Protein AF-0000000087423318 (afdb_homodimer)

InterPro domains:
  IPR012349 FMN-binding split barrel [G3DSA:2.30.110.10] (1-157)
  IPR019595 Domain of unknown function DUF2470 [PF10615] (168-244)
  IPR037119 Haem oxygenase HugZ-like superfamily [G3DSA:3.20.180.10] (158-250)
  IPR055343 CREG-like, beta-barrel [PF13883] (10-156)

pLDDT: mean 91.41, std 12.59, range [37.59, 98.88]

Solvent-accessible surface area (backbone atoms only — not comparable to full-atom values): 26543 Å² total; per-residue (Å²): 119,55,70,70,56,53,58,59,67,55,50,77,51,67,33,23,47,45,35,28,51,48,62,65,41,51,57,35,37,38,12,18,30,36,75,86,86,55,32,18,37,38,39,82,42,55,42,41,52,47,94,74,61,29,41,38,30,78,45,44,64,82,36,69,62,45,54,9,31,74,73,40,33,41,18,16,40,23,39,48,82,37,53,52,73,73,54,49,80,65,26,46,33,33,27,38,30,31,36,51,43,78,46,82,61,73,65,77,51,45,66,66,43,35,72,76,36,59,75,44,70,80,46,67,81,40,86,55,37,45,44,33,30,39,49,57,48,33,32,42,34,34,57,28,96,83,42,64,48,77,33,50,42,67,58,39,55,72,37,56,54,47,67,29,38,68,61,26,64,61,58,40,50,48,40,53,74,73,33,45,67,54,51,47,38,44,44,44,50,68,48,90,48,76,60,59,75,45,57,39,58,75,46,45,44,42,32,29,35,33,29,44,28,28,39,80,88,68,45,76,45,78,44,71,45,70,48,98,58,68,51,91,44,63,88,48,50,64,62,52,52,53,52,50,46,52,50,21,51,61,70,70,104,118,55,69,70,53,53,58,58,68,55,49,77,51,67,33,23,48,48,36,30,51,47,63,65,41,51,56,34,36,39,14,19,30,36,74,85,83,56,32,18,37,38,40,81,43,57,40,40,53,48,95,74,60,28,41,38,29,79,45,43,64,83,38,68,62,46,53,9,31,74,72,39,33,41,18,16,41,22,40,48,83,38,52,52,71,73,56,51,79,66,26,45,33,32,28,37,31,31,36,50,43,78,47,84,63,72,66,76,51,45,66,64,42,36,72,76,37,58,76,43,68,81,48,66,80,40,85,57,37,46,45,33,30,39,49,58,47,33,31,42,35,33,56,27,95,84,42,63,47,78,32,51,39,68,58,39,58,71,37,56,54,45,67,29,39,69,63,26,63,63,57,40,50,48,39,54,73,73,34,46,66,53,49,47,39,43,43,44,50,67,49,90,47,77,60,60,76,45,58,40,59,75,47,46,44,44,33,29,36,33,29,45,30,27,37,82,85,69,47,75,45,77,46,72,47,69,50,96,58,70,51,92,46,63,86,49,49,63,61,51,52,52,51,51,46,54,50,21,51,61,69,68,104

Secondary structure (DSSP, 8-state):
--HHHHHHTTS--HHHHHHHHHHH-SEEEEEEE-TTT--EEEEEEEEEE-TTS-EEEEEETTSHHHHHHHH--EEEEEE-GGGGGT--TTS-EEEEEEEEEE-S-TTTTHHHHHHH-GGGGGTTT-TTEEEEEEEEEEEEEEEETTEEEEE-HHHHHH----HHHHT-HHHHHHHHHH-HHHHHHHHHHHSS-SS-SEEEEEEEETTEEEEEEE-TTS-EEEEEEE-SS---SGGGHHHHHHHHHHHHHHHH-/--HHHHHHTTS--HHHHHHHHHHH-SEEEEEEE-TTT--EEEEEEEEEE-TTS-EEEEEETTSHHHHHHHH--EEEEEE-GGGGGT--TTS-EEEEEEEEEE-S-TTTTHHHHHHH-GGGGGTTT-TTEEEEEEEEEEEEEEEETTEEEEEEHHHHHH----HHHHT-HHHHHHHHHH-HHHHHHHHHHHSS-SS-SEEEEEEEETTEEEEEEE-TTS-EEEEEEE-SS---SGGGHHHHHHHHHHHHHHHH-

Foldseek 3Di:
DPPVVVVVVQDDDLLQVLQQQQQQDFKFWKWFFQQPPRDIDTDIFGFHADQQGKTKGKDFCPDRRNVGCVNPFWMKTKTWPCVVVPPGQQTKIKIFTAGKDFDPPQVPCVVVNCVSPVVCVVPSPPPRIGMMMGDGAKMWIDNGPPDTDIGGRVNNSVHGHFQQQSPCVVVQVCCQVPPQVLQVLLPCQQHPQPDFPGKGWDTAGQFFTWMWTAGPVRDTDIDTDGFPGGHPHNVCVVVRSVVSSVVSVVRVD/DPPVVVVCVLDDDLLQVLQQQQQQDFKFWKWFFQQPPRDIDTDIFGFHADQQGKTKGKDFCPDRRNVGCVNPFWMKTKTWPCVVVPPGQQTKIKIFTAGKDFDPPQCPCVVVNCVSPVVCVVPSPPPRIGMMMGDGAKMWIDNGPPDTDIGGRVNNSVYGHFQQQSPCVVVQVCCQVPPQVLQVLLPCQQHPQPDFPGKGWDTAGQFFTWMWTAGPVRDTDIDTDGFPGGHPHNVCVVVRSVVSSVVSVVRVD

Sequence (506 aa):
MSEQAQAEEKRLTHAESARTMLAAARRGVLSTLESEEGHPYGSLAEFVATDEGDAIFLLSDLAEHTHNFKADARASLFIAPGMADGRPLALERVTLVGEIEPVEDRDAYRDAYLEAHPHAAGYIDFSDFAFWRLRVEKARYIGGFGRMSWVGEEAYRAASPDAIALGSAGAVEHMNDDHTDAILDYVRAFSDIEAPTSARMVALDRYGFDIQAATEDGRERVVRVHFDAPLRGPGQVRKAMVEMVQKARAQLSMSEQAQAEEKRLTHAESARTMLAAARRGVLSTLESEEGHPYGSLAEFVATDEGDAIFLLSDLAEHTHNFKADARASLFIAPGMADGRPLALERVTLVGEIEPVEDRDAYRDAYLEAHPHAAGYIDFSDFAFWRLRVEKARYIGGFGRMSWVGEEAYRAASPDAIALGSAGAVEHMNDDHTDAILDYVRAFSDIEAPTSARMVALDRYGFDIQAATEDGRERVVRVHFDAPLRGPGQVRKAMVEMVQKARAQLS

Organism: Persicimonas caeni (NCBI:txid2292766)

Radius of gyration: 24.48 Å; Cα contacts (8 Å, |Δi|>4): 1057; chains: 2; bounding box: 57×73×66 Å

Structure (mmCIF, N/CA/C/O backbone):
data_AF-0000000087423318-model_v1
#
loop_
_entity.id
_entity.type
_entity.pdbx_description
1 polymer 'DUF2470 domain-containing protein'
#
loop_
_atom_site.group_PDB
_atom_site.id
_atom_site.type_symbol
_atom_site.label_atom_id
_atom_site.label_alt_id
_atom_site.label_comp_id
_atom_site.label_asym_id
_atom_site.label_entity_id
_atom_site.label_seq_id
_atom_site.pdbx_PDB_ins_code
_atom_site.Cartn_x
_atom_site.Cartn_y
_atom_site.Cartn_z
_atom_site.occupancy
_atom_site.B_iso_or_equiv
_atom_site.auth_seq_id
_atom_site.auth_comp_id
_atom_site.auth_asym_id
_atom_site.auth_atom_id
_atom_site.pdbx_PDB_model_num
ATOM 1 N N . MET A 1 1 ? -8.695 36.156 15.938 1 37.88 1 MET A N 1
ATOM 2 C CA . MET A 1 1 ? -8.734 34.938 15.164 1 37.88 1 MET A CA 1
ATOM 3 C C . MET A 1 1 ? -9.531 33.844 15.898 1 37.88 1 MET A C 1
ATOM 5 O O . MET A 1 1 ? -9.305 33.625 17.094 1 37.88 1 MET A O 1
ATOM 9 N N . SER A 1 2 ? -10.586 33.438 15.438 1 37.59 2 SER A N 1
ATOM 10 C CA . SER A 1 2 ? -11.477 32.531 16.141 1 37.59 2 SER A CA 1
ATOM 11 C C . SER A 1 2 ? -10.711 31.344 16.719 1 37.59 2 SER A C 1
ATOM 13 O O . SER A 1 2 ? -9.625 31 16.234 1 37.59 2 SER A O 1
ATOM 15 N N . GLU A 1 3 ? -11.047 30.969 17.891 1 41.03 3 GLU A N 1
ATOM 16 C CA . GLU A 1 3 ? -10.445 29.828 18.562 1 41.03 3 GLU A CA 1
ATOM 17 C C . GLU A 1 3 ? -10.18 28.688 17.562 1 41.03 3 GLU A C 1
ATOM 19 O O . GLU A 1 3 ? -9.172 28 17.672 1 41.03 3 GLU A O 1
ATOM 24 N N . GLN A 1 4 ? -11.125 28.375 16.688 1 40.94 4 GLN A N 1
ATOM 25 C CA . GLN A 1 4 ? -10.93 27.438 15.594 1 40.94 4 GLN A CA 1
ATOM 26 C C . GLN A 1 4 ? -9.781 27.875 14.688 1 40.94 4 GLN A C 1
ATOM 28 O O . GLN A 1 4 ? -9.031 27.031 14.18 1 40.94 4 GLN A O 1
ATOM 33 N N . ALA A 1 5 ? -9.781 29.172 14.414 1 45 5 ALA A N 1
ATOM 34 C CA . ALA A 1 5 ? -8.719 29.781 13.625 1 45 5 ALA A CA 1
ATOM 35 C C . ALA A 1 5 ? -7.367 29.641 14.328 1 45 5 ALA A C 1
ATOM 37 O O . ALA A 1 5 ? -6.344 29.406 13.68 1 45 5 ALA A O 1
ATOM 38 N N . GLN A 1 6 ? -7.348 29.797 15.633 1 44.19 6 GLN A N 1
ATOM 39 C CA . GLN A 1 6 ? -6.141 29.672 16.438 1 44.19 6 GLN A CA 1
ATOM 40 C C . GLN A 1 6 ? -5.656 28.234 16.5 1 44.19 6 GLN A C 1
ATOM 42 O O . GLN A 1 6 ? -4.461 27.969 16.641 1 44.19 6 GLN A O 1
ATOM 47 N N . ALA A 1 7 ? -6.605 27.25 16.625 1 47.25 7 ALA A N 1
ATOM 48 C CA . ALA A 1 7 ? -6.348 25.812 16.672 1 47.25 7 ALA A CA 1
ATOM 49 C C . ALA A 1 7 ? -5.691 25.328 15.383 1 47.25 7 ALA A C 1
ATOM 51 O O . ALA A 1 7 ? -4.816 24.469 15.414 1 47.25 7 ALA A O 1
ATOM 52 N N . GLU A 1 8 ? -6.18 25.734 14.219 1 51.56 8 GLU A N 1
ATOM 53 C CA . GLU A 1 8 ? -5.609 25.453 12.906 1 51.56 8 GLU A CA 1
ATOM 54 C C . GLU A 1 8 ? -4.203 26.031 12.773 1 51.56 8 GLU A C 1
ATOM 56 O O . GLU A 1 8 ? -3.365 25.484 12.055 1 51.56 8 GLU A O 1
ATOM 61 N N . GLU A 1 9 ? -3.869 27 13.602 1 59.56 9 GLU A N 1
ATOM 62 C CA . GLU A 1 9 ? -2.59 27.703 13.57 1 59.56 9 GLU A CA 1
ATOM 63 C C . GLU A 1 9 ? -1.495 26.875 14.25 1 59.56 9 GLU A C 1
ATOM 65 O O . GLU A 1 9 ? -0.306 27.094 14.008 1 59.56 9 GLU A O 1
ATOM 70 N N . LYS A 1 10 ? -1.823 25.672 14.781 1 85.12 10 LYS A N 1
ATOM 71 C CA . LYS A 1 10 ? -0.774 24.922 15.461 1 85.12 10 LYS A CA 1
ATOM 72 C C . LYS A 1 10 ? -0.649 23.516 14.906 1 85.12 10 LYS A C 1
ATOM 74 O O . LYS A 1 10 ? -0.44 22.562 15.656 1 85.12 10 LYS A O 1
ATOM 79 N N . ARG A 1 11 ? -0.967 23.406 13.594 1 90.94 11 ARG A N 1
ATOM 80 C CA . ARG A 1 11 ? -0.741 22.156 12.883 1 90.94 11 ARG A CA 1
ATOM 81 C C . ARG A 1 11 ? -0.091 22.406 11.531 1 90.94 11 ARG A C 1
ATOM 83 O O . ARG A 1 11 ? -0.198 23.5 10.977 1 90.94 11 ARG A O 1
ATOM 90 N N . LEU A 1 12 ? 0.562 21.375 11.023 1 95.31 12 LEU A N 1
ATOM 91 C CA . LEU A 1 12 ? 1.018 21.453 9.641 1 95.31 12 LEU A CA 1
ATOM 92 C C . LEU A 1 12 ? -0.157 21.672 8.695 1 95.31 12 LEU A C 1
ATOM 94 O O . LEU A 1 12 ? -1.223 21.078 8.875 1 95.31 12 LEU A O 1
ATOM 98 N N . THR A 1 13 ? 0.048 22.625 7.734 1 95.94 13 THR A N 1
ATOM 99 C CA . THR A 1 13 ? -0.953 22.703 6.68 1 95.94 13 THR A CA 1
ATOM 100 C C . THR A 1 13 ? -1.061 21.375 5.941 1 95.94 13 THR A C 1
ATOM 102 O O . THR A 1 13 ? -0.15 20.547 6.012 1 95.94 13 THR A O 1
ATOM 105 N N . HIS A 1 14 ? -2.162 21.125 5.25 1 96.69 14 HIS A N 1
ATOM 106 C CA . HIS A 1 14 ? -2.307 19.922 4.461 1 96.69 14 HIS A CA 1
ATOM 107 C C . HIS A 1 14 ? -1.221 19.812 3.393 1 96.69 14 HIS A C 1
ATOM 109 O O . HIS A 1 14 ? -0.741 18.719 3.086 1 96.69 14 HIS A O 1
ATOM 115 N N . ALA A 1 15 ? -0.811 20.969 2.846 1 98.06 15 ALA A N 1
ATOM 116 C CA . ALA A 1 15 ? 0.279 21 1.875 1 98.06 15 ALA A CA 1
ATOM 117 C C . ALA A 1 15 ? 1.589 20.531 2.498 1 98.06 15 ALA A C 1
ATOM 119 O O . ALA A 1 15 ? 2.303 19.719 1.91 1 98.06 15 ALA A O 1
ATOM 120 N N . GLU A 1 16 ? 1.856 21.047 3.676 1 97.38 16 GLU A N 1
ATOM 121 C CA . GLU A 1 16 ? 3.072 20.641 4.375 1 97.38 16 GLU A CA 1
ATOM 122 C C . GLU A 1 16 ? 3.045 19.141 4.707 1 97.38 16 GLU A C 1
ATOM 124 O O . GLU A 1 16 ? 4.066 18.469 4.605 1 97.38 16 GLU A O 1
ATOM 129 N N . SER A 1 17 ? 1.903 18.641 5.109 1 95.81 17 SER A N 1
ATOM 130 C CA . SER A 1 17 ? 1.754 17.219 5.406 1 95.81 17 SER A CA 1
ATOM 131 C C . SER A 1 17 ? 1.979 16.375 4.16 1 95.81 17 SER A C 1
ATOM 133 O O . SER A 1 17 ? 2.686 15.367 4.207 1 95.81 17 SER A O 1
ATOM 135 N N . ALA A 1 18 ? 1.421 16.797 3.047 1 97.44 18 ALA A N 1
ATOM 136 C CA . ALA A 1 18 ? 1.593 16.078 1.783 1 97.44 18 ALA A CA 1
ATOM 137 C C . ALA A 1 18 ? 3.062 16.031 1.376 1 97.44 18 ALA A C 1
ATOM 139 O O . ALA A 1 18 ? 3.582 14.969 1.025 1 97.44 18 ALA A O 1
ATOM 140 N N . ARG A 1 19 ? 3.707 17.219 1.491 1 98.06 19 ARG A N 1
ATOM 141 C CA . ARG A 1 19 ? 5.121 17.297 1.141 1 98.06 19 ARG A CA 1
ATOM 142 C C . ARG A 1 19 ? 5.969 16.438 2.068 1 98.06 19 ARG A C 1
ATOM 144 O O . ARG A 1 19 ? 6.949 15.836 1.632 1 98.06 19 ARG A O 1
ATOM 151 N N . THR A 1 20 ? 5.609 16.406 3.318 1 96.75 20 THR A N 1
ATOM 152 C CA . THR A 1 20 ? 6.336 15.617 4.301 1 96.75 20 THR A CA 1
ATOM 153 C C . THR A 1 20 ? 6.195 14.125 3.996 1 96.75 20 THR A C 1
ATOM 155 O O . THR A 1 20 ? 7.18 13.383 4.031 1 96.75 20 THR A O 1
ATOM 158 N N . MET A 1 21 ? 4.988 13.688 3.648 1 95.38 21 MET A N 1
ATOM 159 C CA . MET A 1 21 ? 4.758 12.281 3.326 1 95.38 21 MET A CA 1
ATOM 160 C C . MET A 1 21 ? 5.543 11.875 2.084 1 95.38 21 MET A C 1
ATOM 162 O O . MET A 1 21 ? 6.152 10.805 2.053 1 95.38 21 MET A O 1
ATOM 166 N N . LEU A 1 22 ? 5.574 12.688 1.101 1 97.44 22 LEU A N 1
ATOM 167 C CA . LEU A 1 22 ? 6.34 12.391 -0.105 1 97.44 22 LEU A CA 1
ATOM 168 C C . LEU A 1 22 ? 7.828 12.273 0.209 1 97.44 22 LEU A C 1
ATOM 170 O O . LEU A 1 22 ? 8.492 11.344 -0.248 1 97.44 22 LEU A O 1
ATOM 174 N N . ALA A 1 23 ? 8.289 13.234 0.967 1 96.81 23 ALA A N 1
ATOM 175 C CA . ALA A 1 23 ? 9.719 13.273 1.276 1 96.81 23 ALA A CA 1
ATOM 176 C C . ALA A 1 23 ? 10.141 12.047 2.078 1 96.81 23 ALA A C 1
ATOM 178 O O . ALA A 1 23 ? 11.281 11.586 1.962 1 96.81 23 ALA A O 1
ATOM 179 N N . ALA A 1 24 ? 9.227 11.555 2.854 1 94 24 ALA A N 1
ATOM 180 C CA . ALA A 1 24 ? 9.547 10.445 3.748 1 94 24 ALA A CA 1
ATOM 181 C C . ALA A 1 24 ? 9.422 9.109 3.029 1 94 24 ALA A C 1
ATOM 183 O O . ALA A 1 24 ? 10.07 8.133 3.408 1 94 24 ALA A O 1
ATOM 184 N N . ALA A 1 25 ? 8.625 9.031 2.064 1 93.31 25 ALA A N 1
ATOM 185 C CA . ALA A 1 25 ? 8.297 7.77 1.412 1 93.31 25 ALA A CA 1
ATOM 186 C C . ALA A 1 25 ? 9.336 7.41 0.354 1 93.31 25 ALA A C 1
ATOM 188 O O . ALA A 1 25 ? 10.031 8.289 -0.164 1 93.31 25 ALA A O 1
ATOM 189 N N . ARG A 1 26 ? 9.453 6.113 0.034 1 94 26 ARG A N 1
ATOM 190 C CA . ARG A 1 26 ? 10.375 5.617 -0.981 1 94 26 ARG A CA 1
ATOM 191 C C . ARG A 1 26 ? 9.641 4.781 -2.027 1 94 26 ARG A C 1
ATOM 193 O O . ARG A 1 26 ? 10.219 4.41 -3.049 1 94 26 ARG A O 1
ATOM 200 N N . ARG A 1 27 ? 8.398 4.477 -1.735 1 93.25 27 ARG A N 1
ATOM 201 C CA . ARG A 1 27 ? 7.555 3.713 -2.646 1 93.25 27 ARG A CA 1
ATOM 202 C C . ARG A 1 27 ? 6.094 4.133 -2.523 1 93.25 27 ARG A C 1
ATOM 204 O O . ARG A 1 27 ? 5.691 4.707 -1.508 1 93.25 27 ARG A O 1
ATOM 211 N N . GLY A 1 28 ? 5.32 3.855 -3.451 1 94.31 28 GLY A N 1
ATOM 212 C CA . GLY A 1 28 ? 3.889 4.105 -3.516 1 94.31 28 GLY A CA 1
ATOM 213 C C . GLY A 1 28 ? 3.211 3.393 -4.672 1 94.31 28 GLY A C 1
ATOM 214 O O . GLY A 1 28 ? 3.826 2.562 -5.344 1 94.31 28 GLY A O 1
ATOM 215 N N . VAL A 1 29 ? 1.967 3.576 -4.793 1 96.38 29 VAL A N 1
ATOM 216 C CA . VAL A 1 29 ? 1.233 3.004 -5.918 1 96.38 29 VAL A CA 1
ATOM 217 C C . VAL A 1 29 ? 1.046 4.059 -7.004 1 96.38 29 VAL A C 1
ATOM 219 O O . VAL A 1 29 ? 0.384 5.078 -6.781 1 96.38 29 VAL A O 1
ATOM 222 N N . LEU A 1 30 ? 1.707 3.846 -8.125 1 98.31 30 LEU A N 1
ATOM 223 C CA . LEU A 1 30 ? 1.591 4.688 -9.305 1 98.31 30 LEU A CA 1
ATOM 224 C C . LEU A 1 30 ? 0.385 4.277 -10.148 1 98.31 30 LEU A C 1
ATOM 226 O O . LEU A 1 30 ? 0.305 3.141 -10.617 1 98.31 30 LEU A O 1
ATOM 230 N N . SER A 1 31 ? -0.562 5.16 -10.266 1 98.81 31 SER A N 1
ATOM 231 C CA . SER A 1 31 ? -1.716 4.918 -11.125 1 98.81 31 SER A CA 1
ATOM 232 C C . S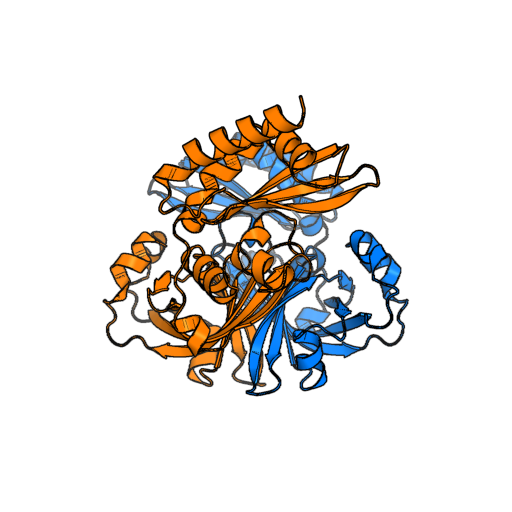ER A 1 31 ? -1.546 5.594 -12.484 1 98.81 31 SER A C 1
ATOM 234 O O . SER A 1 31 ? -1.295 6.801 -12.555 1 98.81 31 SER A O 1
ATOM 236 N N . THR A 1 32 ? -1.662 4.836 -13.484 1 98.75 32 THR A N 1
ATOM 237 C CA . THR A 1 32 ? -1.569 5.289 -14.867 1 98.75 32 THR A CA 1
ATOM 238 C C . THR A 1 32 ? -2.805 4.871 -15.656 1 98.75 32 THR A C 1
ATOM 240 O O . THR A 1 32 ? -3.766 4.348 -15.086 1 98.75 32 THR A O 1
ATOM 243 N N . LEU A 1 33 ? -2.852 5.238 -16.953 1 98 33 LEU A N 1
ATOM 244 C CA . LEU A 1 33 ? -3.963 4.859 -17.828 1 98 33 LEU A CA 1
ATOM 245 C C . LEU A 1 33 ? -3.541 3.777 -18.812 1 98 33 LEU A C 1
ATOM 247 O O . LEU A 1 33 ? -2.672 4.008 -19.656 1 98 33 LEU A O 1
ATOM 251 N N . GLU A 1 34 ? -4.156 2.6 -18.609 1 94.31 34 GLU A N 1
ATOM 252 C CA . GLU A 1 34 ? -3.873 1.513 -19.531 1 94.31 34 GLU A CA 1
ATOM 253 C C . GLU A 1 34 ? -4.168 1.929 -20.969 1 94.31 34 GLU A C 1
ATOM 255 O O . GLU A 1 34 ? -5.168 2.596 -21.234 1 94.31 34 GLU A O 1
ATOM 260 N N . SER A 1 35 ? -3.361 1.5 -21.906 1 86.88 35 SER A N 1
ATOM 261 C CA . SER A 1 35 ? -3.324 2.078 -23.234 1 86.88 35 SER A CA 1
ATOM 262 C C . SER A 1 35 ? -4.445 1.524 -24.109 1 86.88 35 SER A C 1
ATOM 264 O O . SER A 1 35 ? -4.844 2.154 -25.094 1 86.88 35 SER A O 1
ATOM 266 N N . GLU A 1 36 ? -4.949 0.388 -23.859 1 86.88 36 GLU A N 1
ATOM 267 C CA . GLU A 1 36 ? -5.91 -0.239 -24.75 1 86.88 36 GLU A CA 1
ATOM 268 C C . GLU A 1 36 ? -7.328 0.261 -24.484 1 86.88 36 GLU A C 1
ATOM 270 O O . GLU A 1 36 ? -7.938 0.905 -25.344 1 86.88 36 GLU A O 1
ATOM 275 N N . GLU A 1 37 ? -7.781 0.16 -23.266 1 91.19 37 GLU A N 1
ATOM 276 C CA . GLU A 1 37 ? -9.172 0.479 -22.953 1 91.19 37 GLU A CA 1
ATOM 277 C C . GLU A 1 37 ? -9.266 1.672 -22.016 1 91.19 37 GLU A C 1
ATOM 279 O O . GLU A 1 37 ? -10.359 2.135 -21.688 1 91.19 37 GLU A O 1
ATOM 284 N N . GLY A 1 38 ? -8.102 2.166 -21.578 1 94.5 38 GLY A N 1
ATOM 285 C CA . GLY A 1 38 ? -8.07 3.4 -20.812 1 94.5 38 GLY A CA 1
ATOM 286 C C . GLY A 1 38 ? -8.383 3.199 -19.344 1 94.5 38 GLY A C 1
ATOM 287 O O . GLY A 1 38 ? -8.719 4.152 -18.641 1 94.5 38 GLY A O 1
ATOM 288 N N . HIS A 1 39 ? -8.375 1.925 -18.875 1 97.62 39 HIS A N 1
ATOM 289 C CA . HIS A 1 39 ? -8.586 1.67 -17.469 1 97.62 39 HIS A CA 1
ATOM 290 C C . HIS A 1 39 ? -7.469 2.277 -16.625 1 97.62 39 HIS A C 1
ATOM 292 O O . HIS A 1 39 ? -6.301 2.246 -17.016 1 97.62 39 HIS A O 1
ATOM 298 N N . PRO A 1 40 ? -7.887 2.926 -15.469 1 98.62 40 PRO A N 1
ATOM 299 C CA . PRO A 1 40 ? -6.793 3.227 -14.547 1 98.62 40 PRO A CA 1
ATOM 300 C C . PRO A 1 40 ? -6.047 1.976 -14.086 1 98.62 40 PRO A C 1
ATOM 302 O O . PRO A 1 40 ? -6.656 0.918 -13.914 1 98.62 40 PRO A O 1
ATOM 305 N N . TYR A 1 41 ? -4.785 2.059 -13.977 1 98.5 41 TYR A N 1
ATOM 306 C CA . TYR A 1 41 ? -3.904 0.935 -13.68 1 98.5 41 TYR A CA 1
ATOM 307 C C . TYR A 1 41 ? -2.943 1.28 -12.555 1 98.5 41 TYR A C 1
ATOM 309 O O . TYR A 1 41 ? -2.078 2.146 -12.703 1 98.5 41 TYR A O 1
ATOM 317 N N . GLY A 1 42 ? -3.113 0.612 -11.422 1 97.94 42 GLY A N 1
ATOM 318 C CA . GLY A 1 42 ? -2.209 0.807 -10.305 1 97.94 42 GLY A CA 1
ATOM 319 C C . GLY A 1 42 ? -1.038 -0.156 -10.305 1 97.94 42 GLY A C 1
ATOM 320 O O . GLY A 1 42 ? -1.202 -1.341 -10.602 1 97.94 42 GLY A O 1
ATOM 321 N N . SER A 1 43 ? 0.111 0.312 -9.977 1 96.06 43 SER A N 1
ATOM 322 C CA . SER A 1 43 ? 1.319 -0.499 -9.867 1 96.06 43 SER A CA 1
ATOM 323 C C . SER A 1 43 ? 2.252 0.04 -8.789 1 96.06 43 SER A C 1
ATOM 325 O O . SER A 1 43 ? 2.213 1.228 -8.461 1 96.06 43 SER A O 1
ATOM 327 N N . LEU A 1 44 ? 3.023 -0.816 -8.305 1 94.06 44 LEU A N 1
ATOM 328 C CA . LEU A 1 44 ? 4.031 -0.413 -7.328 1 94.06 44 LEU A CA 1
ATOM 329 C C . LEU A 1 44 ? 5.195 0.3 -8.008 1 94.06 44 LEU A C 1
ATOM 331 O O . LEU A 1 44 ? 5.668 -0.138 -9.055 1 94.06 44 LEU A O 1
ATOM 335 N N . ALA A 1 45 ? 5.656 1.377 -7.434 1 94.88 45 ALA A N 1
ATOM 336 C CA . ALA A 1 45 ? 6.812 2.096 -7.961 1 94.88 45 ALA A CA 1
ATOM 337 C C . ALA A 1 45 ? 7.664 2.666 -6.828 1 94.88 45 ALA A C 1
ATOM 339 O O . ALA A 1 45 ? 7.129 3.182 -5.844 1 94.88 45 ALA A O 1
ATOM 340 N N . GLU A 1 46 ? 8.945 2.533 -6.977 1 94.75 46 GLU A N 1
ATOM 341 C CA . GLU A 1 46 ? 9.898 3.199 -6.098 1 94.75 46 GLU A CA 1
ATOM 342 C C . GLU A 1 46 ? 10.281 4.574 -6.641 1 94.75 46 GLU A C 1
ATOM 344 O O . GLU A 1 46 ? 10.281 4.789 -7.852 1 94.75 46 GLU A O 1
ATOM 349 N N . PHE A 1 47 ? 10.555 5.469 -5.688 1 97.31 47 PHE A N 1
ATOM 350 C CA . PHE A 1 47 ? 10.859 6.828 -6.129 1 97.31 47 PHE A CA 1
ATOM 351 C C . PHE A 1 47 ? 11.711 7.551 -5.098 1 97.31 47 PHE A C 1
ATOM 353 O O . PHE A 1 47 ? 11.953 7.031 -4.004 1 97.31 47 PHE A O 1
ATOM 360 N N . VAL A 1 48 ? 12.227 8.688 -5.488 1 97.62 48 VAL A N 1
ATOM 361 C CA . VAL A 1 48 ? 12.789 9.688 -4.59 1 97.62 48 VAL A CA 1
ATOM 362 C C . VAL A 1 48 ? 12.086 11.023 -4.805 1 97.62 48 VAL A C 1
ATOM 364 O O . VAL A 1 48 ? 11.672 11.344 -5.922 1 97.62 48 VAL A O 1
ATOM 367 N N . ALA A 1 49 ? 11.945 11.703 -3.754 1 98.12 49 ALA A N 1
ATOM 368 C CA . ALA A 1 49 ? 11.297 13.016 -3.824 1 98.12 49 ALA A CA 1
ATOM 369 C C . ALA A 1 49 ? 12.297 14.102 -4.203 1 98.12 49 ALA A C 1
ATOM 371 O O . ALA A 1 49 ? 13.453 14.062 -3.775 1 98.12 49 ALA A O 1
ATOM 372 N N . THR A 1 50 ? 11.891 15.109 -4.992 1 97.81 50 THR A N 1
ATOM 373 C CA . THR A 1 50 ? 12.688 16.312 -5.227 1 97.81 50 THR A CA 1
ATOM 374 C C . THR A 1 50 ? 12.359 17.391 -4.199 1 97.81 50 THR A C 1
ATOM 376 O O . THR A 1 50 ? 11.328 17.312 -3.529 1 97.81 50 THR A O 1
ATOM 379 N N . ASP A 1 51 ? 13.188 18.391 -4.141 1 95.88 51 ASP A N 1
ATOM 380 C CA . ASP A 1 51 ? 12.945 19.531 -3.252 1 95.88 51 ASP A CA 1
ATOM 381 C C . ASP A 1 51 ? 11.672 20.281 -3.65 1 95.88 51 ASP A C 1
ATOM 383 O O . ASP A 1 51 ? 11.016 20.891 -2.805 1 95.88 51 ASP A O 1
ATOM 387 N N . GLU A 1 52 ? 11.336 20.234 -4.906 1 96.25 52 GLU A N 1
ATOM 388 C CA . GLU A 1 52 ? 10.172 20.953 -5.43 1 96.25 52 GLU A CA 1
ATOM 389 C C . GLU A 1 52 ? 8.891 20.172 -5.172 1 96.25 52 GLU A C 1
ATOM 391 O O . GLU A 1 52 ? 7.789 20.672 -5.422 1 96.25 52 GLU A O 1
ATOM 396 N N . GLY A 1 53 ? 8.953 18.984 -4.68 1 98.44 53 GLY A N 1
ATOM 397 C CA . GLY A 1 53 ? 7.766 18.219 -4.332 1 98.44 53 GLY A CA 1
ATOM 398 C C . GLY A 1 53 ? 7.305 17.297 -5.445 1 98.44 53 GLY A C 1
ATOM 399 O O . GLY A 1 53 ? 6.117 16.969 -5.539 1 98.44 53 GLY A O 1
ATOM 400 N N . ASP A 1 54 ? 8.242 16.938 -6.336 1 98.75 54 ASP A N 1
ATOM 401 C CA . ASP A 1 54 ? 7.945 15.953 -7.371 1 98.75 54 ASP A CA 1
ATOM 402 C C . ASP A 1 54 ? 8.539 14.586 -7.02 1 98.75 54 ASP A C 1
ATOM 404 O O . ASP A 1 54 ? 9.305 14.469 -6.062 1 98.75 54 ASP A O 1
ATOM 408 N N . ALA A 1 55 ? 8.133 13.562 -7.703 1 98.81 55 ALA A N 1
ATOM 409 C CA . ALA A 1 55 ? 8.656 12.203 -7.516 1 98.81 55 ALA A CA 1
ATOM 410 C C . ALA A 1 55 ? 9.461 11.758 -8.734 1 98.81 55 ALA A C 1
ATOM 412 O O . ALA A 1 55 ? 9.008 11.898 -9.875 1 98.81 55 ALA A O 1
ATOM 413 N N . ILE A 1 56 ? 10.641 11.242 -8.492 1 98.81 56 ILE A N 1
ATOM 414 C CA . ILE A 1 56 ? 11.516 10.734 -9.539 1 98.81 56 ILE A CA 1
ATOM 415 C C . ILE A 1 56 ? 11.555 9.211 -9.484 1 98.81 56 ILE A C 1
ATOM 417 O O . ILE A 1 56 ? 11.867 8.625 -8.445 1 98.81 56 ILE A O 1
ATOM 421 N N . PHE A 1 57 ? 11.258 8.625 -10.633 1 98.44 57 PHE A N 1
ATOM 422 C CA . PHE A 1 57 ? 11.242 7.176 -10.766 1 98.44 57 PHE A CA 1
ATOM 423 C C . PHE A 1 57 ? 12.375 6.695 -11.664 1 98.44 57 PHE A C 1
ATOM 425 O O . PHE A 1 57 ? 12.859 7.441 -12.516 1 98.44 57 PHE A O 1
ATOM 432 N N . LEU A 1 58 ? 12.836 5.477 -11.406 1 97.69 58 LEU A N 1
ATOM 433 C CA . LEU A 1 58 ? 13.641 4.699 -12.344 1 97.69 58 LEU A CA 1
ATOM 434 C C . LEU A 1 58 ? 12.867 3.494 -12.859 1 97.69 58 LEU A C 1
ATOM 436 O O . LEU A 1 58 ? 12.672 2.52 -12.125 1 97.69 58 LEU A O 1
ATOM 440 N N . LEU A 1 59 ? 12.414 3.615 -14.148 1 97 59 LEU A N 1
ATOM 441 C CA . LEU A 1 59 ? 11.453 2.631 -14.633 1 97 59 LEU A CA 1
ATOM 442 C C . LEU A 1 59 ? 11.93 2.002 -15.938 1 97 59 LEU A C 1
ATOM 444 O O . LEU A 1 59 ? 12.531 2.678 -16.781 1 97 59 LEU A O 1
ATOM 448 N N . SER A 1 60 ? 11.609 0.758 -16.047 1 95.19 60 SER A N 1
ATOM 449 C CA . SER A 1 60 ? 11.938 0.002 -17.25 1 95.19 60 SER A CA 1
ATOM 450 C C . SER A 1 60 ? 10.969 0.313 -18.391 1 95.19 60 SER A C 1
ATOM 452 O O . SER A 1 60 ? 9.766 0.468 -18.156 1 95.19 60 SER A O 1
ATOM 454 N N . ASP A 1 61 ? 11.453 0.31 -19.641 1 95.12 61 ASP A N 1
ATOM 455 C CA . ASP A 1 61 ? 10.633 0.451 -20.844 1 95.12 61 ASP A CA 1
ATOM 456 C C . ASP A 1 61 ? 9.641 -0.704 -20.969 1 95.12 61 ASP A C 1
ATOM 458 O O . ASP A 1 61 ? 8.609 -0.576 -21.625 1 95.12 61 ASP A O 1
ATOM 462 N N . LEU A 1 62 ? 9.953 -1.791 -20.328 1 91.56 62 LEU A N 1
ATOM 463 C CA . LEU A 1 62 ? 9.156 -3.004 -20.469 1 91.56 62 LEU A CA 1
ATOM 464 C C . LEU A 1 62 ? 7.98 -3.002 -19.5 1 91.56 62 LEU A C 1
ATOM 466 O O . LEU A 1 62 ? 7.055 -3.807 -19.625 1 91.56 62 LEU A O 1
ATOM 470 N N . ALA A 1 63 ? 8.039 -2.16 -18.531 1 93.25 63 ALA A N 1
ATOM 471 C CA . ALA A 1 63 ? 6.992 -2.139 -17.516 1 93.25 63 ALA A CA 1
ATOM 472 C C . ALA A 1 63 ? 5.672 -1.637 -18.094 1 93.25 63 ALA A C 1
ATOM 474 O O . ALA A 1 63 ? 5.656 -0.713 -18.906 1 93.25 63 ALA A O 1
ATOM 475 N N . GLU A 1 64 ? 4.551 -2.197 -17.641 1 94.88 64 GLU A N 1
ATOM 476 C CA . GLU A 1 64 ? 3.223 -1.813 -18.109 1 94.88 64 GLU A CA 1
ATOM 477 C C . GLU A 1 64 ? 2.965 -0.326 -17.875 1 94.88 64 GLU A C 1
ATOM 479 O O . GLU A 1 64 ? 2.434 0.358 -18.75 1 94.88 64 GLU A O 1
ATOM 484 N N . HIS A 1 65 ? 3.357 0.196 -16.688 1 97.19 65 HIS A N 1
ATOM 485 C CA . HIS A 1 65 ? 3.1 1.602 -16.406 1 97.19 65 HIS A CA 1
ATOM 486 C C . HIS A 1 65 ? 3.873 2.51 -17.344 1 97.19 65 HIS A C 1
ATOM 488 O O . HIS A 1 65 ? 3.434 3.625 -17.641 1 97.19 65 HIS A O 1
ATOM 494 N N . THR A 1 66 ? 5.043 2.08 -17.781 1 97.25 66 THR A N 1
ATOM 495 C CA . THR A 1 66 ? 5.801 2.885 -18.734 1 97.25 66 THR A CA 1
ATOM 496 C C . THR A 1 66 ? 5.082 2.963 -20.078 1 97.25 66 THR A C 1
ATOM 498 O O . THR A 1 66 ? 4.953 4.043 -20.656 1 97.25 66 THR A O 1
ATOM 501 N N . HIS A 1 67 ? 4.621 1.806 -20.562 1 96.62 67 HIS A N 1
ATOM 502 C CA . HIS A 1 67 ? 3.811 1.8 -21.766 1 96.62 67 HIS A CA 1
ATOM 503 C C . HIS A 1 67 ? 2.613 2.734 -21.641 1 96.62 67 HIS A C 1
ATOM 505 O O . HIS A 1 67 ? 2.33 3.52 -22.547 1 96.62 67 HIS A O 1
ATOM 511 N N . ASN A 1 68 ? 1.976 2.711 -20.516 1 98 68 ASN A N 1
ATOM 512 C CA . ASN A 1 68 ? 0.779 3.506 -20.266 1 98 68 ASN A CA 1
ATOM 513 C C . ASN A 1 68 ? 1.066 5 -20.375 1 98 68 ASN A C 1
ATOM 515 O O . ASN A 1 68 ? 0.454 5.699 -21.188 1 98 68 ASN A O 1
ATOM 519 N N . PHE A 1 69 ? 2.066 5.445 -19.578 1 96.81 69 PHE A N 1
ATOM 520 C CA . PHE A 1 69 ? 2.209 6.895 -19.484 1 96.81 69 PHE A CA 1
ATOM 521 C C . PHE A 1 69 ? 2.9 7.453 -20.719 1 96.81 69 PHE A C 1
ATOM 523 O O . PHE A 1 69 ? 2.879 8.664 -20.953 1 96.81 69 PHE A O 1
ATOM 530 N N . LYS A 1 70 ? 3.59 6.641 -21.516 1 96.81 70 LYS A N 1
ATOM 531 C CA . LYS A 1 70 ? 4.082 7.086 -22.828 1 96.81 70 LYS A CA 1
ATOM 532 C C . LYS A 1 70 ? 2.928 7.371 -23.781 1 96.81 70 LYS A C 1
ATOM 534 O O . LYS A 1 70 ? 3.047 8.211 -24.672 1 96.81 70 LYS A O 1
ATOM 539 N N . ALA A 1 71 ? 1.821 6.652 -23.609 1 97.19 71 ALA A N 1
ATOM 540 C CA . ALA A 1 71 ? 0.622 6.891 -24.406 1 97.19 71 ALA A CA 1
ATOM 541 C C . ALA A 1 71 ? -0.2 8.039 -23.844 1 97.19 71 ALA A C 1
ATOM 543 O O . ALA A 1 71 ? -0.768 8.844 -24.594 1 97.19 71 ALA A O 1
ATOM 544 N N . ASP A 1 72 ? -0.352 8.156 -22.562 1 97.88 72 ASP A N 1
ATOM 545 C CA . ASP A 1 72 ? -1.066 9.195 -21.828 1 97.88 72 ASP A CA 1
ATOM 546 C C . ASP A 1 72 ? -0.349 9.531 -20.531 1 97.88 72 ASP A C 1
ATOM 548 O O . ASP A 1 72 ? -0.316 8.727 -19.609 1 97.88 72 ASP A O 1
ATOM 552 N N . ALA A 1 73 ? 0.181 10.719 -20.391 1 98.19 73 ALA A N 1
ATOM 553 C CA . ALA A 1 73 ? 1.132 11.094 -19.359 1 98.19 73 ALA A CA 1
ATOM 554 C C . ALA A 1 73 ? 0.425 11.312 -18.016 1 98.19 73 ALA A C 1
ATOM 556 O O . ALA A 1 73 ? 1.075 11.445 -16.984 1 98.19 73 ALA A O 1
ATOM 557 N N . ARG A 1 74 ? -0.957 11.406 -18 1 98.38 74 ARG A N 1
ATOM 558 C CA . ARG A 1 74 ? -1.686 11.617 -16.75 1 98.38 74 ARG A CA 1
ATOM 559 C C . ARG A 1 74 ? -1.439 10.469 -15.773 1 98.38 74 ARG A C 1
ATOM 561 O O . ARG A 1 74 ? -1.484 9.297 -16.156 1 98.38 74 ARG A O 1
ATOM 568 N N . ALA A 1 75 ? -1.159 10.766 -14.547 1 98.75 75 ALA A N 1
ATOM 569 C CA . ALA A 1 75 ? -0.837 9.773 -13.523 1 98.75 75 ALA A CA 1
ATOM 570 C C . ALA A 1 75 ? -1.128 10.312 -12.125 1 98.75 75 ALA A C 1
ATOM 572 O O . ALA A 1 75 ? -1.438 11.5 -11.961 1 98.75 75 ALA A O 1
ATOM 573 N N . SER A 1 76 ? -1.099 9.484 -11.148 1 98.81 76 SER A N 1
ATOM 574 C CA . SER A 1 76 ? -1.104 9.852 -9.734 1 98.81 76 SER A CA 1
ATOM 575 C C . SER A 1 76 ? -0.261 8.891 -8.906 1 98.81 76 SER A C 1
ATOM 577 O O . SER A 1 76 ? 0.014 7.766 -9.344 1 98.81 76 SER A O 1
ATOM 579 N N . LEU A 1 77 ? 0.227 9.344 -7.844 1 98.69 77 LEU A N 1
ATOM 580 C CA . LEU A 1 77 ? 1.013 8.57 -6.887 1 98.69 77 LEU A CA 1
ATOM 581 C C . LEU A 1 77 ? 0.339 8.555 -5.52 1 98.69 77 LEU A C 1
ATOM 583 O O . LEU A 1 77 ? 0.152 9.602 -4.902 1 98.69 77 LEU A O 1
ATOM 587 N N . PHE A 1 78 ? -0.081 7.379 -5.098 1 97.5 78 PHE A N 1
ATOM 588 C CA . PHE A 1 78 ? -0.699 7.18 -3.793 1 97.5 78 PHE A CA 1
ATOM 589 C C . PHE A 1 78 ? 0.339 6.754 -2.762 1 97.5 78 PHE A C 1
ATOM 591 O O . PHE A 1 78 ? 1.103 5.816 -2.992 1 97.5 78 PHE A O 1
ATOM 598 N N . ILE A 1 79 ? 0.374 7.418 -1.644 1 95.38 79 ILE A N 1
ATOM 599 C CA . ILE A 1 79 ? 1.293 7.156 -0.541 1 95.38 79 ILE A CA 1
ATOM 600 C C . ILE A 1 79 ? 0.51 7.035 0.765 1 95.38 79 ILE A C 1
ATOM 602 O O . ILE A 1 79 ? -0.292 7.91 1.099 1 95.38 79 ILE A O 1
ATOM 606 N N . ALA A 1 80 ? 0.718 5.965 1.436 1 90.12 80 ALA A N 1
ATOM 607 C CA . ALA A 1 80 ? 0.143 5.742 2.76 1 90.12 80 ALA A CA 1
ATOM 608 C C . ALA A 1 80 ? 1.176 5.152 3.715 1 90.12 80 ALA A C 1
ATOM 610 O O . ALA A 1 80 ? 1.261 3.93 3.869 1 90.12 80 ALA A O 1
ATOM 611 N N . PRO A 1 81 ? 1.953 5.922 4.367 1 77 81 PRO A N 1
ATOM 612 C CA . PRO A 1 81 ? 3.053 5.426 5.195 1 77 81 PRO A CA 1
ATOM 613 C C . PRO A 1 81 ? 2.586 4.434 6.262 1 77 81 PRO A C 1
ATOM 615 O O . PRO A 1 81 ? 3.33 3.523 6.633 1 77 81 PRO A O 1
ATOM 618 N N . GLY A 1 82 ? 1.383 4.574 6.785 1 69.5 82 GLY A N 1
ATOM 619 C CA . GLY A 1 82 ? 0.913 3.732 7.871 1 69.5 82 GLY A CA 1
ATOM 620 C C . GLY A 1 82 ? 0.387 2.389 7.402 1 69.5 82 GLY A C 1
ATOM 621 O O . GLY A 1 82 ? 0.017 1.541 8.219 1 69.5 82 GLY A O 1
ATOM 622 N N . MET A 1 83 ? 0.314 2.18 6.09 1 63.56 83 MET A N 1
ATOM 623 C CA . MET A 1 83 ? -0.241 0.935 5.57 1 63.56 83 MET A CA 1
ATOM 624 C C . MET A 1 83 ? 0.571 -0.265 6.043 1 63.56 83 MET A C 1
ATOM 626 O O . MET A 1 83 ? 0.018 -1.341 6.281 1 63.56 83 MET A O 1
ATOM 630 N N . ALA A 1 84 ? 1.779 0.021 6.273 1 54.31 84 ALA A N 1
ATOM 631 C CA . ALA A 1 84 ? 2.639 -1.074 6.715 1 54.31 84 ALA A CA 1
ATOM 632 C C . ALA A 1 84 ? 2.348 -1.448 8.164 1 54.31 84 ALA A C 1
ATOM 634 O O . ALA A 1 84 ? 2.65 -2.562 8.602 1 54.31 84 ALA A O 1
ATOM 635 N N . ASP A 1 85 ? 1.698 -0.541 8.938 1 53.34 85 ASP A N 1
ATOM 636 C CA . ASP A 1 85 ? 1.582 -0.739 10.383 1 53.34 85 ASP A CA 1
ATOM 637 C C . ASP A 1 85 ? 0.209 -1.296 10.75 1 53.34 85 ASP A C 1
ATOM 639 O O . ASP A 1 85 ? -0.079 -1.521 11.93 1 53.34 85 ASP A O 1
ATOM 643 N N . GLY A 1 86 ? -0.62 -1.801 9.812 1 51.06 86 GLY A N 1
ATOM 644 C CA . GLY A 1 86 ? -1.87 -2.508 10.039 1 51.06 86 GLY A CA 1
ATOM 645 C C . GLY A 1 86 ? -3.041 -1.58 10.305 1 51.06 86 GLY A C 1
ATOM 646 O O . GLY A 1 86 ? -4.148 -2.035 10.594 1 51.06 86 GLY A O 1
ATOM 647 N N . ARG A 1 87 ? -2.947 -0.312 10.664 1 47.69 87 ARG A N 1
ATOM 648 C CA . ARG A 1 87 ? -4.145 0.475 10.938 1 47.69 87 ARG A CA 1
ATOM 649 C C . ARG A 1 87 ? -4.418 1.47 9.812 1 47.69 87 ARG A C 1
ATOM 651 O O . ARG A 1 87 ? -4.203 2.672 9.977 1 47.69 87 ARG A O 1
ATOM 658 N N . PRO A 1 88 ? -4.809 0.98 8.656 1 49.28 88 PRO A N 1
ATOM 659 C CA . PRO A 1 88 ? -4.727 1.777 7.434 1 49.28 88 PRO A CA 1
ATOM 660 C C . PRO A 1 88 ? -5.648 2.992 7.453 1 49.28 88 PRO A C 1
ATOM 662 O O . PRO A 1 88 ? -5.27 4.07 6.996 1 49.28 88 PRO A O 1
ATOM 665 N N . LEU A 1 89 ? -7 2.865 7.93 1 50.72 89 LEU A N 1
ATOM 666 C CA . LEU A 1 89 ? -7.945 3.928 7.605 1 50.72 89 LEU A CA 1
ATOM 667 C C . LEU A 1 89 ? -7.688 5.168 8.453 1 50.72 89 LEU A C 1
ATOM 669 O O . LEU A 1 89 ? -8.016 6.281 8.055 1 50.72 89 LEU A O 1
ATOM 673 N N . ALA A 1 90 ? -7.102 4.93 9.484 1 54.34 90 ALA A N 1
ATOM 674 C CA . ALA A 1 90 ? -6.898 6.09 10.344 1 54.34 90 ALA A CA 1
ATOM 675 C C . ALA A 1 90 ? -5.531 6.723 10.094 1 54.34 90 ALA A C 1
ATOM 677 O O . ALA A 1 90 ? -5.18 7.723 10.727 1 54.34 90 ALA A O 1
ATOM 678 N N . LEU A 1 91 ? -5.074 6.254 8.938 1 69.69 91 LEU A N 1
ATOM 679 C CA . LEU A 1 91 ? -3.703 6.719 8.75 1 69.69 91 LEU A CA 1
ATOM 680 C C . LEU A 1 91 ? -3.633 7.785 7.664 1 69.69 91 LEU A C 1
ATOM 682 O O . LEU A 1 91 ? -4.488 7.828 6.777 1 69.69 91 LEU A O 1
ATOM 686 N N . GLU A 1 92 ? -2.846 8.656 7.852 1 85.94 92 GLU A N 1
ATOM 687 C CA . GLU A 1 92 ? -2.547 9.719 6.898 1 85.94 92 GLU A CA 1
ATOM 688 C C . GLU A 1 92 ? -2.148 9.148 5.539 1 85.94 92 GLU A C 1
ATOM 690 O O . GLU A 1 92 ? -1.417 8.156 5.473 1 85.94 92 GLU A O 1
ATOM 695 N N . ARG A 1 93 ? -2.779 9.695 4.504 1 93.56 93 ARG A N 1
ATOM 696 C CA . ARG A 1 93 ? -2.439 9.297 3.143 1 93.56 93 ARG A CA 1
ATOM 697 C C . ARG A 1 93 ? -2.59 10.469 2.178 1 93.56 93 ARG A C 1
ATOM 699 O O . ARG A 1 93 ? -3.25 11.461 2.494 1 93.56 93 ARG A O 1
ATOM 706 N N . VAL A 1 94 ? -1.934 10.312 1.096 1 96.75 94 VAL A N 1
ATOM 707 C CA . VAL A 1 94 ? -1.98 11.367 0.096 1 96.75 94 VAL A CA 1
ATOM 708 C C . VAL A 1 94 ? -1.957 10.766 -1.305 1 96.75 94 VAL A C 1
ATOM 710 O O . VAL A 1 94 ? -1.3 9.742 -1.537 1 96.75 94 VAL A O 1
ATOM 713 N N . THR A 1 95 ? -2.734 11.281 -2.158 1 98.06 95 THR A N 1
ATOM 714 C CA . THR A 1 95 ? -2.646 11.031 -3.592 1 98.06 95 THR A CA 1
ATOM 715 C C . THR A 1 95 ? -2.143 12.273 -4.328 1 98.06 95 THR A C 1
ATOM 717 O O . THR A 1 95 ? -2.799 13.312 -4.32 1 98.06 95 THR A O 1
ATOM 720 N N . LEU A 1 96 ? -0.983 12.148 -4.91 1 98.81 96 LEU A N 1
ATOM 721 C CA . LEU A 1 96 ? -0.397 13.211 -5.723 1 98.81 96 LEU A CA 1
ATOM 722 C C . LEU A 1 96 ? -0.778 13.047 -7.188 1 98.81 96 LEU A C 1
ATOM 724 O O . LEU A 1 96 ? -0.491 12.008 -7.797 1 98.81 96 LEU A O 1
ATOM 728 N N . VAL A 1 97 ? -1.387 14.055 -7.75 1 98.75 97 VAL A N 1
ATOM 729 C CA . VAL A 1 97 ? -1.932 13.977 -9.102 1 98.75 97 VAL A CA 1
ATOM 730 C C . VAL A 1 97 ? -1.129 14.883 -10.031 1 98.75 97 VAL A C 1
ATOM 732 O O . VAL A 1 97 ? -0.837 16.031 -9.695 1 98.75 97 VAL A O 1
ATOM 735 N N . GLY A 1 98 ? -0.763 14.352 -11.156 1 98.62 98 GLY A N 1
ATOM 736 C CA . GLY A 1 98 ? -0.032 15.141 -12.125 1 98.62 98 GLY A CA 1
ATOM 737 C C . GLY A 1 98 ? 0.281 14.383 -13.406 1 98.62 98 GLY A C 1
ATOM 738 O O . GLY A 1 98 ? -0.521 13.562 -13.852 1 98.62 98 GLY A O 1
ATOM 739 N N . GLU A 1 99 ? 1.38 14.75 -14.062 1 98.69 99 GLU A N 1
ATOM 740 C CA . GLU A 1 99 ? 1.808 14.125 -15.305 1 98.69 99 GLU A CA 1
ATOM 741 C C . GLU A 1 99 ? 3.248 13.633 -15.211 1 98.69 99 GLU A C 1
ATOM 743 O O . GLU A 1 99 ? 4.078 14.242 -14.539 1 98.69 99 GLU A O 1
ATOM 748 N N . ILE A 1 100 ? 3.471 12.508 -15.898 1 98.75 100 ILE A N 1
ATOM 749 C CA . ILE A 1 100 ? 4.816 11.945 -15.938 1 98.75 100 ILE A CA 1
ATOM 750 C C . ILE A 1 100 ? 5.559 12.461 -17.172 1 98.75 100 ILE A C 1
ATOM 752 O O . ILE A 1 100 ? 5.004 12.492 -18.266 1 98.75 100 ILE A O 1
ATOM 756 N N . GLU A 1 101 ? 6.75 12.922 -16.984 1 98.5 101 GLU A N 1
ATOM 757 C CA . GLU A 1 101 ? 7.613 13.398 -18.062 1 98.5 101 GLU A CA 1
ATOM 758 C C . GLU A 1 101 ? 9.016 12.812 -17.953 1 98.5 101 GLU A C 1
ATOM 760 O O . GLU A 1 101 ? 9.461 12.461 -16.844 1 98.5 101 GLU A O 1
ATOM 765 N N . PRO A 1 102 ? 9.695 12.648 -19.062 1 97.69 102 PRO A N 1
ATOM 766 C CA . PRO A 1 102 ? 11.07 12.133 -19 1 97.69 102 PRO A CA 1
ATOM 767 C C . PRO A 1 102 ? 12.031 13.117 -18.344 1 97.69 102 PRO A C 1
ATOM 769 O O . PRO A 1 102 ? 11.859 14.328 -18.438 1 97.69 102 PRO A O 1
ATOM 772 N N . VAL A 1 103 ? 12.938 12.578 -17.609 1 97.5 103 VAL A N 1
ATOM 773 C CA . VAL A 1 103 ? 14.062 13.367 -17.109 1 97.5 103 VAL A CA 1
ATOM 774 C C . VAL A 1 103 ? 15.164 13.406 -18.172 1 97.5 103 VAL A C 1
ATOM 776 O O . VAL A 1 103 ? 15.719 12.367 -18.531 1 97.5 103 VAL A O 1
ATOM 779 N N . GLU A 1 104 ? 15.508 14.492 -18.594 1 93.44 104 GLU A N 1
ATOM 780 C CA . GLU A 1 104 ? 16.438 14.633 -19.703 1 93.44 104 GLU A CA 1
ATOM 781 C C . GLU A 1 104 ? 17.859 14.297 -19.281 1 93.44 104 GLU A C 1
ATOM 783 O O . GLU A 1 104 ? 18.562 13.555 -19.969 1 93.44 104 GLU A O 1
ATOM 788 N N . ASP A 1 105 ? 18.312 14.875 -18.156 1 92.5 105 ASP A N 1
ATOM 789 C CA . ASP A 1 105 ? 19.641 14.562 -17.625 1 92.5 105 ASP A CA 1
ATOM 790 C C . ASP A 1 105 ? 19.625 13.258 -16.844 1 92.5 105 ASP A C 1
ATOM 792 O O . ASP A 1 105 ? 19.297 13.25 -15.656 1 92.5 105 ASP A O 1
ATOM 796 N N . ARG A 1 106 ? 20.078 12.164 -17.391 1 85.94 106 ARG A N 1
ATOM 797 C CA . ARG A 1 106 ? 20 10.82 -16.828 1 85.94 106 ARG A CA 1
ATOM 798 C C . ARG A 1 106 ? 20.781 10.734 -15.516 1 85.94 106 ARG A C 1
ATOM 800 O O . ARG A 1 106 ? 20.531 9.867 -14.688 1 85.94 106 ARG A O 1
ATOM 807 N N . ASP A 1 107 ? 21.703 11.602 -15.375 1 91.06 107 ASP A N 1
ATOM 808 C CA . ASP A 1 107 ? 22.578 11.484 -14.219 1 91.06 107 ASP A CA 1
ATOM 809 C C . ASP A 1 107 ? 22.109 12.398 -13.086 1 91.06 107 ASP A C 1
ATOM 811 O O . ASP A 1 107 ? 22.609 12.297 -11.961 1 91.06 107 ASP A O 1
ATOM 815 N N . ALA A 1 108 ? 21.156 13.195 -13.414 1 93.5 108 ALA A N 1
ATOM 816 C CA . ALA A 1 108 ? 20.75 14.234 -12.484 1 93.5 108 ALA A CA 1
ATOM 817 C C . ALA A 1 108 ? 20.312 13.641 -11.148 1 93.5 108 ALA A C 1
ATOM 819 O O . ALA A 1 108 ? 20.5 14.266 -10.094 1 93.5 108 ALA A O 1
ATOM 820 N N . TYR A 1 109 ? 19.734 12.43 -11.125 1 96.25 109 TYR A N 1
ATOM 821 C CA . TYR A 1 109 ? 19.156 11.875 -9.906 1 96.25 109 TYR A CA 1
ATOM 822 C C . TYR A 1 109 ? 19.781 10.523 -9.57 1 96.25 109 TYR A C 1
ATOM 824 O O . TYR A 1 109 ? 19.297 9.82 -8.68 1 96.25 109 TYR A O 1
ATOM 832 N N . ARG A 1 110 ? 20.797 10.164 -10.266 1 96.88 110 ARG A N 1
ATOM 833 C CA . ARG A 1 110 ? 21.422 8.852 -10.125 1 96.88 110 ARG A CA 1
ATOM 834 C C . ARG A 1 110 ? 21.875 8.617 -8.688 1 96.88 110 ARG A C 1
ATOM 836 O O . ARG A 1 110 ? 21.5 7.617 -8.07 1 96.88 110 ARG A O 1
ATOM 843 N N . ASP A 1 111 ? 22.656 9.523 -8.164 1 97.25 111 ASP A N 1
ATOM 844 C CA . ASP A 1 111 ? 23.219 9.344 -6.828 1 97.25 111 ASP A CA 1
ATOM 845 C C . ASP A 1 111 ? 22.125 9.312 -5.766 1 97.25 111 ASP A C 1
ATOM 847 O O . ASP A 1 111 ? 22.125 8.445 -4.891 1 97.25 111 ASP A O 1
ATOM 851 N N . ALA A 1 112 ? 21.234 10.281 -5.84 1 97.06 112 ALA A N 1
ATOM 852 C CA . ALA A 1 112 ? 20.141 10.336 -4.871 1 97.06 112 ALA A CA 1
ATOM 853 C C . ALA A 1 112 ? 19.312 9.062 -4.914 1 97.06 112 ALA A C 1
ATOM 855 O O . ALA A 1 112 ? 18.891 8.547 -3.875 1 97.06 112 ALA A O 1
ATOM 856 N N . TYR A 1 113 ? 19.047 8.586 -6.152 1 97.69 113 TYR A N 1
ATOM 857 C CA . TYR A 1 113 ? 18.234 7.387 -6.305 1 97.69 113 TYR A CA 1
ATOM 858 C C . TYR A 1 113 ? 18.953 6.172 -5.73 1 97.69 113 TYR A C 1
ATOM 860 O O . TYR A 1 113 ? 18.344 5.355 -5.035 1 97.69 113 TYR A O 1
ATOM 868 N N . LEU A 1 114 ? 20.25 6.016 -5.898 1 97 114 LEU A N 1
ATOM 869 C CA . LEU A 1 114 ? 21.016 4.879 -5.406 1 97 114 LEU A CA 1
ATOM 870 C C . LEU A 1 114 ? 21.156 4.926 -3.887 1 97 114 LEU A C 1
ATOM 872 O O . LEU A 1 114 ? 21.188 3.885 -3.229 1 97 114 LEU A O 1
ATOM 876 N N . GLU A 1 115 ? 21.234 6.09 -3.367 1 97.06 115 GLU A N 1
ATOM 877 C CA . GLU A 1 115 ? 21.25 6.219 -1.913 1 97.06 115 GLU A CA 1
ATOM 878 C C . GLU A 1 115 ? 19.953 5.695 -1.294 1 97.06 115 GLU A C 1
ATOM 880 O O . GLU A 1 115 ? 19.984 4.996 -0.279 1 97.06 115 GLU A O 1
ATOM 885 N N . ALA A 1 116 ? 18.875 6.02 -1.944 1 95.62 116 ALA A N 1
ATOM 886 C CA . ALA A 1 116 ? 17.562 5.617 -1.443 1 95.62 116 ALA A CA 1
ATOM 887 C C . ALA A 1 116 ? 17.281 4.156 -1.774 1 95.62 116 ALA A C 1
ATOM 889 O O . ALA A 1 116 ? 16.594 3.467 -1.02 1 95.62 116 ALA A O 1
ATOM 890 N N . HIS A 1 117 ? 17.75 3.719 -2.941 1 94.88 117 HIS A N 1
ATOM 891 C CA . HIS A 1 117 ? 17.5 2.375 -3.449 1 94.88 117 HIS A CA 1
ATOM 892 C C . HIS A 1 117 ? 18.797 1.713 -3.918 1 94.88 117 HIS A C 1
ATOM 894 O O . HIS A 1 117 ? 19 1.547 -5.121 1 94.88 117 HIS A O 1
ATOM 900 N N . PRO A 1 118 ? 19.531 1.224 -3 1 94.25 118 PRO A N 1
ATOM 901 C CA . PRO A 1 118 ? 20.844 0.693 -3.354 1 94.25 118 PRO A CA 1
ATOM 902 C C . PRO A 1 118 ? 20.766 -0.483 -4.324 1 94.25 118 PRO A C 1
ATOM 904 O O . PRO A 1 118 ? 21.672 -0.679 -5.137 1 94.25 118 PRO A O 1
ATOM 907 N N . HIS A 1 119 ? 19.719 -1.232 -4.301 1 88.69 119 HIS A N 1
ATOM 908 C CA . HIS A 1 119 ? 19.594 -2.402 -5.16 1 88.69 119 HIS A CA 1
ATOM 909 C C . HIS A 1 119 ? 19.484 -1.998 -6.629 1 88.69 119 HIS A C 1
ATOM 911 O O . HIS A 1 119 ? 19.703 -2.822 -7.52 1 88.69 119 HIS A O 1
ATOM 917 N N . ALA A 1 120 ? 19.141 -0.792 -6.871 1 93.75 120 ALA A N 1
ATOM 918 C CA . ALA A 1 120 ? 19 -0.301 -8.234 1 93.75 120 ALA A CA 1
ATOM 919 C C . ALA A 1 120 ? 20.359 -0.251 -8.945 1 93.75 120 ALA A C 1
ATOM 921 O O . ALA A 1 120 ? 20.422 -0.112 -10.172 1 93.75 120 ALA A O 1
ATOM 922 N N . ALA A 1 121 ? 21.453 -0.284 -8.219 1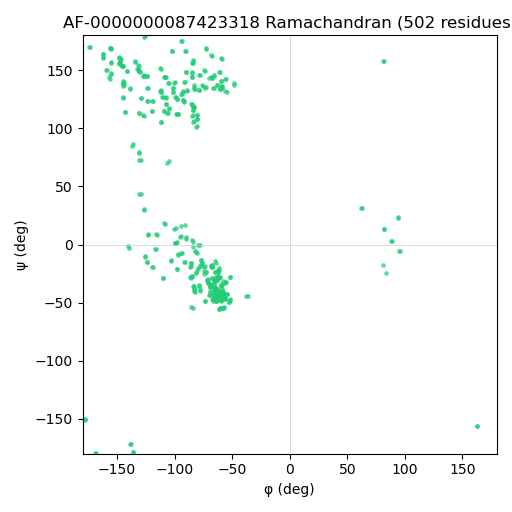 93.75 121 ALA A N 1
ATOM 923 C CA . ALA A 1 121 ? 22.797 -0.292 -8.805 1 93.75 121 ALA A CA 1
ATOM 924 C C . ALA A 1 121 ? 22.922 -1.4 -9.844 1 93.75 121 ALA A C 1
ATOM 926 O O . ALA A 1 121 ? 23.672 -1.259 -10.82 1 93.75 121 ALA A O 1
ATOM 927 N N . GLY A 1 122 ? 22.172 -2.414 -9.672 1 91.19 122 GLY A N 1
ATOM 928 C CA . GLY A 1 122 ? 22.266 -3.566 -10.555 1 91.19 122 GLY A CA 1
ATOM 929 C C . GLY A 1 122 ? 21.609 -3.334 -11.906 1 91.19 122 GLY A C 1
ATOM 930 O O . GLY A 1 122 ? 21.828 -4.086 -12.852 1 91.19 122 GLY A O 1
ATOM 931 N N . TYR A 1 123 ? 20.781 -2.277 -11.977 1 93.12 123 TYR A N 1
ATOM 932 C CA . TYR A 1 123 ? 20.062 -2.145 -13.234 1 93.12 123 TYR A CA 1
ATOM 933 C C . TYR A 1 123 ? 19.984 -0.685 -13.672 1 93.12 123 TYR A C 1
ATOM 935 O O . TYR A 1 123 ? 19.531 -0.383 -14.773 1 93.12 123 TYR A O 1
ATOM 943 N N . ILE A 1 124 ? 20.469 0.226 -12.914 1 94.69 124 ILE A N 1
ATOM 944 C CA . ILE A 1 124 ? 20.281 1.653 -13.156 1 94.69 124 ILE A CA 1
ATOM 945 C C . ILE A 1 124 ? 20.969 2.045 -14.469 1 94.69 124 ILE A C 1
ATOM 947 O O . ILE A 1 124 ? 20.578 3.031 -15.102 1 94.69 124 ILE A O 1
ATOM 951 N N . ASP A 1 125 ? 21.969 1.268 -14.914 1 93.75 125 ASP A N 1
ATOM 952 C CA . ASP A 1 125 ? 22.703 1.609 -16.125 1 93.75 125 ASP A CA 1
ATOM 953 C C . ASP A 1 125 ? 22.203 0.805 -17.312 1 93.75 125 ASP A C 1
ATOM 955 O O . ASP A 1 125 ? 22.75 0.924 -18.422 1 93.75 125 ASP A O 1
ATOM 959 N N . PHE A 1 126 ? 21.203 -0.015 -17.078 1 94.19 126 PHE A N 1
ATOM 960 C CA . PHE A 1 126 ? 20.625 -0.739 -18.203 1 94.19 126 PHE A CA 1
ATOM 961 C C . PHE A 1 126 ? 19.938 0.221 -19.172 1 94.19 126 PHE A C 1
ATOM 963 O O . PHE A 1 126 ? 19.297 1.188 -18.75 1 94.19 126 PHE A O 1
ATOM 970 N N . SER A 1 127 ? 19.969 -0.044 -20.422 1 94 127 SER A N 1
ATOM 971 C CA . SER A 1 127 ? 19.5 0.866 -21.469 1 94 127 SER A CA 1
ATOM 972 C C . SER A 1 127 ? 17.969 0.951 -21.484 1 94 127 SER A C 1
ATOM 974 O O . SER A 1 127 ? 17.406 1.91 -22 1 94 127 SER A O 1
ATOM 976 N N . ASP A 1 128 ? 17.312 -0.015 -21 1 95.12 128 ASP A N 1
ATOM 977 C CA . ASP A 1 128 ? 15.852 -0.016 -21.016 1 95.12 128 ASP A CA 1
ATOM 978 C C . ASP A 1 128 ? 15.281 0.628 -19.75 1 95.12 128 ASP A C 1
ATOM 980 O O . ASP A 1 128 ? 14.078 0.548 -19.5 1 95.12 128 ASP A O 1
ATOM 984 N N . PHE A 1 129 ? 16.172 1.159 -18.969 1 96.44 129 PHE A N 1
ATOM 985 C CA . PHE A 1 129 ? 15.719 1.927 -17.812 1 96.44 129 PHE A CA 1
ATOM 986 C C . PHE A 1 129 ? 15.977 3.416 -18.016 1 96.44 129 PHE A C 1
ATOM 988 O O . PHE A 1 129 ? 17 3.801 -18.578 1 96.44 129 PHE A O 1
ATOM 995 N N . ALA A 1 130 ? 15.062 4.23 -17.516 1 97 130 ALA A N 1
ATOM 996 C CA . ALA A 1 130 ? 15.195 5.684 -17.594 1 97 130 ALA A CA 1
ATOM 997 C C . ALA A 1 130 ? 14.555 6.348 -16.375 1 97 130 ALA A C 1
ATOM 999 O O . ALA A 1 130 ? 13.695 5.758 -15.719 1 97 130 ALA A O 1
ATOM 1000 N N . PHE A 1 131 ? 15.023 7.547 -16.109 1 98.06 131 PHE A N 1
ATOM 1001 C CA . PHE A 1 131 ? 14.406 8.359 -15.07 1 98.06 131 PHE A CA 1
ATOM 1002 C C . PHE A 1 131 ? 13.188 9.094 -15.602 1 98.06 131 PHE A C 1
ATOM 1004 O O . PHE A 1 131 ? 13.203 9.617 -16.719 1 98.06 131 PHE A O 1
ATOM 1011 N N . TRP A 1 132 ? 12.18 9.094 -14.836 1 98.56 132 TRP A N 1
ATOM 1012 C CA . TRP A 1 132 ? 10.914 9.781 -15.109 1 98.56 132 TRP A CA 1
ATOM 1013 C C . TRP A 1 132 ? 10.484 10.617 -13.906 1 98.56 132 TRP A C 1
ATOM 1015 O O . TRP A 1 132 ? 10.773 10.273 -12.758 1 98.56 132 TRP A O 1
ATOM 1025 N N . ARG A 1 133 ? 9.812 11.688 -14.188 1 98.69 133 ARG A N 1
ATOM 1026 C CA . ARG A 1 133 ? 9.352 12.609 -13.148 1 98.69 133 ARG A CA 1
ATOM 1027 C C . ARG A 1 133 ? 7.832 12.734 -13.156 1 98.69 133 ARG A C 1
ATOM 1029 O O . ARG A 1 133 ? 7.23 12.992 -14.203 1 98.69 133 ARG A O 1
ATOM 1036 N N . LEU A 1 134 ? 7.199 12.445 -12.023 1 98.88 134 LEU A N 1
ATOM 1037 C CA . LEU A 1 134 ? 5.832 12.922 -11.836 1 98.88 134 LEU A CA 1
ATOM 1038 C C . LEU A 1 134 ? 5.816 14.383 -11.406 1 98.88 134 LEU A C 1
ATOM 1040 O O . LEU A 1 134 ? 6.191 14.711 -10.281 1 98.88 134 LEU A O 1
ATOM 1044 N N . ARG A 1 135 ? 5.43 15.242 -12.266 1 98.75 135 ARG A N 1
ATOM 1045 C CA . ARG A 1 135 ? 5.203 16.641 -11.922 1 98.75 135 ARG A CA 1
ATOM 1046 C C . ARG A 1 135 ? 3.84 16.828 -11.266 1 98.75 135 ARG A C 1
ATOM 1048 O O . ARG A 1 135 ? 2.807 16.781 -11.938 1 98.75 135 ARG A O 1
ATOM 1055 N N . VAL A 1 136 ? 3.832 17.156 -9.969 1 98.75 136 VAL A N 1
ATOM 1056 C CA . VAL A 1 136 ? 2.6 17.188 -9.195 1 98.75 136 VAL A CA 1
ATOM 1057 C C . VAL A 1 136 ? 1.837 18.484 -9.484 1 98.75 136 VAL A C 1
ATOM 1059 O O . VAL A 1 136 ? 2.414 19.562 -9.438 1 98.75 136 VAL A O 1
ATOM 1062 N N . GLU A 1 137 ? 0.591 18.344 -9.727 1 98.06 137 GLU A N 1
ATOM 1063 C CA . GLU A 1 137 ? -0.267 19.484 -10.031 1 98.06 137 GLU A CA 1
ATOM 1064 C C . GLU A 1 137 ? -1.242 19.766 -8.891 1 98.06 137 GLU A C 1
ATOM 1066 O O . GLU A 1 137 ? -1.742 20.891 -8.75 1 98.06 137 GLU A O 1
ATOM 1071 N N . LYS A 1 138 ? -1.592 18.828 -8.188 1 98.12 138 LYS A N 1
ATOM 1072 C CA . LYS A 1 138 ? -2.463 18.906 -7.016 1 98.12 138 LYS A CA 1
ATOM 1073 C C . LYS A 1 138 ? -2.338 17.656 -6.148 1 98.12 138 LYS A C 1
ATOM 1075 O O . LYS A 1 138 ? -1.775 16.641 -6.582 1 98.12 138 LYS A O 1
ATOM 1080 N N . ALA A 1 139 ? -2.809 17.766 -4.957 1 98.19 139 ALA A N 1
ATOM 1081 C CA . ALA A 1 139 ? -2.719 16.641 -4.02 1 98.19 139 ALA A CA 1
ATOM 1082 C C . ALA A 1 139 ? -4.008 16.5 -3.215 1 98.19 139 ALA A C 1
ATOM 1084 O O . ALA A 1 139 ? -4.609 17.5 -2.807 1 98.19 139 ALA A O 1
ATOM 1085 N N . ARG A 1 140 ? -4.473 15.305 -3.096 1 97.12 140 ARG A N 1
ATOM 1086 C CA . ARG A 1 140 ? -5.555 14.992 -2.17 1 97.12 140 ARG A CA 1
ATOM 1087 C C . ARG A 1 140 ? -5.012 14.43 -0.859 1 97.12 140 ARG A C 1
ATOM 1089 O O . ARG A 1 140 ? -4.449 13.336 -0.831 1 97.12 140 ARG A O 1
ATOM 1096 N N . TYR A 1 141 ? -5.184 15.195 0.177 1 96 141 TYR A N 1
ATOM 1097 C CA . TYR A 1 141 ? -4.691 14.828 1.5 1 96 141 TYR A CA 1
ATOM 1098 C C . TYR A 1 141 ? -5.82 14.289 2.371 1 96 141 TYR A C 1
ATOM 1100 O O . TYR A 1 141 ? -6.898 14.883 2.436 1 96 141 TYR A O 1
ATOM 1108 N N . ILE A 1 142 ? -5.539 13.156 2.99 1 92.69 142 ILE A N 1
ATOM 1109 C CA . ILE A 1 142 ? -6.438 12.594 3.992 1 92.69 142 ILE A CA 1
ATOM 1110 C C . ILE A 1 142 ? -5.66 12.305 5.277 1 92.69 142 ILE A C 1
ATOM 1112 O O . ILE A 1 142 ? -4.797 11.422 5.301 1 92.69 142 ILE A O 1
ATOM 1116 N N . GLY A 1 143 ? -5.879 12.992 6.328 1 86.69 143 GLY A N 1
ATOM 1117 C CA . GLY A 1 143 ? -5.141 12.898 7.578 1 86.69 143 GLY A CA 1
ATOM 1118 C C . GLY A 1 143 ? -5.844 12.055 8.625 1 86.69 143 GLY A C 1
ATOM 1119 O O . GLY A 1 143 ? -5.352 11.914 9.742 1 86.69 143 GLY A O 1
ATOM 1120 N N . GLY A 1 144 ? -6.934 11.5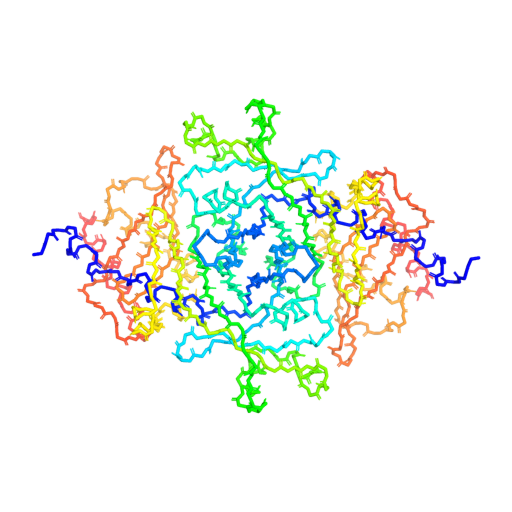31 8.289 1 74.19 144 GLY A N 1
ATOM 1121 C CA . GLY A 1 144 ? -7.703 10.844 9.312 1 74.19 144 GLY A CA 1
ATOM 1122 C C . GLY A 1 144 ? -8.531 11.773 10.172 1 74.19 144 GLY A C 1
ATOM 1123 O O . GLY A 1 144 ? -8.328 12.992 10.156 1 74.19 144 GLY A O 1
ATOM 1124 N N . PHE A 1 145 ? -9.539 11.328 10.789 1 66.56 145 PHE A N 1
ATOM 1125 C CA . PHE A 1 145 ? -10.352 12.016 11.781 1 66.56 145 PHE A CA 1
ATOM 1126 C C . PHE A 1 145 ? -11.031 13.234 11.18 1 66.56 145 PHE A C 1
ATOM 1128 O O . PHE A 1 145 ? -11.102 14.297 11.812 1 66.56 145 PHE A O 1
ATOM 1135 N N . GLY A 1 146 ? -11.297 13.047 9.906 1 69.5 146 GLY A N 1
ATOM 1136 C CA . GLY A 1 146 ? -12.094 14.086 9.273 1 69.5 146 GLY A CA 1
ATOM 1137 C C . GLY A 1 146 ? -11.25 15.133 8.57 1 69.5 146 GLY A C 1
ATOM 1138 O O . GLY A 1 146 ? -11.789 16.078 7.98 1 69.5 146 GLY A O 1
ATOM 1139 N N . ARG A 1 147 ? -10.031 15.031 8.719 1 82.38 147 ARG A N 1
ATOM 1140 C CA . ARG A 1 147 ? -9.156 15.977 8.047 1 82.38 147 ARG A CA 1
ATOM 1141 C C . ARG A 1 147 ? -8.867 15.531 6.613 1 82.38 147 ARG A C 1
ATOM 1143 O O . ARG A 1 147 ? -8.234 14.5 6.398 1 82.38 147 ARG A O 1
ATOM 1150 N N . MET A 1 148 ? -9.422 16.281 5.688 1 91.44 148 MET A N 1
ATOM 1151 C CA . MET A 1 148 ? -9.148 15.992 4.281 1 91.44 148 MET A CA 1
ATOM 1152 C C . MET A 1 148 ? -9.367 17.234 3.418 1 91.44 148 MET A C 1
ATOM 1154 O O . MET A 1 148 ? -10.227 18.062 3.723 1 91.44 148 MET A O 1
ATOM 1158 N N . SER A 1 149 ? -8.516 17.375 2.438 1 95.12 149 SER A N 1
ATOM 1159 C CA . SER A 1 149 ? -8.703 18.453 1.471 1 95.12 149 SER A CA 1
ATOM 1160 C C . SER A 1 149 ? -7.914 18.203 0.193 1 95.12 149 SER A C 1
ATOM 1162 O O . SER A 1 149 ? -6.988 17.391 0.186 1 95.12 149 SER A O 1
ATOM 1164 N N . TRP A 1 150 ? -8.344 18.891 -0.855 1 96.31 150 TRP A N 1
ATOM 1165 C CA . TRP A 1 150 ? -7.48 19.062 -2.014 1 96.31 150 TRP A CA 1
ATOM 1166 C C . TRP A 1 150 ? -6.504 20.219 -1.788 1 96.31 150 TRP A C 1
ATOM 1168 O O . TRP A 1 150 ? -6.887 21.281 -1.287 1 96.31 150 TRP A O 1
ATOM 1178 N N . VAL A 1 151 ? -5.285 19.938 -2.105 1 98 151 VAL A N 1
ATOM 1179 C CA . VAL A 1 151 ? -4.234 20.938 -2.088 1 98 151 VAL A CA 1
ATOM 1180 C C . VAL A 1 151 ? -3.891 21.359 -3.518 1 98 151 VAL A C 1
ATOM 1182 O O . VAL A 1 151 ? -3.398 20.547 -4.305 1 98 151 VAL A O 1
ATOM 1185 N N . GLY A 1 152 ? -4.105 22.609 -3.859 1 97.94 152 GLY A N 1
ATOM 1186 C CA . GLY A 1 152 ? -3.779 23.094 -5.191 1 97.94 152 GLY A CA 1
ATOM 1187 C C . GLY A 1 152 ? -2.287 23.234 -5.426 1 97.94 152 GLY A C 1
ATOM 1188 O O . GLY A 1 152 ? -1.495 23.156 -4.484 1 97.94 152 GLY A O 1
ATOM 1189 N N . GLU A 1 153 ? -2 23.438 -6.676 1 97.56 153 GLU A N 1
ATOM 1190 C CA . GLU A 1 153 ? -0.599 23.453 -7.086 1 97.56 153 GLU A CA 1
ATOM 1191 C C . GLU A 1 153 ? 0.175 24.547 -6.355 1 97.56 153 GLU A C 1
ATOM 1193 O O . GLU A 1 153 ? 1.291 24.312 -5.883 1 97.56 153 GLU A O 1
ATOM 1198 N N . GLU A 1 154 ? -0.332 25.703 -6.281 1 98.19 154 GLU A N 1
ATOM 1199 C CA . GLU A 1 154 ? 0.361 26.828 -5.676 1 98.19 154 GLU A CA 1
ATOM 1200 C C . GLU A 1 154 ? 0.702 26.547 -4.215 1 98.19 154 GLU A C 1
ATOM 1202 O O . GLU A 1 154 ? 1.852 26.703 -3.799 1 98.19 154 GLU A O 1
ATOM 1207 N N . ALA A 1 155 ? -0.329 26.188 -3.451 1 98.38 155 ALA A N 1
ATOM 1208 C CA . ALA A 1 155 ? -0.111 25.875 -2.041 1 98.38 155 ALA A CA 1
ATOM 1209 C C . ALA A 1 155 ? 0.877 24.719 -1.883 1 98.38 155 ALA A C 1
ATOM 1211 O O . ALA A 1 155 ? 1.737 24.75 -0.999 1 98.38 155 ALA A O 1
ATOM 1212 N N . TYR A 1 156 ? 0.771 23.766 -2.75 1 98.5 156 TYR A N 1
ATOM 1213 C CA . TYR A 1 156 ? 1.649 22.594 -2.715 1 98.5 156 TYR A CA 1
ATOM 1214 C C . TYR A 1 156 ? 3.098 23 -2.961 1 98.5 156 TYR A C 1
ATOM 1216 O O . TYR A 1 156 ? 3.998 22.594 -2.221 1 98.5 156 TYR A O 1
ATOM 1224 N N . ARG A 1 157 ? 3.312 23.781 -3.975 1 98.19 157 ARG A N 1
ATOM 1225 C CA . ARG A 1 157 ? 4.656 24.203 -4.355 1 98.19 157 ARG A CA 1
ATOM 1226 C C . ARG A 1 157 ? 5.266 25.125 -3.299 1 98.19 157 ARG A C 1
ATOM 1228 O O . ARG A 1 157 ? 6.48 25.109 -3.09 1 98.19 157 ARG A O 1
ATOM 1235 N N . ALA A 1 158 ? 4.445 25.812 -2.631 1 98.12 158 ALA A N 1
ATOM 1236 C CA . ALA A 1 158 ? 4.918 26.781 -1.646 1 98.12 158 ALA A CA 1
ATOM 1237 C C . ALA A 1 158 ? 5.301 26.094 -0.339 1 98.12 158 ALA A C 1
ATOM 1239 O O . ALA A 1 158 ? 6.035 26.656 0.474 1 98.12 158 ALA A O 1
ATOM 1240 N N . ALA A 1 159 ? 4.812 24.938 -0.114 1 98.12 159 ALA A N 1
ATOM 1241 C CA . ALA A 1 159 ? 5.051 24.219 1.136 1 98.12 159 ALA A CA 1
ATOM 1242 C C . ALA A 1 159 ? 6.379 23.469 1.095 1 98.12 159 ALA A C 1
ATOM 1244 O O . ALA A 1 159 ? 6.938 23.234 0.018 1 98.12 159 ALA A O 1
ATOM 1245 N N . SER A 1 160 ? 6.895 23.172 2.242 1 97.44 160 SER A N 1
ATOM 1246 C CA . SER A 1 160 ? 8.078 22.344 2.412 1 97.44 160 SER A CA 1
ATOM 1247 C C . SER A 1 160 ? 7.844 21.266 3.459 1 97.44 160 SER A C 1
ATOM 1249 O O . SER A 1 160 ? 7.008 21.422 4.352 1 97.44 160 SER A O 1
ATOM 1251 N N . PRO A 1 161 ? 8.578 20.203 3.334 1 97.56 161 PRO A N 1
ATOM 1252 C CA . PRO A 1 161 ? 8.461 19.156 4.363 1 97.56 161 PRO A CA 1
ATOM 1253 C C . PRO A 1 161 ? 8.852 19.656 5.754 1 97.56 161 PRO A C 1
ATOM 1255 O O . PRO A 1 161 ? 9.711 20.531 5.879 1 97.56 161 PRO A O 1
ATOM 1258 N N . ASP A 1 162 ? 8.211 19.094 6.738 1 97.12 162 ASP A N 1
ATOM 1259 C CA . ASP A 1 162 ? 8.578 19.375 8.117 1 97.12 162 ASP A CA 1
ATOM 1260 C C . ASP A 1 162 ? 9.758 18.5 8.562 1 97.12 162 ASP A C 1
ATOM 1262 O O . ASP A 1 162 ? 9.625 17.281 8.656 1 97.12 162 ASP A O 1
ATOM 1266 N N . ALA A 1 163 ? 10.836 19.125 8.898 1 96.25 163 ALA A N 1
ATOM 1267 C CA . ALA A 1 163 ? 12.07 18.422 9.227 1 96.25 163 ALA A CA 1
ATOM 1268 C C . ALA A 1 163 ? 11.906 17.594 10.5 1 96.25 163 ALA A C 1
ATOM 1270 O O . ALA A 1 163 ? 12.508 16.531 10.633 1 96.25 163 ALA A O 1
ATOM 1271 N N . ILE A 1 164 ? 11.125 18.078 11.391 1 97.25 164 ILE A N 1
ATOM 1272 C CA . ILE A 1 164 ? 10.914 17.375 12.648 1 97.25 164 ILE A CA 1
ATOM 1273 C C . ILE A 1 164 ? 10.102 16.109 12.398 1 97.25 164 ILE A C 1
ATOM 1275 O O . ILE A 1 164 ? 10.453 15.031 12.883 1 97.25 164 ILE A O 1
ATOM 1279 N N . ALA A 1 165 ? 9.125 16.234 11.617 1 95.31 165 ALA A N 1
ATOM 1280 C CA . ALA A 1 165 ? 8.305 15.078 11.281 1 95.31 165 ALA A CA 1
ATOM 1281 C C . ALA A 1 165 ? 9.125 14.023 10.531 1 95.31 165 ALA A C 1
ATOM 1283 O O . ALA A 1 165 ? 8.992 12.828 10.789 1 95.31 165 ALA A O 1
ATOM 1284 N N . LEU A 1 166 ? 9.992 14.422 9.648 1 94 166 LEU A N 1
ATOM 1285 C CA . LEU A 1 166 ? 10.82 13.516 8.852 1 94 166 LEU A CA 1
ATOM 1286 C C . LEU A 1 166 ? 11.742 12.703 9.742 1 94 166 LEU A C 1
ATOM 1288 O O . LEU A 1 166 ? 12.047 11.547 9.438 1 94 166 LEU A O 1
ATOM 1292 N N . GLY A 1 167 ? 12.086 13.227 10.836 1 91.94 167 GLY A N 1
ATOM 1293 C CA . GLY A 1 167 ? 13.023 12.547 11.711 1 91.94 167 GLY A CA 1
ATOM 1294 C C . GLY A 1 167 ? 12.375 11.992 12.969 1 91.94 167 GLY A C 1
ATOM 1295 O O . GLY A 1 167 ? 13.07 11.625 13.922 1 91.94 167 GLY A O 1
ATOM 1296 N N . SER A 1 168 ? 11.117 11.859 12.961 1 92.62 168 SER A N 1
ATOM 1297 C CA . SER A 1 168 ? 10.414 11.648 14.219 1 92.62 168 SER A CA 1
ATOM 1298 C C . SER A 1 168 ? 10.266 10.164 14.531 1 92.62 168 SER A C 1
ATOM 1300 O O . SER A 1 168 ? 9.906 9.797 15.648 1 92.62 168 SER A O 1
ATOM 1302 N N . ALA A 1 169 ? 10.477 9.281 13.547 1 88.69 169 ALA A N 1
ATOM 1303 C CA . ALA A 1 169 ? 10.18 7.855 13.703 1 88.69 169 ALA A CA 1
ATOM 1304 C C . ALA A 1 169 ? 10.836 7.297 14.961 1 88.69 169 ALA A C 1
ATOM 1306 O O . ALA A 1 169 ? 10.203 6.59 15.742 1 88.69 169 ALA A O 1
ATOM 1307 N N . GLY A 1 170 ? 12.078 7.574 15.18 1 91.19 170 GLY A N 1
ATOM 1308 C CA . GLY A 1 170 ? 12.797 7.082 16.344 1 91.19 170 GLY A CA 1
ATOM 1309 C C . GLY A 1 170 ? 12.219 7.59 17.656 1 91.19 170 GLY A C 1
ATOM 1310 O O . GLY A 1 170 ? 12.078 6.828 18.609 1 91.19 170 GLY A O 1
ATOM 1311 N N . ALA A 1 171 ? 11.93 8.836 17.656 1 94.38 171 ALA A N 1
ATOM 1312 C CA . ALA A 1 171 ? 11.367 9.445 18.859 1 94.38 171 ALA A CA 1
ATOM 1313 C C . ALA A 1 171 ? 10 8.844 19.188 1 94.38 171 ALA A C 1
ATOM 1315 O O . ALA A 1 171 ? 9.719 8.531 20.344 1 94.38 171 ALA A O 1
ATOM 1316 N N . VAL A 1 172 ? 9.172 8.648 18.234 1 94.38 172 VAL A N 1
ATOM 1317 C CA . VAL A 1 172 ? 7.836 8.086 18.422 1 94.38 172 VAL A CA 1
ATOM 1318 C C . VAL A 1 172 ? 7.949 6.656 18.938 1 94.38 172 VAL A C 1
ATOM 1320 O O . VAL A 1 172 ? 7.27 6.281 19.906 1 94.38 172 VAL A O 1
ATOM 1323 N N . GLU A 1 173 ? 8.797 5.922 18.281 1 93.56 173 GLU A N 1
ATOM 1324 C CA . GLU A 1 173 ? 9.023 4.547 18.719 1 93.56 173 GLU A CA 1
ATOM 1325 C C . GLU A 1 173 ? 9.539 4.504 20.156 1 93.56 173 GLU A C 1
ATOM 1327 O O . GLU A 1 173 ? 9.047 3.717 20.969 1 93.56 173 GLU A O 1
ATOM 1332 N N . HIS A 1 174 ? 10.5 5.254 20.484 1 95.5 174 HIS A N 1
ATOM 1333 C CA . HIS A 1 174 ? 11.094 5.312 21.828 1 95.5 174 HIS A CA 1
ATOM 1334 C C . HIS A 1 174 ? 10.047 5.66 22.875 1 95.5 174 HIS A C 1
ATOM 1336 O O . HIS A 1 174 ? 9.969 5.012 23.922 1 95.5 174 HIS A O 1
ATOM 1342 N N . MET A 1 175 ? 9.25 6.645 22.562 1 96.38 175 MET A N 1
ATOM 1343 C CA . MET A 1 175 ? 8.18 7.043 23.484 1 96.38 175 MET A CA 1
ATOM 1344 C C . MET A 1 175 ? 7.219 5.883 23.719 1 96.38 175 MET A C 1
ATOM 1346 O O . MET A 1 175 ? 6.836 5.621 24.859 1 96.38 175 MET A O 1
ATOM 1350 N N . ASN A 1 176 ? 6.844 5.188 22.719 1 95.94 176 ASN A N 1
ATOM 1351 C CA . ASN A 1 176 ? 5.891 4.086 22.828 1 95.94 176 ASN A CA 1
ATOM 1352 C C . ASN A 1 176 ? 6.504 2.879 23.531 1 95.94 176 ASN A C 1
ATOM 1354 O O . ASN A 1 176 ? 5.805 2.133 24.219 1 95.94 176 ASN A O 1
ATOM 1358 N N . ASP A 1 177 ? 7.75 2.697 23.406 1 96.31 177 ASP A N 1
ATOM 1359 C CA . ASP A 1 177 ? 8.422 1.544 23.984 1 96.31 177 ASP A CA 1
ATOM 1360 C C . ASP A 1 177 ? 8.758 1.792 25.453 1 96.31 177 ASP A C 1
ATOM 1362 O O . ASP A 1 177 ? 8.609 0.896 26.297 1 96.31 177 ASP A O 1
ATOM 1366 N N . ASP A 1 178 ? 9.141 3.002 25.75 1 96.69 178 ASP A N 1
ATOM 1367 C CA . ASP A 1 178 ? 9.828 3.195 27.031 1 96.69 178 ASP A CA 1
ATOM 1368 C C . ASP A 1 178 ? 9.047 4.156 27.922 1 96.69 178 ASP A C 1
ATOM 1370 O O . ASP A 1 178 ? 9.305 4.23 29.125 1 96.69 178 ASP A O 1
ATOM 1374 N N . HIS A 1 179 ? 8.156 4.941 27.328 1 96.75 179 HIS A N 1
ATOM 1375 C CA . HIS A 1 179 ? 7.551 6.004 28.125 1 96.75 179 HIS A CA 1
ATOM 1376 C C . HIS A 1 179 ? 6.031 5.992 27.984 1 96.75 179 HIS A C 1
ATOM 1378 O O . HIS A 1 179 ? 5.414 7.039 27.797 1 96.75 179 HIS A O 1
ATOM 1384 N N . THR A 1 180 ? 5.516 4.809 28.047 1 96.12 180 THR A N 1
ATOM 1385 C CA . THR A 1 180 ? 4.066 4.656 27.953 1 96.12 180 THR A CA 1
ATOM 1386 C C . THR A 1 180 ? 3.369 5.422 29.078 1 96.12 180 THR A C 1
ATOM 1388 O O . THR A 1 180 ? 2.291 5.984 28.875 1 96.12 180 THR A O 1
ATOM 1391 N N . ASP A 1 181 ? 3.924 5.48 30.234 1 95.31 181 ASP A N 1
ATOM 1392 C CA . ASP A 1 181 ? 3.352 6.215 31.359 1 95.31 181 ASP A CA 1
ATOM 1393 C C . ASP A 1 181 ? 3.246 7.707 31.047 1 95.31 181 ASP A C 1
ATOM 1395 O O . ASP A 1 181 ? 2.236 8.344 31.359 1 95.31 181 ASP A O 1
ATOM 1399 N N . ALA A 1 182 ? 4.293 8.25 30.5 1 96.19 182 ALA A N 1
ATOM 1400 C CA . ALA A 1 182 ? 4.273 9.656 30.109 1 96.19 182 ALA A CA 1
ATOM 1401 C C . ALA A 1 182 ? 3.186 9.93 29.078 1 96.19 182 ALA A C 1
ATOM 1403 O O . ALA A 1 182 ? 2.508 10.961 29.141 1 96.19 182 ALA A O 1
ATOM 1404 N N . ILE A 1 183 ? 3.01 9.047 28.141 1 97.62 183 ILE A N 1
ATOM 1405 C CA . ILE A 1 183 ? 1.996 9.188 27.094 1 97.62 183 ILE A CA 1
ATOM 1406 C C . ILE A 1 183 ? 0.608 9.234 27.734 1 97.62 183 ILE A C 1
ATOM 1408 O O . ILE A 1 183 ? -0.21 10.094 27.391 1 97.62 183 ILE A O 1
ATOM 1412 N N . LEU A 1 184 ? 0.415 8.375 28.688 1 96.25 184 LEU A N 1
ATOM 1413 C CA . LEU A 1 184 ? -0.857 8.383 29.391 1 96.25 184 LEU A CA 1
ATOM 1414 C C . LEU A 1 184 ? -1.039 9.688 30.172 1 96.25 184 LEU A C 1
ATOM 1416 O O . LEU A 1 184 ? -2.143 10.234 30.219 1 96.25 184 LEU A O 1
ATOM 1420 N N . ASP A 1 185 ? 0.023 10.18 30.75 1 96 185 ASP A N 1
ATOM 1421 C CA . ASP A 1 185 ? -0.036 11.438 31.484 1 96 185 ASP A CA 1
ATOM 1422 C C . ASP A 1 185 ? -0.413 12.594 30.547 1 96 185 ASP A C 1
ATOM 1424 O O . ASP A 1 185 ? -1.184 13.477 30.938 1 96 185 ASP A O 1
ATOM 1428 N N . TYR A 1 186 ? 0.208 12.609 29.312 1 97 186 TYR A N 1
ATOM 1429 C CA . TYR A 1 186 ? -0.17 13.625 28.344 1 97 186 TYR A CA 1
ATOM 1430 C C . TYR A 1 186 ? -1.677 13.633 28.125 1 97 186 TYR A C 1
ATOM 1432 O O . TYR A 1 186 ? -2.309 14.695 28.141 1 97 186 TYR A O 1
ATOM 1440 N N . VAL A 1 187 ? -2.215 12.438 27.891 1 97 187 VAL A N 1
ATOM 1441 C CA . VAL A 1 187 ? -3.631 12.305 27.562 1 97 187 VAL A CA 1
ATOM 1442 C C . VAL A 1 187 ? -4.477 12.82 28.734 1 97 187 VAL A C 1
ATOM 1444 O O . VAL A 1 187 ? -5.383 13.633 28.531 1 97 187 VAL A O 1
ATOM 1447 N N . ARG A 1 188 ? -4.195 12.453 29.938 1 95.88 188 ARG A N 1
ATOM 1448 C CA . ARG A 1 188 ? -4.957 12.844 31.109 1 95.88 188 ARG A CA 1
ATOM 1449 C C . ARG A 1 188 ? -4.879 14.352 31.344 1 95.88 188 ARG A C 1
ATOM 1451 O O . ARG A 1 188 ? -5.863 14.977 31.75 1 95.88 188 ARG A O 1
ATOM 1458 N N . ALA A 1 189 ? -3.775 14.859 31.078 1 96.44 189 ALA A N 1
ATOM 1459 C CA . ALA A 1 189 ? -3.527 16.25 31.422 1 96.44 189 ALA A CA 1
ATOM 1460 C C . ALA A 1 189 ? -4.066 17.188 30.328 1 96.44 189 ALA A C 1
ATOM 1462 O O . ALA A 1 189 ? -4.52 18.297 30.609 1 96.44 189 ALA A O 1
ATOM 1463 N N . PHE A 1 190 ? -3.971 16.766 29.078 1 95.5 190 PHE A N 1
ATOM 1464 C CA . PHE A 1 190 ? -4.148 17.734 28 1 95.5 190 PHE A CA 1
ATOM 1465 C C . PHE A 1 190 ? -5.387 17.406 27.188 1 95.5 190 PHE A C 1
ATOM 1467 O O . PHE A 1 190 ? -5.578 17.938 26.094 1 95.5 190 PHE A O 1
ATOM 1474 N N . SER A 1 191 ? -6.184 16.5 27.578 1 94.56 191 SER A N 1
ATOM 1475 C CA . SER A 1 191 ? -7.441 16.188 26.891 1 94.56 191 SER A CA 1
ATOM 1476 C C . SER A 1 191 ? -8.578 16 27.891 1 94.56 191 SER A C 1
ATOM 1478 O O . SER A 1 191 ? -8.391 16.203 29.094 1 94.56 191 SER A O 1
ATOM 1480 N N . ASP A 1 192 ? -9.734 15.695 27.391 1 93.19 192 ASP A N 1
ATOM 1481 C CA . ASP A 1 192 ? -10.898 15.477 28.25 1 93.19 192 ASP A CA 1
ATOM 1482 C C . ASP A 1 192 ? -11.07 13.992 28.562 1 93.19 192 ASP A C 1
ATOM 1484 O O . ASP A 1 192 ? -12.078 13.594 29.156 1 93.19 192 ASP A O 1
ATOM 1488 N N . ILE A 1 193 ? -10.117 13.219 28.156 1 93.62 193 ILE A N 1
ATOM 1489 C CA . ILE A 1 193 ? -10.156 11.797 28.469 1 93.62 193 ILE A CA 1
ATOM 1490 C C . ILE A 1 193 ? -9.578 11.562 29.859 1 93.62 193 ILE A C 1
ATOM 1492 O O . ILE A 1 193 ? -8.359 11.594 30.047 1 93.62 193 ILE A O 1
ATOM 1496 N N . GLU A 1 194 ? -10.398 11.297 30.766 1 87.88 194 GLU A N 1
ATOM 1497 C CA . GLU A 1 194 ? -9.992 11.211 32.156 1 87.88 194 GLU A CA 1
ATOM 1498 C C . GLU A 1 194 ? -9.297 9.883 32.469 1 87.88 194 GLU A C 1
ATOM 1500 O O . GLU A 1 194 ? -8.336 9.844 33.219 1 87.88 194 GLU A O 1
ATOM 1505 N N . ALA A 1 195 ? -9.82 8.797 31.859 1 91.31 195 ALA A N 1
ATOM 1506 C CA . ALA A 1 195 ? -9.289 7.469 32.156 1 91.31 195 ALA A CA 1
ATOM 1507 C C . ALA A 1 195 ? -8.984 6.699 30.875 1 91.31 195 ALA A C 1
ATOM 1509 O O . ALA A 1 195 ? -9.648 5.711 30.562 1 91.31 195 ALA A O 1
ATOM 1510 N N . PRO A 1 196 ? -7.883 7.121 30.188 1 94.12 196 PRO A N 1
ATOM 1511 C CA . PRO A 1 196 ? -7.508 6.336 29 1 94.12 196 PRO A CA 1
ATOM 1512 C C . PRO A 1 196 ? -7.039 4.926 29.359 1 94.12 196 PRO A C 1
ATOM 1514 O O . PRO A 1 196 ? -6.309 4.742 30.328 1 94.12 196 PRO A O 1
ATOM 1517 N N . THR A 1 197 ? -7.473 3.902 28.672 1 93.44 197 THR A N 1
ATOM 1518 C CA . THR A 1 197 ? -7.109 2.516 28.938 1 93.44 197 THR A CA 1
ATOM 1519 C C . THR A 1 197 ? -5.812 2.145 28.234 1 93.44 197 THR A C 1
ATOM 1521 O O . THR A 1 197 ? -5.098 1.241 28.672 1 93.44 197 THR A O 1
ATOM 1524 N N . SER A 1 198 ? -5.516 2.738 27.156 1 94.62 198 SER A N 1
ATOM 1525 C CA . SER A 1 198 ? -4.258 2.627 26.438 1 94.62 198 SER A CA 1
ATOM 1526 C C . SER A 1 198 ? -3.998 3.869 25.578 1 94.62 198 SER A C 1
ATOM 1528 O O . SER A 1 198 ? -4.918 4.641 25.312 1 94.62 198 SER A O 1
ATOM 1530 N N . ALA A 1 199 ? -2.732 4.062 25.297 1 95.12 199 ALA A N 1
ATOM 1531 C CA . ALA A 1 199 ? -2.375 5.207 24.469 1 95.12 199 ALA A CA 1
ATOM 1532 C C . ALA A 1 199 ? -1.043 4.977 23.75 1 95.12 199 ALA A C 1
ATOM 1534 O O . ALA A 1 199 ? -0.151 4.32 24.297 1 95.12 199 ALA A O 1
ATOM 1535 N N . ARG A 1 200 ? -0.979 5.52 22.594 1 95.25 200 ARG A N 1
ATOM 1536 C CA . ARG A 1 200 ? 0.259 5.453 21.828 1 95.25 200 ARG A CA 1
ATOM 1537 C C . ARG A 1 200 ? 0.473 6.734 21.031 1 95.25 200 ARG A C 1
ATOM 1539 O O . ARG A 1 200 ? -0.478 7.297 20.484 1 95.25 200 ARG A O 1
ATOM 1546 N N . MET A 1 201 ? 1.687 7.191 20.969 1 94.12 201 MET A N 1
ATOM 1547 C CA . MET A 1 201 ? 2.031 8.312 20.094 1 94.12 201 MET A CA 1
ATOM 1548 C C . MET A 1 201 ? 2.049 7.871 18.641 1 94.12 201 MET A C 1
ATOM 1550 O O . MET A 1 201 ? 2.621 6.832 18.297 1 94.12 201 MET A O 1
ATOM 1554 N N . VAL A 1 202 ? 1.438 8.695 17.766 1 89.75 202 VAL A N 1
ATOM 1555 C CA . VAL A 1 202 ? 1.312 8.227 16.391 1 89.75 202 VAL A CA 1
ATOM 1556 C C . VAL A 1 202 ? 1.95 9.234 15.438 1 89.75 202 VAL A C 1
ATOM 1558 O O . VAL A 1 202 ? 2.225 8.914 14.281 1 89.75 202 VAL A O 1
ATOM 1561 N N . ALA A 1 203 ? 2.213 10.422 15.875 1 90.81 203 ALA A N 1
ATOM 1562 C CA . ALA A 1 203 ? 2.832 11.43 15.016 1 90.81 203 ALA A CA 1
ATOM 1563 C C . ALA A 1 203 ? 3.496 12.523 15.844 1 90.81 203 ALA A C 1
ATOM 1565 O O . ALA A 1 203 ? 3.1 12.773 16.984 1 90.81 203 ALA A O 1
ATOM 1566 N N . LEU A 1 204 ? 4.496 13.109 15.352 1 95.06 204 LEU A N 1
ATOM 1567 C CA . LEU A 1 204 ? 5.254 14.203 15.953 1 95.06 204 LEU A CA 1
ATOM 1568 C C . LEU A 1 204 ? 5.738 15.172 14.883 1 95.06 204 LEU A C 1
ATOM 1570 O O . LEU A 1 204 ? 6.242 14.758 13.836 1 95.06 204 LEU A O 1
ATOM 1574 N N . ASP A 1 205 ? 5.449 16.453 15.023 1 96.31 205 ASP A N 1
ATOM 1575 C CA . ASP A 1 205 ? 5.906 17.5 14.109 1 96.31 205 ASP A CA 1
ATOM 1576 C C . ASP A 1 205 ? 6.363 18.734 14.875 1 96.31 205 ASP A C 1
ATOM 1578 O O . ASP A 1 205 ? 6.477 18.703 16.094 1 96.31 205 ASP A O 1
ATOM 1582 N N . ARG A 1 206 ? 6.648 19.812 14.172 1 97.44 206 ARG A N 1
ATOM 1583 C CA . ARG A 1 206 ? 7.258 20.969 14.82 1 97.44 206 ARG A CA 1
ATOM 1584 C C . ARG A 1 206 ? 6.281 21.641 15.773 1 97.44 206 ARG A C 1
ATOM 1586 O O . ARG A 1 206 ? 6.691 22.422 16.641 1 97.44 206 ARG A O 1
ATOM 1593 N N . TYR A 1 207 ? 5.008 21.375 15.633 1 97 207 TYR A N 1
ATOM 1594 C CA . TYR A 1 207 ? 4.023 22.062 16.453 1 97 207 TYR A CA 1
ATOM 1595 C C . TYR A 1 207 ? 3.621 21.203 17.656 1 97 207 TYR A C 1
ATOM 1597 O O . TYR A 1 207 ? 3.047 21.719 18.625 1 97 207 TYR A O 1
ATOM 1605 N N . GLY A 1 208 ? 3.834 19.922 17.562 1 96.5 208 GLY A N 1
ATOM 1606 C CA . GLY A 1 208 ? 3.4 19.031 18.625 1 96.5 208 GLY A CA 1
ATOM 1607 C C . GLY A 1 208 ? 3.336 17.578 18.203 1 96.5 208 GLY A C 1
ATOM 1608 O O . GLY A 1 208 ? 4.145 17.125 17.375 1 96.5 208 GLY A O 1
ATOM 1609 N N . PHE A 1 209 ? 2.494 16.781 18.922 1 94.38 209 PHE A N 1
ATOM 1610 C CA . PHE A 1 209 ? 2.396 15.352 18.625 1 94.38 209 PHE A CA 1
ATOM 1611 C C . PHE A 1 209 ? 0.976 14.844 18.844 1 94.38 209 PHE A C 1
ATOM 1613 O O . PHE A 1 209 ? 0.201 15.469 19.578 1 94.38 209 PHE A O 1
ATOM 1620 N N . ASP A 1 210 ? 0.682 13.805 18.125 1 92.38 210 ASP A N 1
ATOM 1621 C CA . ASP A 1 210 ? -0.626 13.164 18.203 1 92.38 210 ASP A CA 1
ATOM 1622 C C . ASP A 1 210 ? -0.546 11.844 18.969 1 92.38 210 ASP A C 1
ATOM 1624 O O . ASP A 1 210 ? 0.399 11.07 18.797 1 92.38 210 ASP A O 1
ATOM 1628 N N . ILE A 1 211 ? -1.564 11.633 19.797 1 93 211 ILE A N 1
ATOM 1629 C CA . ILE A 1 211 ? -1.672 10.414 20.594 1 93 211 ILE A CA 1
ATOM 1630 C C . ILE A 1 211 ? -3 9.719 20.297 1 93 211 ILE A C 1
ATOM 1632 O O . ILE A 1 211 ? -4.059 10.352 20.328 1 93 211 ILE A O 1
ATOM 1636 N N . GLN A 1 212 ? -2.945 8.5 19.891 1 90.94 212 GLN A N 1
ATOM 1637 C CA . GLN A 1 212 ? -4.145 7.672 19.828 1 90.94 212 GLN A CA 1
ATOM 1638 C C . GLN A 1 212 ? -4.449 7.035 21.188 1 90.94 212 GLN A C 1
ATOM 1640 O O . GLN A 1 212 ? -3.662 6.23 21.688 1 90.94 212 GLN A O 1
ATOM 1645 N N . ALA A 1 213 ? -5.59 7.371 21.719 1 93.38 213 ALA A N 1
ATOM 1646 C CA . ALA A 1 213 ? -5.941 6.906 23.062 1 93.38 213 ALA A CA 1
ATOM 1647 C C . ALA A 1 213 ? -7.258 6.133 23.047 1 93.38 213 ALA A C 1
ATOM 1649 O O . ALA A 1 213 ? -8.203 6.516 22.344 1 93.38 213 ALA A O 1
ATOM 1650 N N . ALA A 1 214 ? -7.25 5.059 23.703 1 92.56 214 ALA A N 1
ATOM 1651 C CA . ALA A 1 214 ? -8.484 4.312 23.922 1 92.56 214 ALA A CA 1
ATOM 1652 C C . ALA A 1 214 ? -9.203 4.773 25.188 1 92.56 214 ALA A C 1
ATOM 1654 O O . ALA A 1 214 ? -8.57 4.965 26.219 1 92.56 214 ALA A O 1
ATOM 1655 N N . THR A 1 215 ? -10.5 4.988 24.984 1 91.19 215 THR A N 1
ATOM 1656 C CA . THR A 1 215 ? -11.312 5.406 26.109 1 91.19 215 THR A CA 1
ATOM 1657 C C . THR A 1 215 ? -11.977 4.199 26.781 1 91.19 215 THR A C 1
ATOM 1659 O O . THR A 1 215 ? -11.859 3.074 26.297 1 91.19 215 THR A O 1
ATOM 1662 N N . GLU A 1 216 ? -12.648 4.469 27.875 1 86.5 216 GLU A N 1
ATOM 1663 C CA . GLU A 1 216 ? -13.273 3.406 28.656 1 86.5 216 GLU A CA 1
ATOM 1664 C C . GLU A 1 216 ? -14.367 2.703 27.859 1 86.5 216 GLU A C 1
ATOM 1666 O O . GLU A 1 216 ? -14.594 1.501 28.016 1 86.5 216 GLU A O 1
ATOM 1671 N N . ASP A 1 217 ? -14.945 3.371 27.016 1 84.88 217 ASP A N 1
ATOM 1672 C CA . ASP A 1 217 ? -16.031 2.811 26.234 1 84.88 217 ASP A CA 1
ATOM 1673 C C . ASP A 1 217 ? -15.5 2.059 25.016 1 84.88 217 ASP A C 1
ATOM 1675 O O . ASP A 1 217 ? -16.281 1.581 24.188 1 84.88 217 ASP A O 1
ATOM 1679 N N . GLY A 1 218 ? -14.234 1.981 24.922 1 81.06 218 GLY A N 1
ATOM 1680 C CA . GLY A 1 218 ? -13.617 1.196 23.859 1 81.06 218 GLY A CA 1
ATOM 1681 C C . GLY A 1 218 ? -13.398 1.986 22.578 1 81.06 218 GLY A C 1
ATOM 1682 O O . GLY A 1 218 ? -12.938 1.439 21.578 1 81.06 218 GLY A O 1
ATOM 1683 N N . ARG A 1 219 ? -13.742 3.258 22.656 1 83.81 219 ARG A N 1
ATOM 1684 C CA . ARG A 1 219 ? -13.531 4.102 21.484 1 83.81 219 ARG A CA 1
ATOM 1685 C C . ARG A 1 219 ? -12.102 4.645 21.453 1 83.81 219 ARG A C 1
ATOM 1687 O O . ARG A 1 219 ? -11.453 4.754 22.5 1 83.81 219 ARG A O 1
ATOM 1694 N N . GLU A 1 220 ? -11.617 4.824 20.219 1 85.56 220 GLU A N 1
ATOM 1695 C CA . GLU A 1 220 ? -10.312 5.441 20.031 1 85.56 220 GLU A CA 1
ATOM 1696 C C . GLU A 1 220 ? -10.445 6.906 19.625 1 85.56 220 GLU A C 1
ATOM 1698 O O . GLU A 1 220 ? -11.312 7.254 18.812 1 85.56 220 GLU A O 1
ATOM 1703 N N . ARG A 1 221 ? -9.656 7.711 20.25 1 86.94 221 ARG A N 1
ATOM 1704 C CA . ARG A 1 221 ? -9.609 9.133 19.922 1 86.94 221 ARG A CA 1
ATOM 1705 C C . ARG A 1 221 ? -8.172 9.602 19.734 1 86.94 221 ARG A C 1
ATOM 1707 O O . ARG A 1 221 ? -7.254 9.055 20.359 1 86.94 221 ARG A O 1
ATOM 1714 N N . VAL A 1 222 ? -8.062 10.57 18.875 1 87.94 222 VAL A N 1
ATOM 1715 C CA . VAL A 1 222 ? -6.746 11.172 18.703 1 87.94 222 VAL A CA 1
ATOM 1716 C C . VAL A 1 222 ? -6.66 12.469 19.5 1 87.94 222 VAL A C 1
ATOM 1718 O O . VAL A 1 222 ? -7.543 13.328 19.391 1 87.94 222 VAL A O 1
ATOM 1721 N N . VAL A 1 223 ? -5.645 12.531 20.312 1 91.88 223 VAL A N 1
ATOM 1722 C CA . VAL A 1 223 ? -5.375 13.711 21.125 1 91.88 223 VAL A CA 1
ATOM 1723 C C . VAL A 1 223 ? -4.156 14.453 20.578 1 91.88 223 VAL A C 1
ATOM 1725 O O . VAL A 1 223 ? -3.072 13.875 20.469 1 91.88 223 VAL A O 1
ATOM 1728 N N . ARG A 1 224 ? -4.363 15.664 20.219 1 93.19 224 ARG A N 1
ATOM 1729 C CA . ARG A 1 224 ? -3.254 16.516 19.812 1 93.19 224 ARG A CA 1
ATOM 1730 C C . ARG A 1 224 ? -2.707 17.312 20.984 1 93.19 224 ARG A C 1
ATOM 1732 O O . ARG A 1 224 ? -3.461 17.984 21.703 1 93.19 224 ARG A O 1
ATOM 1739 N N . VAL A 1 225 ? -1.452 17.156 21.203 1 95.38 225 VAL A N 1
ATOM 1740 C CA . VAL A 1 225 ? -0.758 17.922 22.219 1 95.38 225 VAL A CA 1
ATOM 1741 C C . VAL A 1 225 ? 0.194 18.922 21.562 1 95.38 225 VAL A C 1
ATOM 1743 O O . VAL A 1 225 ? 1.048 18.547 20.766 1 95.38 225 VAL A O 1
ATOM 1746 N N . HIS A 1 226 ? 0.066 20.141 21.938 1 95.81 226 HIS A N 1
ATOM 1747 C CA . HIS A 1 226 ? 0.869 21.188 21.312 1 95.81 226 HIS A CA 1
ATOM 1748 C C . HIS A 1 226 ? 2.066 21.562 22.188 1 95.81 226 HIS A C 1
ATOM 1750 O O . HIS A 1 226 ? 1.949 21.625 23.422 1 95.81 226 HIS A O 1
ATOM 1756 N N . PHE A 1 227 ? 3.168 21.75 21.484 1 96.44 227 PHE A N 1
ATOM 1757 C CA . PHE A 1 227 ? 4.293 22.391 22.156 1 96.44 227 PHE A CA 1
ATOM 1758 C C . PHE A 1 227 ? 3.982 23.844 22.484 1 96.44 227 PHE A C 1
ATOM 1760 O O . PHE A 1 227 ? 3.078 24.438 21.891 1 96.44 227 PHE A O 1
ATOM 1767 N N . ASP A 1 228 ? 4.75 24.391 23.375 1 92.94 228 ASP A N 1
ATOM 1768 C CA . ASP A 1 228 ? 4.559 25.797 23.75 1 92.94 228 ASP A CA 1
ATOM 1769 C C . ASP A 1 228 ? 4.953 26.719 22.609 1 92.94 228 ASP A C 1
ATOM 1771 O O . ASP A 1 228 ? 4.34 27.781 22.422 1 92.94 228 ASP A O 1
ATOM 1775 N N . ALA A 1 229 ? 5.977 26.312 21.922 1 94.38 229 ALA A N 1
ATOM 1776 C CA . ALA A 1 229 ? 6.457 27.016 20.734 1 94.38 229 ALA A CA 1
ATOM 1777 C C . ALA A 1 229 ? 6.906 26.016 19.656 1 94.38 229 ALA A C 1
ATOM 1779 O O . ALA A 1 229 ? 7.363 24.922 19.984 1 94.38 229 ALA A O 1
ATOM 1780 N N . PRO A 1 230 ? 6.746 26.438 18.391 1 96.25 230 PRO A N 1
ATOM 1781 C CA . PRO A 1 230 ? 7.203 25.531 17.344 1 96.25 230 PRO A CA 1
ATOM 1782 C C . PRO A 1 230 ? 8.688 25.203 17.453 1 96.25 230 PRO A C 1
ATOM 1784 O O . PRO A 1 230 ? 9.5 26.078 17.734 1 96.25 230 PRO A O 1
ATOM 1787 N N . LEU A 1 231 ? 8.922 23.953 17.266 1 97.31 231 LEU A N 1
ATOM 1788 C CA . LEU A 1 231 ? 10.32 23.531 17.266 1 97.31 231 LEU A CA 1
ATOM 1789 C C . LEU A 1 231 ? 11.016 23.953 15.977 1 97.31 231 LEU A C 1
ATOM 1791 O O . LEU A 1 231 ? 10.398 23.953 14.906 1 97.31 231 LEU A O 1
ATOM 1795 N N . ARG A 1 232 ? 12.273 24.203 16.047 1 94.69 232 ARG A N 1
ATOM 1796 C CA . ARG A 1 232 ? 13.039 24.703 14.914 1 94.69 232 ARG A CA 1
ATOM 1797 C C . ARG A 1 232 ? 13.875 23.609 14.273 1 94.69 232 ARG A C 1
ATOM 1799 O O . ARG A 1 232 ? 14.391 23.766 13.172 1 94.69 232 ARG A O 1
ATOM 1806 N N . GLY A 1 233 ? 14.008 22.469 14.992 1 94.69 233 GLY A N 1
ATOM 1807 C CA . GLY A 1 233 ? 14.781 21.344 14.477 1 94.69 233 GLY A CA 1
ATOM 1808 C C . GLY A 1 233 ? 14.711 20.109 15.344 1 94.69 233 GLY A C 1
ATOM 1809 O O . GLY A 1 233 ? 14.203 20.172 16.469 1 94.69 233 GLY A O 1
ATOM 1810 N N . PRO A 1 234 ? 15.227 19.016 14.812 1 93.19 234 PRO A N 1
ATOM 1811 C CA . PRO A 1 234 ? 15.117 17.734 15.508 1 93.19 234 PRO A CA 1
ATOM 1812 C C . PRO A 1 234 ? 15.852 17.734 16.844 1 93.19 234 PRO A C 1
ATOM 1814 O O . PRO A 1 234 ? 15.461 17 17.766 1 93.19 234 PRO A O 1
ATOM 1817 N N . GLY A 1 235 ? 16.844 18.484 16.969 1 94.31 235 GLY A N 1
ATOM 1818 C CA . GLY A 1 235 ? 17.625 18.531 18.188 1 94.31 235 GLY A CA 1
ATOM 1819 C C . GLY A 1 235 ? 16.844 19.062 19.375 1 94.31 235 GLY A C 1
ATOM 1820 O O . GLY A 1 235 ? 17.25 18.875 20.531 1 94.31 235 GLY A O 1
ATOM 1821 N N . GLN A 1 236 ? 15.734 19.656 19.172 1 96.75 236 GLN A N 1
ATOM 1822 C CA . GLN A 1 236 ? 14.93 20.266 20.234 1 96.75 236 GLN A CA 1
ATOM 1823 C C . GLN A 1 236 ? 13.859 19.297 20.734 1 96.75 236 GLN A C 1
ATOM 1825 O O . GLN A 1 236 ? 13.211 19.562 21.75 1 96.75 236 GLN A O 1
ATOM 1830 N N . VAL A 1 237 ? 13.664 18.141 20.109 1 96.56 237 VAL A N 1
ATOM 1831 C CA . VAL A 1 237 ? 12.523 17.266 20.359 1 96.56 237 VAL A CA 1
ATOM 1832 C C . VAL A 1 237 ? 12.594 16.688 21.781 1 96.56 237 VAL A C 1
ATOM 1834 O O . VAL A 1 237 ? 11.617 16.766 22.531 1 96.56 237 VAL A O 1
ATOM 1837 N N . ARG A 1 238 ? 13.711 16.203 22.172 1 94.94 238 ARG A N 1
ATOM 1838 C CA . ARG A 1 238 ? 13.844 15.57 23.469 1 94.94 238 ARG A CA 1
ATOM 1839 C C . ARG A 1 238 ? 13.508 16.547 24.594 1 94.94 238 ARG A C 1
ATOM 1841 O O . ARG A 1 238 ? 12.695 16.234 25.469 1 94.94 238 ARG A O 1
ATOM 1848 N N . LYS A 1 239 ? 14.164 17.625 24.562 1 96.06 239 LYS A N 1
ATOM 1849 C CA . LYS A 1 239 ? 13.93 18.625 25.594 1 96.06 239 LYS A CA 1
ATOM 1850 C C . LYS A 1 239 ? 12.461 19.031 25.641 1 96.06 239 LYS A C 1
ATOM 1852 O O . LYS A 1 239 ? 11.883 19.172 26.719 1 96.06 239 LYS A O 1
ATOM 1857 N N . ALA A 1 240 ? 11.883 19.281 24.484 1 96.69 240 ALA A N 1
ATOM 1858 C CA . ALA A 1 240 ? 10.484 19.703 24.406 1 96.69 240 ALA A CA 1
ATOM 1859 C C . ALA A 1 240 ? 9.57 18.641 25.031 1 96.69 240 ALA A C 1
ATOM 1861 O O . ALA A 1 240 ? 8.633 18.984 25.766 1 96.69 240 ALA A O 1
ATOM 1862 N N . MET A 1 241 ? 9.828 17.406 24.766 1 94.5 241 MET A N 1
ATOM 1863 C CA . MET A 1 241 ? 9.008 16.328 25.297 1 94.5 241 MET A CA 1
ATOM 1864 C C . MET A 1 241 ? 9.117 16.25 26.812 1 94.5 241 MET A C 1
ATOM 1866 O O . MET A 1 241 ? 8.109 16.047 27.5 1 94.5 241 MET A O 1
ATOM 1870 N N . VAL A 1 242 ? 10.289 16.375 27.312 1 94.62 242 VAL A N 1
ATOM 1871 C CA . VAL A 1 242 ? 10.516 16.344 28.75 1 94.62 242 VAL A CA 1
ATOM 1872 C C . VAL A 1 242 ? 9.766 17.5 29.406 1 94.62 242 VAL A C 1
ATOM 1874 O O . VAL A 1 242 ? 9.117 17.312 30.453 1 94.62 242 VAL A O 1
ATOM 1877 N N . GLU A 1 243 ? 9.875 18.656 28.812 1 96.62 243 GLU A N 1
ATOM 1878 C CA . GLU A 1 243 ? 9.148 19.812 29.328 1 96.62 243 GLU A CA 1
ATOM 1879 C C . GLU A 1 243 ? 7.648 19.562 29.359 1 96.62 243 GLU A C 1
ATOM 1881 O O . GLU A 1 243 ? 6.969 19.922 30.312 1 96.62 243 GLU A O 1
ATOM 1886 N N . MET A 1 244 ? 7.16 18.922 28.312 1 96.06 244 MET A N 1
ATOM 1887 C CA . MET A 1 244 ? 5.727 18.656 28.234 1 96.06 244 MET A CA 1
ATOM 1888 C C . MET A 1 244 ? 5.309 17.656 29.297 1 96.06 244 MET A C 1
ATOM 1890 O O . MET A 1 244 ? 4.203 17.734 29.844 1 96.06 244 MET A O 1
ATOM 1894 N N . VAL A 1 245 ? 6.16 16.688 29.578 1 95.62 245 VAL A N 1
ATOM 1895 C CA . VAL A 1 245 ? 5.844 15.711 30.609 1 95.62 245 VAL A CA 1
ATOM 1896 C C . VAL A 1 245 ? 5.781 16.406 31.969 1 95.62 245 VAL A C 1
ATOM 1898 O O . VAL A 1 245 ? 4.906 16.109 32.781 1 95.62 245 VAL A O 1
ATOM 1901 N N . GLN A 1 246 ? 6.688 17.219 32.219 1 96.31 246 GLN A N 1
ATOM 1902 C CA . GLN A 1 246 ? 6.699 17.969 33.469 1 96.31 246 GLN A CA 1
ATOM 1903 C C . GLN A 1 246 ? 5.438 18.812 33.625 1 96.31 246 GLN A C 1
ATOM 1905 O O . GLN A 1 246 ? 4.832 18.844 34.688 1 96.31 246 GLN A O 1
ATOM 1910 N N . LYS A 1 247 ? 5.082 19.422 32.625 1 96.75 247 LYS A N 1
ATOM 1911 C CA . LYS A 1 247 ? 3.854 20.219 32.625 1 96.75 247 LYS A CA 1
ATOM 1912 C C . LYS A 1 247 ? 2.637 19.344 32.906 1 96.75 247 LYS A C 1
ATOM 1914 O O . LYS A 1 247 ? 1.755 19.703 33.656 1 96.75 247 LYS A O 1
ATOM 1919 N N . ALA A 1 248 ? 2.57 18.203 32.188 1 96.44 248 ALA A N 1
ATOM 1920 C CA . ALA A 1 248 ? 1.465 17.266 32.375 1 96.44 248 ALA A CA 1
ATOM 1921 C C . ALA A 1 248 ? 1.364 16.828 33.844 1 96.44 248 ALA A C 1
ATOM 1923 O O . ALA A 1 248 ? 0.284 16.875 34.438 1 96.44 248 ALA A O 1
ATOM 1924 N N . ARG A 1 249 ? 2.465 16.5 34.406 1 95.44 249 ARG A N 1
ATOM 1925 C CA . ARG A 1 249 ? 2.492 16 35.781 1 95.44 249 ARG A CA 1
ATOM 1926 C C . ARG A 1 249 ? 2.145 17.109 36.781 1 95.44 249 ARG A C 1
ATOM 1928 O O . ARG A 1 249 ? 1.487 16.859 37.781 1 95.44 249 ARG A O 1
ATOM 1935 N N . ALA A 1 250 ? 2.549 18.297 36.469 1 96.44 250 ALA A N 1
ATOM 1936 C CA . ALA A 1 250 ? 2.199 19.438 37.312 1 96.44 250 ALA A CA 1
ATOM 1937 C C . ALA A 1 250 ? 0.693 19.672 37.312 1 96.44 250 ALA A C 1
ATOM 1939 O O . ALA A 1 250 ? 0.114 20.047 38.312 1 96.44 250 ALA A O 1
ATOM 1940 N N . GLN A 1 251 ? 0.09 19.5 36.219 1 94.19 251 GLN A N 1
ATOM 1941 C CA . GLN A 1 251 ? -1.348 19.703 36.062 1 94.19 251 GLN A CA 1
ATOM 1942 C C . GLN A 1 251 ? -2.129 18.594 36.781 1 94.19 251 GLN A C 1
ATOM 1944 O O . GLN A 1 251 ? -3.24 18.828 37.25 1 94.19 251 GLN A O 1
ATOM 1949 N N . LEU A 1 252 ? -1.598 17.406 36.844 1 92.5 252 LEU A N 1
ATOM 1950 C CA . LEU A 1 252 ? -2.283 16.25 37.406 1 92.5 252 LEU A CA 1
ATOM 1951 C C . LEU A 1 252 ? -2.072 16.188 38.906 1 92.5 252 LEU A C 1
ATOM 1953 O O . LEU A 1 252 ? -2.76 15.438 39.594 1 92.5 252 LEU A O 1
ATOM 1957 N N . SER A 1 253 ? -1.104 16.828 39.406 1 89.69 253 SER A N 1
ATOM 1958 C CA . SER A 1 253 ? -0.868 16.922 40.844 1 89.69 253 SER A CA 1
ATOM 1959 C C . SER A 1 253 ? -1.799 17.922 41.5 1 89.69 253 SER A C 1
ATOM 1961 O O . SER A 1 253 ? -2.258 17.719 42.625 1 89.69 253 SER A O 1
ATOM 1963 N N . MET B 1 1 ? 5.953 -33.75 -22.531 1 38.41 1 MET B N 1
ATOM 1964 C CA . MET B 1 1 ? 5.828 -32.375 -22.062 1 38.41 1 MET B CA 1
ATOM 1965 C C . MET B 1 1 ? 7.191 -31.797 -21.703 1 38.41 1 MET B C 1
ATOM 1967 O O . MET B 1 1 ? 7.969 -32.438 -20.984 1 38.41 1 MET B O 1
ATOM 1971 N N . SER B 1 2 ? 7.652 -30.891 -22.359 1 38.19 2 SER B N 1
ATOM 1972 C CA . SER B 1 2 ? 9 -30.375 -22.172 1 38.19 2 SER B CA 1
ATOM 1973 C C . SER B 1 2 ? 9.289 -30.109 -20.703 1 38.19 2 SER B C 1
ATOM 1975 O O . SER B 1 2 ? 8.367 -29.922 -19.906 1 38.19 2 SER B O 1
ATOM 1977 N N . GLU B 1 3 ? 10.438 -30.469 -20.281 1 41.16 3 GLU B N 1
ATOM 1978 C CA . GLU B 1 3 ? 10.891 -30.234 -18.906 1 41.16 3 GLU B CA 1
ATOM 1979 C C . GLU B 1 3 ? 10.375 -28.891 -18.391 1 41.16 3 GLU B C 1
ATOM 1981 O O . GLU B 1 3 ? 10.047 -28.766 -17.203 1 41.16 3 GLU B O 1
ATOM 1986 N N . GLN B 1 4 ? 10.445 -27.828 -19.172 1 41.16 4 GLN B N 1
ATOM 1987 C CA . GLN B 1 4 ? 9.844 -26.547 -18.844 1 41.16 4 GLN B CA 1
ATOM 1988 C C . GLN B 1 4 ? 8.336 -26.672 -18.625 1 41.16 4 GLN B C 1
ATOM 1990 O O . GLN B 1 4 ? 7.766 -26 -17.766 1 41.16 4 GLN B O 1
ATOM 1995 N N . ALA B 1 5 ? 7.734 -27.469 -19.531 1 45.47 5 ALA B N 1
ATOM 1996 C CA . ALA B 1 5 ? 6.309 -27.766 -19.438 1 45.47 5 ALA B CA 1
ATOM 1997 C C . ALA B 1 5 ? 5.992 -28.531 -18.141 1 45.47 5 ALA B C 1
ATOM 1999 O O . ALA B 1 5 ? 4.965 -28.281 -17.516 1 45.47 5 ALA B O 1
ATOM 2000 N N . GLN B 1 6 ? 6.863 -29.438 -17.766 1 44.81 6 GLN B N 1
ATOM 2001 C CA . GLN B 1 6 ? 6.699 -30.219 -16.547 1 44.81 6 GLN B CA 1
ATOM 2002 C C . GLN B 1 6 ? 6.879 -29.359 -15.297 1 44.81 6 GLN B C 1
ATOM 2004 O O . GLN B 1 6 ? 6.281 -29.641 -14.258 1 44.81 6 GLN B O 1
ATOM 2009 N N . ALA B 1 7 ? 7.895 -28.438 -15.297 1 47.81 7 ALA B N 1
ATOM 2010 C CA . ALA B 1 7 ? 8.203 -27.516 -14.211 1 47.81 7 ALA B CA 1
ATOM 2011 C C . ALA B 1 7 ? 7.031 -26.578 -13.938 1 47.81 7 ALA B C 1
ATOM 2013 O O . ALA B 1 7 ? 6.75 -26.25 -12.781 1 47.81 7 ALA B O 1
ATOM 2014 N N . GLU B 1 8 ? 6.398 -26 -14.953 1 51.56 8 GLU B N 1
ATOM 2015 C CA . GLU B 1 8 ? 5.207 -25.156 -14.867 1 51.56 8 GLU B CA 1
ATOM 2016 C C . GLU B 1 8 ? 4.023 -25.938 -14.297 1 51.56 8 GLU B C 1
ATOM 2018 O O . GLU B 1 8 ? 3.156 -25.359 -13.641 1 51.56 8 GLU B O 1
ATOM 2023 N N . GLU B 1 9 ? 4.078 -27.25 -14.391 1 59.06 9 GLU B N 1
ATOM 2024 C CA . GLU B 1 9 ? 3.006 -28.141 -13.945 1 59.06 9 GLU B CA 1
ATOM 2025 C C . GLU B 1 9 ? 3.023 -28.312 -12.43 1 59.06 9 GLU B C 1
ATOM 2027 O O . GLU B 1 9 ? 2.016 -28.688 -11.828 1 59.06 9 GLU B O 1
ATOM 2032 N N . LYS B 1 10 ? 3.975 -27.656 -11.719 1 85.25 10 LYS B N 1
ATOM 2033 C CA . LYS B 1 10 ? 4.012 -27.859 -10.273 1 85.25 10 LYS B CA 1
ATOM 2034 C C . LYS B 1 10 ? 3.975 -26.516 -9.539 1 85.25 10 LYS B C 1
ATOM 2036 O O . LYS B 1 10 ? 4.648 -26.344 -8.516 1 85.25 10 LYS B O 1
ATOM 2041 N N . ARG B 1 11 ? 3.314 -25.547 -10.203 1 90.94 11 ARG B N 1
ATOM 2042 C CA . ARG B 1 11 ? 3.059 -24.266 -9.555 1 90.94 11 ARG B CA 1
ATOM 2043 C C . ARG B 1 11 ? 1.619 -23.812 -9.781 1 90.94 11 ARG B C 1
ATOM 2045 O O . ARG B 1 11 ? 0.971 -24.234 -10.734 1 90.94 11 ARG B O 1
ATOM 2052 N N . LEU B 1 12 ? 1.155 -22.953 -8.891 1 95.25 12 LEU B N 1
ATOM 2053 C CA . LEU B 1 12 ? -0.121 -22.297 -9.164 1 95.25 12 LEU B CA 1
ATOM 2054 C C . LEU B 1 12 ? -0.063 -21.516 -10.469 1 95.25 12 LEU B C 1
ATOM 2056 O O . LEU B 1 12 ? 0.941 -20.875 -10.766 1 95.25 12 LEU B O 1
ATOM 2060 N N . THR B 1 13 ? -1.146 -21.672 -11.281 1 95.88 13 THR B N 1
ATOM 2061 C CA . THR B 1 13 ? -1.235 -20.781 -12.43 1 95.88 13 THR B CA 1
ATOM 2062 C C . THR B 1 13 ? -1.266 -19.328 -11.969 1 95.88 13 THR B C 1
ATOM 2064 O O . THR B 1 13 ? -1.566 -19.031 -10.805 1 95.88 13 THR B O 1
ATOM 2067 N N . HIS B 1 14 ? -0.946 -18.391 -12.844 1 96.69 14 HIS B N 1
ATOM 2068 C CA . HIS B 1 14 ? -1.023 -16.984 -12.5 1 96.69 14 HIS B CA 1
ATOM 2069 C C . HIS B 1 14 ? -2.443 -16.578 -12.109 1 96.69 14 HIS B C 1
ATOM 2071 O O . HIS B 1 14 ? -2.641 -15.742 -11.227 1 96.69 14 HIS B O 1
ATOM 2077 N N . ALA B 1 15 ? -3.43 -17.203 -12.75 1 98.06 15 ALA B N 1
ATOM 2078 C CA . ALA B 1 15 ? -4.832 -16.969 -12.406 1 98.06 15 ALA B CA 1
ATOM 2079 C C . ALA B 1 15 ? -5.121 -17.406 -10.969 1 98.06 15 ALA B C 1
ATOM 2081 O O . ALA B 1 15 ? -5.75 -16.672 -10.203 1 98.06 15 ALA B O 1
ATOM 2082 N N . GLU B 1 16 ? -4.648 -18.578 -10.648 1 97.38 16 GLU B N 1
ATOM 2083 C CA . GLU B 1 16 ? -4.848 -19.094 -9.289 1 97.38 16 GLU B CA 1
ATOM 2084 C C . GLU B 1 16 ? -4.148 -18.203 -8.266 1 97.38 16 GLU B C 1
ATOM 2086 O O . GLU B 1 16 ? -4.688 -17.953 -7.188 1 97.38 16 GLU B O 1
ATOM 2091 N N . SER B 1 17 ? -2.965 -17.734 -8.586 1 95.75 17 SER B N 1
ATOM 2092 C CA . SER B 1 17 ? -2.23 -16.844 -7.699 1 95.75 17 SER B CA 1
ATOM 2093 C C . SER B 1 17 ? -2.977 -15.523 -7.504 1 95.75 17 SER B C 1
ATOM 2095 O O . SER B 1 17 ? -3.102 -15.031 -6.379 1 95.75 17 SER B O 1
ATOM 2097 N N . ALA B 1 18 ? -3.5 -14.977 -8.578 1 97.38 18 ALA B N 1
ATOM 2098 C CA . ALA B 1 18 ? -4.266 -13.734 -8.508 1 97.38 18 ALA B CA 1
ATOM 2099 C C . ALA B 1 18 ? -5.5 -13.898 -7.629 1 97.38 18 ALA B C 1
ATOM 2101 O O . ALA B 1 18 ? -5.762 -13.07 -6.754 1 97.38 18 ALA B O 1
ATOM 2102 N N . ARG B 1 19 ? -6.207 -15.016 -7.863 1 98.06 19 ARG B N 1
ATOM 2103 C CA . ARG B 1 19 ? -7.406 -15.305 -7.082 1 98.06 19 ARG B CA 1
ATOM 2104 C C . ARG B 1 19 ? -7.066 -15.5 -5.609 1 98.06 19 ARG B C 1
ATOM 2106 O O . ARG B 1 19 ? -7.824 -15.086 -4.73 1 98.06 19 ARG B O 1
ATOM 2113 N N . THR B 1 20 ? -5.969 -16.141 -5.359 1 96.69 20 THR B N 1
ATOM 2114 C CA . THR B 1 20 ? -5.531 -16.391 -3.99 1 96.69 20 THR B CA 1
ATOM 2115 C C . THR B 1 20 ? -5.191 -15.07 -3.287 1 96.69 20 THR B C 1
ATOM 2117 O O . THR B 1 20 ? -5.594 -14.859 -2.143 1 96.69 20 THR B O 1
ATOM 2120 N N . MET B 1 21 ? -4.492 -14.172 -3.979 1 95.25 21 MET B N 1
ATOM 2121 C CA . MET B 1 21 ? -4.137 -12.883 -3.396 1 95.25 21 MET B CA 1
ATOM 2122 C C . MET B 1 21 ? -5.383 -12.062 -3.086 1 95.25 21 MET B C 1
ATOM 2124 O O . MET B 1 21 ? -5.477 -11.453 -2.023 1 95.25 21 MET B O 1
ATOM 2128 N N . LEU B 1 22 ? -6.328 -12.062 -3.949 1 97.44 22 LEU B N 1
ATOM 2129 C CA . LEU B 1 22 ? -7.57 -11.336 -3.705 1 97.44 22 LEU B CA 1
ATOM 2130 C C . LEU B 1 22 ? -8.297 -11.898 -2.49 1 97.44 22 LEU B C 1
ATOM 2132 O O . LEU B 1 22 ? -8.766 -11.141 -1.636 1 97.44 22 LEU B O 1
ATOM 2136 N N . ALA B 1 23 ? -8.375 -13.195 -2.471 1 96.88 23 ALA B N 1
ATOM 2137 C CA . ALA B 1 23 ? -9.117 -13.852 -1.396 1 96.88 23 ALA B CA 1
ATOM 2138 C C . ALA B 1 23 ? -8.469 -13.586 -0.04 1 96.88 23 ALA B C 1
ATOM 2140 O O . ALA B 1 23 ? -9.156 -13.523 0.983 1 96.88 23 ALA B O 1
ATOM 2141 N N . ALA B 1 24 ? -7.18 -13.422 -0.062 1 93.94 24 ALA B N 1
ATOM 2142 C CA . ALA B 1 24 ? -6.434 -13.258 1.184 1 93.94 24 ALA B CA 1
ATOM 2143 C C . ALA B 1 24 ? -6.438 -11.805 1.644 1 93.94 24 ALA B C 1
ATOM 2145 O O . ALA B 1 24 ? -6.301 -11.523 2.836 1 93.94 24 ALA B O 1
ATOM 2146 N N . ALA B 1 25 ? -6.555 -10.914 0.77 1 93.31 25 ALA B N 1
ATOM 2147 C CA . ALA B 1 25 ? -6.402 -9.5 1.068 1 93.31 25 ALA B CA 1
ATOM 2148 C C . ALA B 1 25 ? -7.707 -8.898 1.586 1 93.31 25 ALA B C 1
ATOM 2150 O O . ALA B 1 25 ? -8.789 -9.43 1.325 1 93.31 25 ALA B O 1
ATOM 2151 N N . ARG B 1 26 ? -7.605 -7.785 2.338 1 94.06 26 ARG B N 1
ATOM 2152 C CA . ARG B 1 26 ? -8.766 -7.082 2.877 1 94.06 26 ARG B CA 1
ATOM 2153 C C . ARG B 1 26 ? -8.742 -5.609 2.484 1 94.06 26 ARG B C 1
ATOM 2155 O O . ARG B 1 26 ? -9.703 -4.883 2.727 1 94.06 26 ARG B O 1
ATOM 2162 N N . ARG B 1 27 ? -7.633 -5.188 1.926 1 93.31 27 ARG B N 1
ATOM 2163 C CA . ARG B 1 27 ? -7.469 -3.812 1.46 1 93.31 27 ARG B CA 1
ATOM 2164 C C . ARG B 1 27 ? -6.547 -3.752 0.247 1 93.31 27 ARG B C 1
ATOM 2166 O O . ARG B 1 27 ? -5.758 -4.672 0.012 1 93.31 27 ARG B O 1
ATOM 2173 N N . GLY B 1 28 ? -6.582 -2.746 -0.476 1 94.38 28 GLY B N 1
ATOM 2174 C CA . GLY B 1 28 ? -5.758 -2.453 -1.638 1 94.38 28 GLY B CA 1
ATOM 2175 C C . GLY B 1 28 ? -5.891 -1.021 -2.117 1 94.38 28 GLY B C 1
ATOM 2176 O O . GLY B 1 28 ? -6.512 -0.191 -1.448 1 94.38 28 GLY B O 1
ATOM 2177 N N . VAL B 1 29 ? -5.215 -0.699 -3.127 1 96.38 29 VAL B N 1
ATOM 2178 C CA . VAL B 1 29 ? -5.328 0.631 -3.717 1 96.38 29 VAL B CA 1
ATOM 2179 C C . VAL B 1 29 ? -6.27 0.586 -4.918 1 96.38 29 VAL B C 1
ATOM 2181 O O . VAL B 1 29 ? -5.992 -0.093 -5.906 1 96.38 29 VAL B O 1
ATOM 2184 N N . LEU B 1 30 ? -7.398 1.234 -4.77 1 98.31 30 LEU B N 1
ATOM 2185 C CA . LEU B 1 30 ? -8.398 1.387 -5.824 1 98.31 30 LEU B CA 1
ATOM 2186 C C . LEU B 1 30 ? -8.055 2.566 -6.727 1 98.31 30 LEU B C 1
ATOM 2188 O O . LEU B 1 30 ? -7.977 3.707 -6.262 1 98.31 30 LEU B O 1
ATOM 2192 N N . SER B 1 31 ? -7.777 2.287 -7.965 1 98.81 31 SER B N 1
ATOM 2193 C CA . SER B 1 31 ? -7.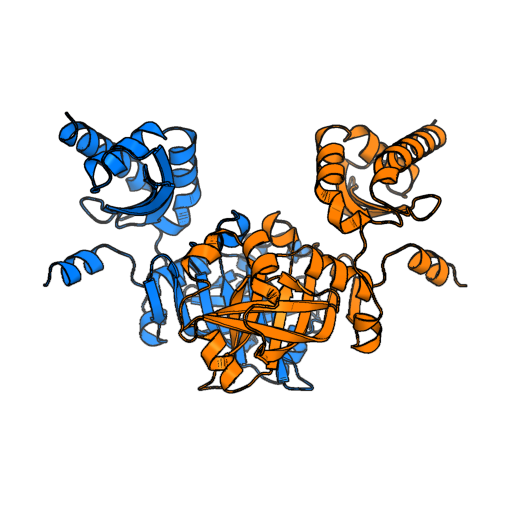535 3.342 -8.938 1 98.81 31 SER B CA 1
ATOM 2194 C C . SER B 1 31 ? -8.781 3.633 -9.766 1 98.81 31 SER B C 1
ATOM 2196 O O . SER B 1 31 ? -9.367 2.721 -10.352 1 98.81 31 SER B O 1
ATOM 2198 N N . THR B 1 32 ? -9.156 4.84 -9.773 1 98.75 32 THR B N 1
ATOM 2199 C CA . THR B 1 32 ? -10.312 5.332 -10.523 1 98.75 32 THR B CA 1
ATOM 2200 C C . THR B 1 32 ? -9.914 6.5 -11.422 1 98.75 32 THR B C 1
ATOM 2202 O O . THR B 1 32 ? -8.727 6.836 -11.523 1 98.75 32 THR B O 1
ATOM 2205 N N . LEU B 1 33 ? -10.883 7.031 -12.195 1 98.06 33 LEU B N 1
ATOM 2206 C CA . LEU B 1 33 ? -10.633 8.18 -13.062 1 98.06 33 LEU B CA 1
ATOM 2207 C C . LEU B 1 33 ? -11.258 9.438 -12.484 1 98.06 33 LEU B C 1
ATOM 2209 O O . LEU B 1 33 ? -12.484 9.523 -12.352 1 98.06 33 LEU B O 1
ATOM 2213 N N . GLU B 1 34 ? -10.359 10.359 -12.094 1 94.38 34 GLU B N 1
ATOM 2214 C CA . GLU B 1 34 ? -10.852 11.633 -11.586 1 94.38 34 GLU B CA 1
ATOM 2215 C C . GLU B 1 34 ? -11.773 12.305 -12.602 1 94.38 34 GLU B C 1
ATOM 2217 O O . GLU B 1 34 ? -11.5 12.297 -13.805 1 94.38 34 GLU B O 1
ATOM 2222 N N . SER B 1 35 ? -12.812 12.953 -12.148 1 87.19 35 SER B N 1
ATOM 2223 C CA . SER B 1 35 ? -13.93 13.344 -13 1 87.19 35 SER B CA 1
ATOM 2224 C C . SER B 1 35 ? -13.625 14.625 -13.766 1 87.19 35 SER B C 1
ATOM 2226 O O . SER B 1 35 ? -14.227 14.891 -14.805 1 87.19 35 SER B O 1
ATOM 2228 N N . GLU B 1 36 ? -12.758 15.438 -13.32 1 87 36 GLU B N 1
ATOM 2229 C CA . GLU B 1 36 ? -12.555 16.75 -13.945 1 87 36 GLU B CA 1
ATOM 2230 C C . GLU B 1 36 ? -11.586 16.641 -15.117 1 87 36 GLU B C 1
ATOM 2232 O O . GLU B 1 36 ? -11.961 16.906 -16.266 1 87 36 GLU B O 1
ATOM 2237 N N . GLU B 1 37 ? -10.422 16.094 -14.906 1 91.44 37 GLU B N 1
ATOM 2238 C CA . GLU B 1 37 ? -9.391 16.094 -15.938 1 91.44 37 GLU B CA 1
ATOM 2239 C C . GLU B 1 37 ? -9.039 14.672 -16.375 1 91.44 37 GLU B C 1
ATOM 2241 O O . GLU B 1 37 ? -8.242 14.477 -17.281 1 91.44 37 GLU B O 1
ATOM 2246 N N . GLY B 1 38 ? -9.656 13.695 -15.703 1 94.56 38 GLY B N 1
ATOM 2247 C CA . GLY B 1 38 ? -9.523 12.32 -16.141 1 94.56 38 GLY B CA 1
ATOM 2248 C C . GLY B 1 38 ? -8.242 11.664 -15.656 1 94.56 38 GLY B C 1
ATOM 2249 O O . GLY B 1 38 ? -7.824 10.641 -16.203 1 94.56 38 GLY B O 1
ATOM 2250 N N . HIS B 1 39 ? -7.551 12.305 -14.695 1 97.69 39 HIS B N 1
ATOM 2251 C CA . HIS B 1 39 ? -6.359 11.688 -14.125 1 97.69 39 HIS B CA 1
ATOM 2252 C C . HIS B 1 39 ? -6.707 10.383 -13.406 1 97.69 39 HIS B C 1
ATOM 2254 O O . HIS B 1 39 ? -7.742 10.297 -12.742 1 97.69 39 HIS B O 1
ATOM 2260 N N . PRO B 1 40 ? -5.836 9.344 -13.641 1 98.62 40 PRO B N 1
ATOM 2261 C CA . PRO B 1 40 ? -6.016 8.219 -12.719 1 98.62 40 PRO B CA 1
ATOM 2262 C C . PRO B 1 40 ? -5.812 8.625 -11.258 1 98.62 40 PRO B C 1
ATOM 2264 O O . PRO B 1 40 ? -4.969 9.469 -10.953 1 98.62 40 PRO B O 1
ATOM 2267 N N . TYR B 1 41 ? -6.598 8.109 -10.398 1 98.5 41 TYR B N 1
ATOM 2268 C CA . TYR B 1 41 ? -6.633 8.477 -8.992 1 98.5 41 TYR B CA 1
ATOM 2269 C C . TYR B 1 41 ? -6.594 7.238 -8.102 1 98.5 41 TYR B C 1
ATOM 2271 O O . TYR B 1 41 ? -7.531 6.441 -8.102 1 98.5 41 TYR B O 1
ATOM 2279 N N . GLY B 1 42 ? -5.508 7.082 -7.371 1 97.94 42 GLY B N 1
ATOM 2280 C CA . GLY B 1 42 ? -5.395 5.977 -6.434 1 97.94 42 GLY B CA 1
ATOM 2281 C C . GLY B 1 42 ? -5.875 6.32 -5.039 1 97.94 42 GLY B C 1
ATOM 2282 O O . GLY B 1 42 ? -5.613 7.418 -4.539 1 97.94 42 GLY B O 1
ATOM 2283 N N . SER B 1 43 ? -6.547 5.426 -4.41 1 96.06 43 SER B N 1
ATOM 2284 C CA . SER B 1 43 ? -7.023 5.582 -3.039 1 96.06 43 SER B CA 1
ATOM 2285 C C . SER B 1 43 ? -7.059 4.246 -2.311 1 96.06 43 SER B C 1
ATOM 2287 O O . SER B 1 43 ? -7.16 3.189 -2.941 1 96.06 43 SER B O 1
ATOM 2289 N N . LEU B 1 44 ? -6.988 4.332 -1.066 1 94.19 44 LEU B N 1
ATOM 2290 C CA . LEU B 1 44 ? -7.105 3.131 -0.243 1 94.19 44 LEU B CA 1
ATOM 2291 C C . LEU B 1 44 ? -8.555 2.674 -0.151 1 94.19 44 LEU B C 1
ATOM 2293 O O . LEU B 1 44 ? -9.461 3.494 0.03 1 94.19 44 LEU B O 1
ATOM 2297 N N . ALA B 1 45 ? -8.789 1.405 -0.264 1 95 45 ALA B N 1
ATOM 2298 C CA . ALA B 1 45 ? -10.133 0.85 -0.12 1 95 45 ALA B CA 1
ATOM 2299 C C . ALA B 1 45 ? -10.094 -0.521 0.549 1 95 45 ALA B C 1
ATOM 2301 O O . ALA B 1 45 ? -9.219 -1.339 0.249 1 95 45 ALA B O 1
ATOM 2302 N N . GLU B 1 46 ? -11 -0.72 1.458 1 94.88 46 GLU B N 1
ATOM 2303 C CA . GLU B 1 46 ? -11.227 -2.037 2.045 1 94.88 46 GLU B CA 1
ATOM 2304 C C . GLU B 1 46 ? -12.273 -2.82 1.259 1 94.88 46 GLU B C 1
ATOM 2306 O O . GLU B 1 46 ? -13.18 -2.23 0.664 1 94.88 46 GLU B O 1
ATOM 2311 N N . PHE B 1 47 ? -12.078 -4.145 1.258 1 97.31 47 PHE B N 1
ATOM 2312 C CA . PHE B 1 47 ? -12.992 -4.949 0.463 1 97.31 47 PHE B CA 1
ATOM 2313 C C . PHE B 1 47 ? -13.07 -6.371 1.006 1 97.31 47 PHE B C 1
ATOM 2315 O O . PHE B 1 47 ? -12.32 -6.738 1.91 1 97.31 47 PHE B O 1
ATOM 2322 N N . VAL B 1 48 ? -14.031 -7.109 0.511 1 97.62 48 VAL B N 1
ATOM 2323 C CA . VAL B 1 48 ? -14.086 -8.562 0.633 1 97.62 48 VAL B CA 1
ATOM 2324 C C . VAL B 1 48 ? -14.18 -9.195 -0.754 1 97.62 48 VAL B C 1
ATOM 2326 O O . VAL B 1 48 ? -14.766 -8.609 -1.671 1 97.62 48 VAL B O 1
ATOM 2329 N N . ALA B 1 49 ? -13.57 -10.297 -0.861 1 98.19 49 ALA B N 1
ATOM 2330 C CA . ALA B 1 49 ? -13.586 -11.008 -2.135 1 98.19 49 ALA B CA 1
ATOM 2331 C C . ALA B 1 49 ? -14.836 -11.875 -2.262 1 98.19 49 ALA B C 1
ATOM 2333 O O . ALA B 1 49 ? -15.297 -12.461 -1.28 1 98.19 49 ALA B O 1
ATOM 2334 N N . THR B 1 50 ? -15.406 -11.992 -3.477 1 97.81 50 THR B N 1
ATOM 2335 C CA . THR B 1 50 ? -16.453 -12.961 -3.758 1 97.81 50 THR B CA 1
ATOM 2336 C C . THR B 1 50 ? -15.867 -14.281 -4.25 1 97.81 50 THR B C 1
ATOM 2338 O O . THR B 1 50 ? -14.703 -14.328 -4.652 1 97.81 50 THR B O 1
ATOM 2341 N N . ASP B 1 51 ? -16.672 -15.297 -4.273 1 95.94 51 ASP B N 1
ATOM 2342 C CA . ASP B 1 51 ? -16.25 -16.594 -4.785 1 95.94 51 ASP B CA 1
ATOM 2343 C C . ASP B 1 51 ? -15.914 -16.516 -6.273 1 95.94 51 ASP B C 1
ATOM 2345 O O . ASP B 1 51 ? -15.086 -17.281 -6.773 1 95.94 51 ASP B O 1
ATOM 2349 N N . GLU B 1 52 ? -16.547 -15.602 -6.969 1 96.31 52 GLU B N 1
ATOM 2350 C CA . GLU B 1 52 ? -16.344 -15.445 -8.406 1 96.31 52 GLU B CA 1
ATOM 2351 C C . GLU B 1 52 ? -15.078 -14.648 -8.711 1 96.31 52 GLU B C 1
ATOM 2353 O O . GLU B 1 52 ? -14.68 -14.523 -9.867 1 96.31 52 GLU B O 1
ATOM 2358 N N . GLY B 1 53 ? -14.438 -14.109 -7.734 1 98.44 53 GLY B N 1
ATOM 2359 C CA . GLY B 1 53 ? -13.18 -13.406 -7.945 1 98.44 53 GLY B CA 1
ATOM 2360 C C . GLY B 1 53 ? -13.359 -11.906 -8.125 1 98.44 53 GLY B C 1
ATOM 2361 O O . GLY B 1 53 ? -12.539 -11.258 -8.781 1 98.44 53 GLY B O 1
ATOM 2362 N N . ASP B 1 54 ? -14.477 -11.383 -7.617 1 98.75 54 ASP B N 1
ATOM 2363 C CA . ASP B 1 54 ? -14.695 -9.938 -7.617 1 98.75 54 ASP B CA 1
ATOM 2364 C C . ASP B 1 54 ? -14.43 -9.344 -6.238 1 98.75 54 ASP B C 1
ATOM 2366 O O . ASP B 1 54 ? -14.234 -10.078 -5.266 1 98.75 54 ASP B O 1
ATOM 2370 N N . ALA B 1 55 ? -14.328 -8.062 -6.148 1 98.81 55 ALA B N 1
ATOM 2371 C CA . ALA B 1 55 ? -14.133 -7.348 -4.891 1 98.81 55 ALA B CA 1
ATOM 2372 C C . ALA B 1 55 ? -15.367 -6.516 -4.531 1 98.81 55 ALA B C 1
ATOM 2374 O O . ALA B 1 55 ? -15.891 -5.781 -5.371 1 98.81 55 ALA B O 1
ATOM 2375 N N . ILE B 1 56 ? -15.82 -6.648 -3.314 1 98.81 56 ILE B N 1
ATOM 2376 C CA . ILE B 1 56 ? -16.953 -5.895 -2.807 1 98.81 56 ILE B CA 1
ATOM 2377 C C . ILE B 1 56 ? -16.484 -4.832 -1.821 1 98.81 56 ILE B C 1
ATOM 2379 O O . ILE B 1 56 ? -15.797 -5.145 -0.844 1 98.81 56 ILE B O 1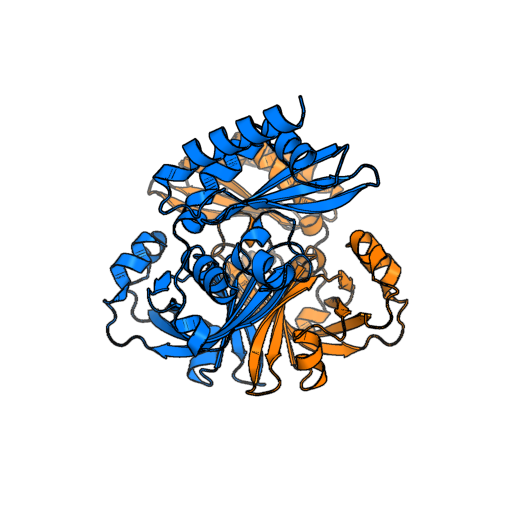
ATOM 2383 N N . PHE B 1 57 ? -16.906 -3.613 -2.109 1 98.38 57 PHE B N 1
ATOM 2384 C CA . PHE B 1 57 ? -16.531 -2.473 -1.28 1 98.38 57 PHE B CA 1
ATOM 2385 C C . PHE B 1 57 ? -17.75 -1.912 -0.558 1 98.38 57 PHE B C 1
ATOM 2387 O O . PHE B 1 57 ? -18.891 -2.084 -1.014 1 98.38 57 PHE B O 1
ATOM 2394 N N . LEU B 1 58 ? -17.516 -1.314 0.603 1 97.69 58 LEU B N 1
ATOM 2395 C CA . LEU B 1 58 ? -18.453 -0.414 1.267 1 97.69 58 LEU B CA 1
ATOM 2396 C C . LEU B 1 58 ? -17.922 1.016 1.27 1 97.69 58 LEU B C 1
ATOM 2398 O O . LEU B 1 58 ? -16.984 1.335 2.016 1 97.69 58 LEU B O 1
ATOM 2402 N N . LEU B 1 59 ? -18.547 1.854 0.387 1 97 59 LEU B N 1
ATOM 2403 C CA . LEU B 1 59 ? -17.938 3.158 0.14 1 97 59 LEU B CA 1
ATOM 2404 C C . LEU B 1 59 ? -18.953 4.277 0.345 1 97 59 LEU B C 1
ATOM 2406 O O . LEU B 1 59 ? -20.125 4.121 0.02 1 97 59 LEU B O 1
ATOM 2410 N N . SER B 1 60 ? -18.438 5.352 0.838 1 95.25 60 SER B N 1
ATOM 2411 C CA . SER B 1 60 ? -19.25 6.543 1.064 1 95.25 60 SER B CA 1
ATOM 2412 C C . SER B 1 60 ? -19.484 7.312 -0.233 1 95.25 60 SER B C 1
ATOM 2414 O O . SER B 1 60 ? -18.578 7.422 -1.062 1 95.25 60 SER B O 1
ATOM 2416 N N . ASP B 1 61 ? -20.656 7.926 -0.381 1 95.19 61 ASP B N 1
ATOM 2417 C CA . ASP B 1 61 ? -20.969 8.82 -1.493 1 95.19 61 ASP B CA 1
ATOM 2418 C C . ASP B 1 61 ? -20.047 10.039 -1.504 1 95.19 61 ASP B C 1
ATOM 2420 O O . ASP B 1 61 ? -19.875 10.672 -2.543 1 95.19 61 ASP B O 1
ATOM 2424 N N . LEU B 1 62 ? -19.484 10.344 -0.37 1 91.56 62 LEU B N 1
ATOM 2425 C CA . LEU B 1 62 ? -18.688 11.555 -0.218 1 91.56 62 LEU B CA 1
ATOM 2426 C C . LEU B 1 62 ? -17.25 11.312 -0.649 1 91.56 62 LEU B C 1
ATOM 2428 O O . LEU B 1 62 ? -16.484 12.258 -0.832 1 91.56 62 LEU B O 1
ATOM 2432 N N . ALA B 1 63 ? -16.891 10.086 -0.766 1 93.25 63 ALA B N 1
ATOM 2433 C CA . ALA B 1 63 ? -15.508 9.766 -1.104 1 93.25 63 ALA B CA 1
ATOM 2434 C C . ALA B 1 63 ? -15.188 10.148 -2.545 1 93.25 63 ALA B C 1
ATOM 2436 O O . ALA B 1 63 ? -16.016 9.984 -3.438 1 93.25 63 ALA B O 1
ATOM 2437 N N . GLU B 1 64 ? -13.961 10.633 -2.797 1 94.81 64 GLU B N 1
ATOM 2438 C CA . GLU B 1 64 ? -13.523 11.039 -4.129 1 94.81 64 GLU B CA 1
ATOM 2439 C C . GLU B 1 64 ? -13.656 9.898 -5.129 1 94.81 64 GLU B C 1
ATOM 2441 O O . GLU B 1 64 ? -14.117 10.094 -6.254 1 94.81 64 GLU B O 1
ATOM 2446 N N . HIS B 1 65 ? -13.258 8.664 -4.719 1 97.19 65 HIS B N 1
ATOM 2447 C CA . HIS B 1 65 ? -13.312 7.539 -5.645 1 97.19 65 HIS B CA 1
ATOM 2448 C C . HIS B 1 65 ? -14.758 7.223 -6.039 1 97.19 65 HIS B C 1
ATOM 2450 O O . HIS B 1 65 ? -15.008 6.727 -7.137 1 97.19 65 HIS B O 1
ATOM 2456 N N . THR B 1 66 ? -15.688 7.457 -5.141 1 97.25 66 THR B N 1
ATOM 2457 C CA . THR B 1 66 ? -17.094 7.223 -5.48 1 97.25 66 THR B CA 1
ATOM 2458 C C . THR B 1 66 ? -17.562 8.211 -6.539 1 97.25 66 THR B C 1
ATOM 2460 O O . THR B 1 66 ? -18.203 7.82 -7.516 1 97.25 66 THR B O 1
ATOM 2463 N N . HIS B 1 67 ? -17.234 9.484 -6.332 1 96.62 67 HIS B N 1
ATOM 2464 C CA . HIS B 1 67 ? -17.531 10.477 -7.355 1 96.62 67 HIS B CA 1
ATOM 2465 C C . HIS B 1 67 ? -16.938 10.078 -8.703 1 96.62 67 HIS B C 1
ATOM 2467 O O . HIS B 1 67 ? -17.625 10.148 -9.734 1 96.62 67 HIS B O 1
ATOM 2473 N N . ASN B 1 68 ? -15.75 9.609 -8.695 1 98 68 ASN B N 1
ATOM 2474 C CA . ASN B 1 68 ? -15.031 9.234 -9.906 1 98 68 ASN B CA 1
ATOM 2475 C C . ASN B 1 68 ? -15.742 8.125 -10.672 1 98 68 ASN B C 1
ATOM 2477 O O . ASN B 1 68 ? -16.109 8.305 -11.836 1 98 68 ASN B O 1
ATOM 2481 N N . PHE B 1 69 ? -15.992 7 -9.945 1 96.88 69 PHE B N 1
ATOM 2482 C CA . PHE B 1 69 ? -16.469 5.844 -10.695 1 96.88 69 PHE B CA 1
ATOM 2483 C C . PHE B 1 69 ? -17.938 5.992 -11.047 1 96.88 69 PHE B C 1
ATOM 2485 O O . PHE B 1 69 ? -18.453 5.266 -11.898 1 96.88 69 PHE B O 1
ATOM 2492 N N . LYS B 1 70 ? -18.703 6.859 -10.383 1 96.81 70 LYS B N 1
ATOM 2493 C CA . LYS B 1 70 ? -20.047 7.184 -10.82 1 96.81 70 LYS B CA 1
ATOM 2494 C C . LYS B 1 70 ? -20.031 7.918 -12.164 1 96.81 70 LYS B C 1
ATOM 2496 O O . LYS B 1 70 ? -20.984 7.812 -12.945 1 96.81 70 LYS B O 1
ATOM 2501 N N . ALA B 1 71 ? -18.969 8.68 -12.422 1 97.19 71 ALA B N 1
ATOM 2502 C CA . ALA B 1 71 ? -18.812 9.367 -13.695 1 97.19 71 ALA B CA 1
ATOM 2503 C C . ALA B 1 71 ? -18.219 8.422 -14.75 1 97.19 71 ALA B C 1
ATOM 2505 O O . ALA B 1 71 ? -18.609 8.477 -15.922 1 97.19 71 ALA B O 1
ATOM 2506 N N . ASP B 1 72 ? -17.281 7.602 -14.43 1 97.88 72 ASP B N 1
ATOM 2507 C CA . ASP B 1 72 ? -16.625 6.609 -15.273 1 97.88 72 ASP B CA 1
ATOM 2508 C C . ASP B 1 72 ? -16.312 5.34 -14.484 1 97.88 72 ASP B C 1
ATOM 2510 O O . ASP B 1 72 ? -15.453 5.348 -13.602 1 97.88 72 ASP B O 1
ATOM 2514 N N . ALA B 1 73 ? -16.922 4.234 -14.789 1 98.19 73 ALA B N 1
ATOM 2515 C CA . ALA B 1 73 ? -16.953 3.027 -13.969 1 98.19 73 ALA B CA 1
ATOM 2516 C C . ALA B 1 73 ? -15.633 2.264 -14.07 1 98.19 73 ALA B C 1
ATOM 2518 O O . ALA B 1 73 ? -15.383 1.335 -13.297 1 98.19 73 ALA B O 1
ATOM 2519 N N . ARG B 1 74 ? -14.742 2.602 -15.062 1 98.38 74 ARG B N 1
ATOM 2520 C CA . ARG B 1 74 ? -13.469 1.905 -15.211 1 98.38 74 ARG B CA 1
ATOM 2521 C C . ARG B 1 74 ? -12.609 2.066 -13.953 1 98.38 74 ARG B C 1
ATOM 2523 O O . ARG B 1 74 ? -12.492 3.17 -13.414 1 98.38 74 ARG B O 1
ATOM 2530 N N . ALA B 1 75 ? -12.039 1.01 -13.469 1 98.81 75 ALA B N 1
ATOM 2531 C CA . ALA B 1 75 ? -11.25 1.005 -12.242 1 98.81 75 ALA B CA 1
ATOM 2532 C C . ALA B 1 75 ? -10.258 -0.16 -12.234 1 98.81 75 ALA B C 1
ATOM 2534 O O . ALA B 1 75 ? -10.305 -1.03 -13.109 1 98.81 75 ALA B O 1
ATOM 2535 N N . SER B 1 76 ? -9.352 -0.169 -11.328 1 98.81 76 SER B N 1
ATOM 2536 C CA . SER B 1 76 ? -8.484 -1.301 -11.008 1 98.81 76 SER B CA 1
ATOM 2537 C C . SER B 1 76 ? -8.18 -1.364 -9.516 1 98.81 76 SER B C 1
ATOM 2539 O O . SER B 1 76 ? -8.32 -0.365 -8.812 1 98.81 76 SER B O 1
ATOM 2541 N N . LEU B 1 77 ? -7.914 -2.496 -9.055 1 98.69 77 LEU B N 1
ATOM 2542 C CA . LEU B 1 77 ? -7.539 -2.76 -7.668 1 98.69 77 LEU B CA 1
ATOM 2543 C C . LEU B 1 77 ? -6.152 -3.385 -7.586 1 98.69 77 LEU B C 1
ATOM 2545 O O . LEU B 1 77 ? -5.926 -4.477 -8.117 1 98.69 77 LEU B O 1
ATOM 2549 N N . PHE B 1 78 ? -5.227 -2.662 -6.996 1 97.5 78 PHE B N 1
ATOM 2550 C CA . PHE B 1 78 ? -3.863 -3.137 -6.793 1 97.5 78 PHE B CA 1
ATOM 2551 C C . PHE B 1 78 ? -3.713 -3.777 -5.418 1 97.5 78 PHE B C 1
ATOM 2553 O O . PHE B 1 78 ? -4.09 -3.182 -4.406 1 97.5 78 PHE B O 1
ATOM 2560 N N . ILE B 1 79 ? -3.172 -4.961 -5.355 1 95.31 79 ILE B N 1
ATOM 2561 C CA . ILE B 1 79 ? -2.941 -5.727 -4.137 1 95.31 79 ILE B CA 1
ATOM 2562 C C . ILE B 1 79 ? -1.492 -6.207 -4.094 1 95.31 79 ILE B C 1
ATOM 2564 O O . ILE B 1 79 ? -1.002 -6.809 -5.055 1 95.31 79 ILE B O 1
ATOM 2568 N N . ALA B 1 80 ? -0.846 -5.902 -3.027 1 89.94 80 ALA B N 1
ATOM 2569 C CA . ALA B 1 80 ? 0.511 -6.379 -2.773 1 89.94 80 ALA B CA 1
ATOM 2570 C C . ALA B 1 80 ? 0.668 -6.844 -1.329 1 89.94 80 ALA B C 1
ATOM 2572 O O . ALA B 1 80 ? 1.102 -6.078 -0.466 1 89.94 80 ALA B O 1
ATOM 2573 N N . PRO B 1 81 ? 0.342 -8.031 -0.996 1 76.56 81 PRO B N 1
ATOM 2574 C CA . PRO B 1 81 ? 0.34 -8.5 0.39 1 76.56 81 PRO B CA 1
ATOM 2575 C C . PRO B 1 81 ? 1.688 -8.312 1.081 1 76.56 81 PRO B C 1
ATOM 2577 O O . PRO B 1 81 ? 1.739 -8.102 2.295 1 76.56 81 PRO B O 1
ATOM 2580 N N . GLY B 1 82 ? 2.797 -8.391 0.383 1 69.19 82 GLY B N 1
ATOM 2581 C CA . GLY B 1 82 ? 4.109 -8.32 1.002 1 69.19 82 GLY B CA 1
ATOM 2582 C C . GLY B 1 82 ? 4.586 -6.902 1.23 1 69.19 82 GLY B C 1
ATOM 2583 O O . GLY B 1 82 ? 5.691 -6.684 1.73 1 69.19 82 GLY B O 1
ATOM 2584 N N . MET B 1 83 ? 3.791 -5.918 0.817 1 63.28 83 MET B N 1
ATOM 2585 C CA . MET B 1 83 ? 4.227 -4.531 0.938 1 63.28 83 MET B CA 1
ATOM 2586 C C . MET B 1 83 ? 4.453 -4.156 2.398 1 63.28 83 MET B C 1
ATOM 2588 O O . MET B 1 83 ? 5.332 -3.35 2.707 1 63.28 83 MET B O 1
ATOM 2592 N N . ALA B 1 84 ? 3.721 -4.836 3.205 1 54 84 ALA B N 1
ATOM 2593 C CA . ALA B 1 84 ? 3.857 -4.527 4.625 1 54 84 ALA B CA 1
ATOM 2594 C C . ALA B 1 84 ? 5.176 -5.062 5.18 1 54 84 ALA B C 1
ATOM 2596 O O . ALA B 1 84 ? 5.66 -4.59 6.211 1 54 84 ALA B O 1
ATOM 2597 N N . ASP B 1 85 ? 5.816 -6.023 4.48 1 53.16 85 ASP B N 1
ATOM 2598 C CA . ASP B 1 85 ? 6.949 -6.734 5.066 1 53.16 85 ASP B CA 1
ATOM 2599 C C . ASP B 1 85 ? 8.273 -6.148 4.582 1 53.16 85 ASP B C 1
ATOM 2601 O O . ASP B 1 85 ? 9.344 -6.633 4.953 1 53.16 85 ASP B O 1
ATOM 2605 N N . GLY B 1 86 ? 8.32 -4.953 3.971 1 50.19 86 GLY B N 1
ATOM 2606 C CA . GLY B 1 86 ? 9.523 -4.203 3.646 1 50.19 86 GLY B CA 1
ATOM 2607 C C . GLY B 1 86 ? 10.164 -4.633 2.34 1 50.19 86 GLY B C 1
ATOM 2608 O O . GLY B 1 86 ? 11.188 -4.078 1.929 1 50.19 86 GLY B O 1
ATOM 2609 N N . ARG B 1 87 ? 9.992 -5.863 1.797 1 47.41 87 ARG B N 1
ATOM 2610 C CA . ARG B 1 87 ? 10.719 -6.168 0.566 1 47.41 87 ARG B CA 1
ATOM 2611 C C . ARG B 1 87 ? 9.789 -6.137 -0.64 1 47.41 87 ARG B C 1
ATOM 2613 O O . ARG B 1 87 ? 9.352 -7.184 -1.122 1 47.41 87 ARG B O 1
ATOM 2620 N N . PRO B 1 88 ? 9.367 -4.965 -1.035 1 49 88 PRO B N 1
ATOM 2621 C CA . PRO B 1 88 ? 8.211 -4.812 -1.928 1 49 88 PRO B CA 1
ATOM 2622 C C . PRO B 1 88 ? 8.43 -5.477 -3.287 1 49 88 PRO B C 1
ATOM 2624 O O . PRO B 1 88 ? 7.508 -6.09 -3.832 1 49 88 PRO B O 1
ATOM 2627 N N . LEU B 1 89 ? 9.672 -5.254 -3.988 1 49.94 89 LEU B N 1
ATOM 2628 C CA . LEU B 1 89 ? 9.695 -5.562 -5.414 1 49.94 89 LEU B CA 1
ATOM 2629 C C . LEU B 1 89 ? 9.734 -7.066 -5.645 1 49.94 89 LEU B C 1
ATOM 2631 O O . LEU B 1 89 ? 9.297 -7.551 -6.688 1 49.94 89 LEU B O 1
ATOM 2635 N N . ALA B 1 90 ? 10.203 -7.664 -4.727 1 53.91 90 ALA B N 1
ATOM 2636 C CA . ALA B 1 90 ? 10.289 -9.102 -4.969 1 53.91 90 ALA B CA 1
ATOM 2637 C C . ALA B 1 90 ? 9.031 -9.812 -4.48 1 53.91 90 ALA B C 1
ATOM 2639 O O . ALA B 1 90 ? 8.922 -11.039 -4.574 1 53.91 90 ALA B O 1
ATOM 2640 N N . LEU B 1 91 ? 8.07 -8.914 -4.316 1 69.62 91 LEU B N 1
ATOM 2641 C CA . LEU B 1 91 ? 6.898 -9.539 -3.721 1 69.62 91 LEU B CA 1
ATOM 2642 C C . LEU B 1 91 ? 5.777 -9.68 -4.746 1 69.62 91 LEU B C 1
ATOM 2644 O O . LEU B 1 91 ? 5.738 -8.93 -5.73 1 69.62 91 LEU B O 1
ATOM 2648 N N . GLU B 1 92 ? 5.102 -10.688 -4.637 1 85.75 92 GLU B N 1
ATOM 2649 C CA . GLU B 1 92 ? 3.926 -10.961 -5.457 1 85.75 92 GLU B CA 1
ATOM 2650 C C . GLU B 1 92 ? 2.904 -9.836 -5.359 1 85.75 92 GLU B C 1
ATOM 2652 O O . GLU B 1 92 ? 2.672 -9.289 -4.277 1 85.75 92 GLU B O 1
ATOM 2657 N N . ARG B 1 93 ? 2.436 -9.414 -6.527 1 93.44 93 ARG B N 1
ATOM 2658 C CA . ARG B 1 93 ? 1.397 -8.391 -6.582 1 93.44 93 ARG B CA 1
ATOM 2659 C C . ARG B 1 93 ? 0.479 -8.602 -7.781 1 93.44 93 ARG B C 1
ATOM 2661 O O . ARG B 1 93 ? 0.833 -9.32 -8.719 1 93.44 93 ARG B O 1
ATOM 2668 N N . VAL B 1 94 ? -0.639 -8.031 -7.656 1 96.62 94 VAL B N 1
ATOM 2669 C CA . VAL B 1 94 ? -1.616 -8.172 -8.734 1 96.62 94 VAL B CA 1
ATOM 2670 C C . VAL B 1 94 ? -2.41 -6.879 -8.883 1 96.62 94 VAL B C 1
ATOM 2672 O O . VAL B 1 94 ? -2.697 -6.199 -7.898 1 96.62 94 VAL B O 1
ATOM 2675 N N . THR B 1 95 ? -2.646 -6.504 -10.062 1 98 95 THR B N 1
ATOM 2676 C CA . THR B 1 95 ? -3.615 -5.465 -10.406 1 98 95 THR B CA 1
ATOM 2677 C C . THR B 1 95 ? -4.832 -6.07 -11.102 1 98 95 THR B C 1
ATOM 2679 O O . THR B 1 95 ? -4.711 -6.641 -12.188 1 98 95 THR B O 1
ATOM 2682 N N . LEU B 1 96 ? -5.949 -5.977 -10.461 1 98.81 96 LEU B N 1
ATOM 2683 C CA . LEU B 1 96 ? -7.219 -6.426 -11.023 1 98.81 96 LEU B CA 1
ATOM 2684 C C . LEU B 1 96 ? -7.922 -5.285 -11.758 1 98.81 96 LEU B C 1
ATOM 2686 O O . LEU B 1 96 ? -8.211 -4.246 -11.164 1 98.81 96 LEU B O 1
ATOM 2690 N N . VAL B 1 97 ? -8.219 -5.492 -13.016 1 98.75 97 VAL B N 1
ATOM 2691 C CA . VAL B 1 97 ? -8.758 -4.438 -13.867 1 98.75 97 VAL B CA 1
ATOM 2692 C C . VAL B 1 97 ? -10.203 -4.77 -14.242 1 98.75 97 VAL B C 1
ATOM 2694 O O . VAL B 1 97 ? -10.516 -5.902 -14.617 1 98.75 97 VAL B O 1
ATOM 2697 N N . GLY B 1 98 ? -11.055 -3.799 -14.086 1 98.62 98 GLY B N 1
ATOM 2698 C CA . GLY B 1 98 ? -12.445 -4.004 -14.461 1 98.62 98 GLY B CA 1
ATOM 2699 C C . GLY B 1 98 ? -13.297 -2.762 -14.273 1 98.62 98 GLY B C 1
ATOM 2700 O O . GLY B 1 98 ? -12.836 -1.643 -14.508 1 98.62 98 GLY B O 1
ATOM 2701 N N . GLU B 1 99 ? -14.586 -2.969 -13.992 1 98.69 99 GLU B N 1
ATOM 2702 C CA . GLU B 1 99 ? -15.539 -1.879 -13.805 1 98.69 99 GLU B CA 1
ATOM 2703 C C . GLU B 1 99 ? -16.266 -2.014 -12.469 1 98.69 99 GLU B C 1
ATOM 2705 O O . GLU B 1 99 ? -16.547 -3.127 -12.016 1 98.69 99 GLU B O 1
ATOM 2710 N N . ILE B 1 100 ? -16.547 -0.844 -11.891 1 98.75 100 ILE B N 1
ATOM 2711 C CA . ILE B 1 100 ? -17.297 -0.82 -10.633 1 98.75 100 ILE B CA 1
ATOM 2712 C C . ILE B 1 100 ? -18.781 -0.67 -10.914 1 98.75 100 ILE B C 1
ATOM 2714 O O . ILE B 1 100 ? -19.188 0.153 -11.742 1 98.75 100 ILE B O 1
ATOM 2718 N N . GLU B 1 101 ? -19.594 -1.467 -10.305 1 98.5 101 GLU B N 1
ATOM 2719 C CA . GLU B 1 101 ? -21.047 -1.414 -10.43 1 98.5 101 GLU B CA 1
ATOM 2720 C C . GLU B 1 101 ? -21.703 -1.479 -9.055 1 98.5 101 GLU B C 1
ATOM 2722 O O . GLU B 1 101 ? -21.141 -2.035 -8.109 1 98.5 101 GLU B O 1
ATOM 2727 N N . PRO B 1 102 ? -22.875 -0.885 -8.922 1 97.75 102 PRO B N 1
ATOM 2728 C CA . PRO B 1 102 ? -23.578 -0.967 -7.641 1 97.75 102 PRO B CA 1
ATOM 2729 C C . PRO B 1 102 ? -24.062 -2.381 -7.32 1 97.75 102 PRO B C 1
ATOM 2731 O O . PRO B 1 102 ? -24.391 -3.146 -8.234 1 97.75 102 PRO B O 1
ATOM 2734 N N . VAL B 1 103 ? -24 -2.705 -6.086 1 97.5 103 VAL B N 1
ATOM 2735 C CA . VAL B 1 103 ? -24.641 -3.926 -5.613 1 97.5 103 VAL B CA 1
ATOM 2736 C C . VAL B 1 103 ? -26.109 -3.643 -5.285 1 97.5 103 VAL B C 1
ATOM 2738 O O . VAL B 1 103 ? -26.406 -2.828 -4.41 1 97.5 103 VAL B O 1
ATOM 2741 N N . GLU B 1 104 ? -26.953 -4.266 -5.875 1 93.44 104 GLU B N 1
ATOM 2742 C CA . GLU B 1 104 ? -28.375 -3.963 -5.754 1 93.44 104 GLU B CA 1
ATOM 2743 C C . GLU B 1 104 ? -28.922 -4.41 -4.398 1 93.44 104 GLU B C 1
ATOM 2745 O O . GLU B 1 104 ? -29.625 -3.658 -3.732 1 93.44 104 GLU B O 1
ATOM 2750 N N . ASP B 1 105 ? -28.609 -5.664 -4.02 1 92.44 105 ASP B N 1
ATOM 2751 C CA . ASP B 1 105 ? -29.031 -6.156 -2.715 1 92.44 105 ASP B CA 1
ATOM 2752 C C . ASP B 1 105 ? -28.094 -5.684 -1.611 1 92.44 105 ASP B C 1
ATOM 2754 O O . ASP B 1 105 ? -27.047 -6.309 -1.363 1 92.44 105 ASP B O 1
ATOM 2758 N N . ARG B 1 106 ? -28.438 -4.68 -0.842 1 85.81 106 ARG B N 1
ATOM 2759 C CA . ARG B 1 106 ? -27.594 -4.023 0.15 1 85.81 106 ARG B CA 1
ATOM 2760 C C . ARG B 1 106 ? -27.172 -4.996 1.249 1 85.81 106 ARG B C 1
ATOM 2762 O O . ARG B 1 106 ? -26.156 -4.793 1.916 1 85.81 106 ARG B O 1
ATOM 2769 N N . ASP B 1 107 ? -27.938 -5.996 1.405 1 90.94 107 ASP B N 1
ATOM 2770 C CA . ASP B 1 107 ? -27.688 -6.887 2.533 1 90.94 107 ASP B CA 1
ATOM 2771 C C . ASP B 1 107 ? -26.875 -8.109 2.096 1 90.94 107 ASP B C 1
ATOM 2773 O O . ASP B 1 107 ? -26.406 -8.883 2.934 1 90.94 107 ASP B O 1
ATOM 2777 N N . ALA B 1 108 ? -26.734 -8.203 0.827 1 93.56 108 ALA B N 1
ATOM 2778 C CA . ALA B 1 108 ? -26.141 -9.414 0.264 1 93.56 108 ALA B CA 1
ATOM 2779 C C . ALA B 1 108 ? -24.766 -9.68 0.854 1 93.56 108 ALA B C 1
ATOM 2781 O O . ALA B 1 108 ? -24.359 -10.836 1.011 1 93.56 108 ALA B O 1
ATOM 2782 N N . TYR B 1 109 ? -23.984 -8.633 1.204 1 96.38 109 TYR B N 1
ATOM 2783 C CA . TYR B 1 109 ? -22.609 -8.812 1.62 1 96.38 109 TYR B CA 1
ATOM 2784 C C . TYR B 1 109 ? -22.375 -8.219 3.006 1 96.38 109 TYR B C 1
ATOM 2786 O O . TYR B 1 109 ? -21.219 -8.109 3.453 1 96.38 109 TYR B O 1
ATOM 2794 N N . ARG B 1 110 ? -23.406 -7.836 3.656 1 96.94 110 ARG B N 1
ATOM 2795 C CA . ARG B 1 110 ? -23.328 -7.156 4.945 1 96.94 110 ARG B CA 1
ATOM 2796 C C . ARG B 1 110 ? -22.562 -8.008 5.957 1 96.94 110 ARG B C 1
ATOM 2798 O O . ARG B 1 110 ? -21.594 -7.547 6.559 1 96.94 110 ARG B O 1
ATOM 2805 N N . ASP B 1 111 ? -23 -9.219 6.137 1 97.31 111 ASP B N 1
ATOM 2806 C CA . ASP B 1 111 ? -22.406 -10.086 7.152 1 97.31 111 ASP B CA 1
ATOM 2807 C C . ASP B 1 111 ? -20.938 -10.383 6.832 1 97.31 111 ASP B C 1
ATOM 2809 O O . ASP B 1 111 ? -20.078 -10.289 7.707 1 97.31 111 ASP B O 1
ATOM 2813 N N . ALA B 1 112 ? -20.703 -10.773 5.605 1 97.06 112 ALA B N 1
ATOM 2814 C CA . ALA B 1 112 ? -19.328 -11.078 5.195 1 97.06 112 ALA B CA 1
ATOM 2815 C C . ALA B 1 112 ? -18.422 -9.875 5.387 1 97.06 112 ALA B C 1
ATOM 2817 O O . ALA B 1 112 ? -17.281 -10.016 5.82 1 97.06 112 ALA B O 1
ATOM 2818 N N . TYR B 1 113 ? -18.953 -8.68 5.012 1 97.69 113 TYR B N 1
ATOM 2819 C CA . TYR B 1 113 ? -18.156 -7.469 5.133 1 97.69 113 TYR B CA 1
ATOM 2820 C C . TYR B 1 113 ? -17.875 -7.152 6.594 1 97.69 113 TYR B C 1
ATOM 2822 O O . TYR B 1 113 ? -16.734 -6.797 6.945 1 97.69 113 TYR B O 1
ATOM 2830 N N . LEU B 1 114 ? -18.797 -7.328 7.52 1 97 114 LEU B N 1
ATOM 2831 C CA . LEU B 1 114 ? -18.609 -7.039 8.938 1 97 114 LEU B CA 1
ATOM 2832 C C . LEU B 1 114 ? -17.672 -8.047 9.586 1 97 114 LEU B C 1
ATOM 2834 O O . LEU B 1 114 ? -16.938 -7.707 10.508 1 97 114 LEU B O 1
ATOM 2838 N N . GLU B 1 115 ? -17.719 -9.242 9.125 1 97.06 115 GLU B N 1
ATOM 2839 C CA . GLU B 1 115 ? -16.781 -10.234 9.625 1 97.06 115 GLU B CA 1
ATOM 2840 C C . GLU B 1 115 ? -15.344 -9.844 9.297 1 97.06 115 GLU B C 1
ATOM 2842 O O . GLU B 1 115 ? -14.445 -9.969 10.133 1 97.06 115 GLU B O 1
ATOM 2847 N N . ALA B 1 116 ? -15.172 -9.352 8.094 1 95.69 116 ALA B N 1
ATOM 2848 C CA . ALA B 1 116 ? -13.836 -8.969 7.637 1 95.69 116 ALA B CA 1
ATOM 2849 C C . ALA B 1 116 ? -13.43 -7.613 8.211 1 95.69 116 ALA B C 1
ATOM 2851 O O . ALA B 1 116 ? -12.242 -7.367 8.453 1 95.69 116 ALA B O 1
ATOM 2852 N N . HIS B 1 117 ? -14.406 -6.723 8.352 1 95 117 HIS B N 1
ATOM 2853 C CA . HIS B 1 117 ? -14.18 -5.355 8.805 1 95 117 HIS B CA 1
ATOM 2854 C C . HIS B 1 117 ? -15.148 -4.977 9.914 1 95 117 HIS B C 1
ATOM 2856 O O . HIS B 1 117 ? -16.062 -4.18 9.703 1 95 117 HIS B O 1
ATOM 2862 N N . PRO B 1 118 ? -14.852 -5.414 11.078 1 94.38 118 PRO B N 1
ATOM 2863 C CA . PRO B 1 118 ? -15.805 -5.207 12.172 1 94.38 118 PRO B CA 1
ATOM 2864 C C . PRO B 1 118 ? -16.062 -3.729 12.461 1 94.38 118 PRO B C 1
ATOM 2866 O O . PRO B 1 118 ? -17.156 -3.359 12.891 1 94.38 118 PRO B O 1
ATOM 2869 N N . HIS B 1 119 ? -15.125 -2.875 12.211 1 88.88 119 HIS B N 1
ATOM 2870 C CA . HIS B 1 119 ? -15.266 -1.454 12.508 1 88.88 119 HIS B CA 1
ATOM 2871 C C . HIS B 1 119 ? -16.328 -0.813 11.617 1 88.88 119 HIS B C 1
ATOM 2873 O O . HIS B 1 119 ? -16.828 0.271 11.922 1 88.88 119 HIS B O 1
ATOM 2879 N N . ALA B 1 120 ? -16.641 -1.444 10.555 1 93.88 120 ALA B N 1
ATOM 2880 C CA . ALA B 1 120 ? -17.625 -0.917 9.625 1 93.88 120 ALA B CA 1
ATOM 2881 C C . ALA B 1 120 ? -19.016 -0.921 10.25 1 93.88 120 ALA B C 1
ATOM 2883 O O . ALA B 1 120 ? -19.938 -0.288 9.727 1 93.88 120 ALA B O 1
ATOM 2884 N N . ALA B 1 121 ? -19.234 -1.673 11.305 1 93.81 121 ALA B N 1
ATOM 2885 C CA . ALA B 1 121 ? -20.516 -1.707 12.008 1 93.81 121 ALA B CA 1
ATOM 2886 C C . ALA B 1 121 ? -20.984 -0.301 12.375 1 93.81 121 ALA B C 1
ATOM 2888 O O . ALA B 1 121 ? -22.188 -0.027 12.43 1 93.81 121 ALA B O 1
ATOM 2889 N N . GLY B 1 122 ? -20.062 0.556 12.547 1 91.31 122 GLY B N 1
ATOM 2890 C CA . GLY B 1 122 ? -20.359 1.913 12.977 1 91.31 122 GLY B CA 1
ATOM 2891 C C . GLY B 1 122 ? -20.922 2.775 11.859 1 91.31 122 GLY B C 1
ATOM 2892 O O . GLY B 1 122 ? -21.484 3.84 12.109 1 91.31 122 GLY B O 1
ATOM 2893 N N . TYR B 1 123 ? -20.75 2.287 10.602 1 93.25 123 TYR B N 1
ATOM 2894 C CA . TYR B 1 123 ? -21.188 3.188 9.539 1 93.25 123 TYR B CA 1
ATOM 2895 C C . TYR B 1 123 ? -21.875 2.416 8.422 1 93.25 123 TYR B C 1
ATOM 2897 O O . TYR B 1 123 ? -22.422 3.016 7.496 1 93.25 123 TYR B O 1
ATOM 2905 N N . ILE B 1 124 ? -21.969 1.146 8.492 1 94.75 124 ILE B N 1
ATOM 2906 C CA . ILE B 1 124 ? -22.453 0.312 7.398 1 94.75 124 ILE B CA 1
ATOM 2907 C C . ILE B 1 124 ? -23.922 0.632 7.117 1 94.75 124 ILE B C 1
ATOM 2909 O O . ILE B 1 124 ? -24.406 0.42 6.004 1 94.75 124 ILE B O 1
ATOM 2913 N N . ASP B 1 125 ? -24.641 1.166 8.109 1 93.88 125 ASP B N 1
ATOM 2914 C CA . ASP B 1 125 ? -26.062 1.44 7.941 1 93.88 125 ASP B CA 1
ATOM 2915 C C . ASP B 1 125 ? -26.297 2.914 7.625 1 93.88 125 ASP B C 1
ATOM 2917 O O . ASP B 1 125 ? -27.453 3.348 7.496 1 93.88 125 ASP B O 1
ATOM 2921 N N . PHE B 1 126 ? -25.219 3.666 7.527 1 94.31 126 PHE B N 1
ATOM 2922 C CA . PHE B 1 126 ? -25.375 5.062 7.133 1 94.31 126 PHE B CA 1
ATOM 2923 C C . PHE B 1 126 ? -25.891 5.164 5.699 1 94.31 126 PHE B C 1
ATOM 2925 O O . PHE B 1 126 ? -25.469 4.391 4.832 1 94.31 126 PHE B O 1
ATOM 2932 N N . SER B 1 127 ? -26.688 6.121 5.398 1 94.06 127 SER B N 1
ATOM 2933 C CA . SER B 1 127 ? -27.375 6.238 4.113 1 94.06 127 SER B CA 1
ATOM 2934 C C . SER B 1 127 ? -26.406 6.637 3.008 1 94.06 127 SER B C 1
ATOM 2936 O O . SER B 1 127 ? -26.688 6.43 1.825 1 94.06 127 SER B O 1
ATOM 2938 N N . ASP B 1 128 ? -25.328 7.242 3.322 1 95.12 128 ASP B N 1
ATOM 2939 C CA . ASP B 1 128 ? -24.375 7.688 2.307 1 95.12 128 ASP B CA 1
ATOM 2940 C C . ASP B 1 128 ? -23.344 6.602 2.008 1 95.12 128 ASP B C 1
ATOM 2942 O O . ASP B 1 128 ? -22.359 6.852 1.31 1 95.12 128 ASP B O 1
ATOM 2946 N N . PHE B 1 129 ? -23.562 5.469 2.619 1 96.44 129 PHE B N 1
ATOM 2947 C CA . PHE B 1 129 ? -22.703 4.336 2.283 1 96.44 129 PHE B CA 1
ATOM 2948 C C . PHE B 1 129 ? -23.469 3.301 1.469 1 96.44 129 PHE B C 1
ATOM 2950 O O . PHE B 1 129 ? -24.656 3.059 1.721 1 96.44 129 PHE B O 1
ATOM 2957 N N . ALA B 1 130 ? -22.797 2.676 0.537 1 97 130 ALA B N 1
ATOM 2958 C CA . ALA B 1 130 ? -23.375 1.62 -0.288 1 97 130 ALA B CA 1
ATOM 2959 C C . ALA B 1 130 ? -22.328 0.583 -0.674 1 97 130 ALA B C 1
ATOM 2961 O O . ALA B 1 130 ? -21.125 0.868 -0.65 1 97 130 ALA B O 1
ATOM 2962 N N . PHE B 1 131 ? -22.812 -0.59 -0.993 1 98.06 131 PHE B N 1
ATOM 2963 C CA . PHE B 1 131 ? -21.953 -1.642 -1.505 1 98.06 131 PHE B CA 1
ATOM 2964 C C . PHE B 1 131 ? -21.734 -1.48 -3.004 1 98.06 131 PHE B C 1
ATOM 2966 O O . PHE B 1 131 ? -22.672 -1.179 -3.746 1 98.06 131 PHE B O 1
ATOM 2973 N N . TRP B 1 132 ? -20.531 -1.643 -3.398 1 98.56 132 TRP B N 1
ATOM 2974 C CA . TRP B 1 132 ? -20.094 -1.596 -4.789 1 98.56 132 TRP B CA 1
ATOM 2975 C C . TRP B 1 132 ? -19.234 -2.812 -5.137 1 98.56 132 TRP B C 1
ATOM 2977 O O . TRP B 1 132 ? -18.547 -3.352 -4.273 1 98.56 132 TRP B O 1
ATOM 2987 N N . ARG B 1 133 ? -19.312 -3.221 -6.367 1 98.75 133 ARG B N 1
ATOM 2988 C CA . ARG B 1 133 ? -18.578 -4.387 -6.848 1 98.75 133 ARG B CA 1
ATOM 2989 C C . ARG B 1 133 ? -17.609 -4.008 -7.969 1 98.75 133 ARG B C 1
ATOM 2991 O O . ARG B 1 133 ? -18.016 -3.371 -8.945 1 98.75 133 ARG B O 1
ATOM 2998 N N . LEU B 1 134 ? -16.328 -4.309 -7.793 1 98.88 134 LEU B N 1
ATOM 2999 C CA . LEU B 1 134 ? -15.445 -4.352 -8.953 1 98.88 134 LEU B CA 1
ATOM 3000 C C . LEU B 1 134 ? -15.586 -5.676 -9.695 1 98.88 134 LEU B C 1
ATOM 3002 O O . LEU B 1 134 ? -15.156 -6.719 -9.203 1 98.88 134 LEU B O 1
ATOM 3006 N N . ARG B 1 135 ? -16.188 -5.656 -10.82 1 98.75 135 ARG B N 1
ATOM 3007 C CA . ARG B 1 135 ? -16.219 -6.82 -11.703 1 98.75 135 ARG B CA 1
ATOM 3008 C C . ARG B 1 135 ? -14.93 -6.945 -12.5 1 98.75 135 ARG B C 1
ATOM 3010 O O . ARG B 1 135 ? -14.695 -6.18 -13.438 1 98.75 135 ARG B O 1
ATOM 3017 N N . VAL B 1 136 ? -14.141 -7.973 -12.203 1 98.75 136 VAL B N 1
ATOM 3018 C CA . VAL B 1 136 ? -12.805 -8.102 -12.766 1 98.75 136 VAL B CA 1
ATOM 3019 C C . VAL B 1 136 ? -12.891 -8.633 -14.195 1 98.75 136 VAL B C 1
ATOM 3021 O O . VAL B 1 136 ? -13.57 -9.625 -14.461 1 98.75 136 VAL B O 1
ATOM 3024 N N . GLU B 1 137 ? -12.188 -8 -15.062 1 98.06 137 GLU B N 1
ATOM 3025 C CA . GLU B 1 137 ? -12.18 -8.375 -16.469 1 98.06 137 GLU B CA 1
ATOM 3026 C C . GLU B 1 137 ? -10.836 -8.984 -16.875 1 98.06 137 GLU B C 1
ATOM 3028 O O . GLU B 1 137 ? -10.75 -9.727 -17.844 1 98.06 137 GLU B O 1
ATOM 3033 N N . LYS B 1 138 ? -9.828 -8.633 -16.266 1 98.12 138 LYS B N 1
ATOM 3034 C CA . LYS B 1 138 ? -8.477 -9.148 -16.453 1 98.12 138 LYS B CA 1
ATOM 3035 C C . LYS B 1 138 ? -7.582 -8.805 -15.266 1 98.12 138 LYS B C 1
ATOM 3037 O O . LYS B 1 138 ? -7.945 -7.98 -14.422 1 98.12 138 LYS B O 1
ATOM 3042 N N . ALA B 1 139 ? -6.488 -9.477 -15.18 1 98.19 139 ALA B N 1
ATOM 3043 C CA . ALA B 1 139 ? -5.562 -9.266 -14.07 1 98.19 139 ALA B CA 1
ATOM 3044 C C . ALA B 1 139 ? -4.117 -9.266 -14.555 1 98.19 139 ALA B C 1
ATOM 3046 O O . ALA B 1 139 ? -3.744 -10.062 -15.422 1 98.19 139 ALA B O 1
ATOM 3047 N N . ARG B 1 140 ? -3.367 -8.32 -14.102 1 97.12 140 ARG B N 1
ATOM 3048 C CA . ARG B 1 140 ? -1.92 -8.336 -14.297 1 97.12 140 ARG B CA 1
ATOM 3049 C C . ARG B 1 140 ? -1.21 -8.898 -13.07 1 97.12 140 ARG B C 1
ATOM 3051 O O . ARG B 1 140 ? -1.225 -8.281 -12 1 97.12 140 ARG B O 1
ATOM 3058 N N . TYR B 1 141 ? -0.618 -10.039 -13.242 1 95.94 141 TYR B N 1
ATOM 3059 C CA . TYR B 1 141 ? 0.079 -10.734 -12.164 1 95.94 141 TYR B CA 1
ATOM 3060 C C . TYR B 1 141 ? 1.586 -10.539 -12.273 1 95.94 141 TYR B C 1
ATOM 3062 O O . TYR B 1 141 ? 2.16 -10.688 -13.359 1 95.94 141 TYR B O 1
ATOM 3070 N N . ILE B 1 142 ? 2.164 -10.172 -11.148 1 92.5 142 ILE B N 1
ATOM 3071 C CA . ILE B 1 142 ? 3.617 -10.109 -11.031 1 92.5 142 ILE B CA 1
ATOM 3072 C C . ILE B 1 142 ? 4.074 -10.922 -9.828 1 92.5 142 ILE B C 1
ATOM 3074 O O . ILE B 1 142 ? 3.789 -10.562 -8.68 1 92.5 142 ILE B O 1
ATOM 3078 N N . GLY B 1 143 ? 4.723 -12.016 -9.977 1 86.31 143 GLY B N 1
ATOM 3079 C CA . GLY B 1 143 ? 5.125 -12.938 -8.93 1 86.31 143 GLY B CA 1
ATOM 3080 C C . GLY B 1 143 ? 6.562 -12.75 -8.484 1 86.31 143 GLY B C 1
ATOM 3081 O O . GLY B 1 143 ? 7.055 -13.492 -7.633 1 86.31 143 GLY B O 1
ATOM 3082 N N . GLY B 1 144 ? 7.215 -11.82 -9.016 1 73.69 144 GLY B N 1
ATOM 3083 C CA . GLY B 1 144 ? 8.633 -11.703 -8.711 1 73.69 144 GLY B CA 1
ATOM 3084 C C . GLY B 1 144 ? 9.492 -12.648 -9.523 1 73.69 144 GLY B C 1
ATOM 3085 O O . GLY B 1 144 ? 8.992 -13.602 -10.117 1 73.69 144 GLY B O 1
ATOM 3086 N N . PHE B 1 145 ? 10.703 -12.398 -9.695 1 65.94 145 PHE B N 1
ATOM 3087 C CA . PHE B 1 145 ? 11.727 -13.242 -10.297 1 65.94 145 PHE B CA 1
ATOM 3088 C C . PHE B 1 145 ? 11.398 -13.555 -11.75 1 65.94 145 PHE B C 1
ATOM 3090 O O . PHE B 1 145 ? 11.57 -14.688 -12.203 1 65.94 145 PHE B O 1
ATOM 3097 N N . GLY B 1 146 ? 10.734 -12.562 -12.305 1 68.94 146 GLY B N 1
ATOM 3098 C CA . GLY B 1 146 ? 10.516 -12.68 -13.734 1 68.94 146 GLY B CA 1
ATOM 3099 C C . GLY B 1 146 ? 9.164 -13.281 -14.086 1 68.94 146 GLY B C 1
ATOM 3100 O O . GLY B 1 146 ? 8.836 -13.438 -15.266 1 68.94 146 GLY B O 1
ATOM 3101 N N . ARG B 1 147 ? 8.5 -13.68 -13.133 1 82.19 147 ARG B N 1
ATOM 3102 C CA . ARG B 1 147 ? 7.176 -14.227 -13.391 1 82.19 147 ARG B CA 1
ATOM 3103 C C . ARG B 1 147 ? 6.133 -13.125 -13.477 1 82.19 147 ARG B C 1
ATOM 3105 O O . ARG B 1 147 ? 5.879 -12.422 -12.492 1 82.19 147 ARG B O 1
ATOM 3112 N N . MET B 1 148 ? 5.625 -12.945 -14.68 1 91.44 148 MET B N 1
ATOM 3113 C CA . MET B 1 148 ? 4.562 -11.961 -14.852 1 91.44 148 MET B CA 1
ATOM 3114 C C . MET B 1 148 ? 3.736 -12.266 -16.094 1 91.44 148 MET B C 1
ATOM 3116 O O . MET B 1 148 ? 4.258 -12.812 -17.078 1 91.44 148 MET B O 1
ATOM 3120 N N . SER B 1 149 ? 2.471 -12.016 -16 1 95.12 149 SER B N 1
ATOM 3121 C CA . SER B 1 149 ? 1.604 -12.148 -17.172 1 95.12 149 SER B CA 1
ATOM 3122 C C . SER B 1 149 ? 0.285 -11.406 -16.969 1 95.12 149 SER B C 1
ATOM 3124 O O . SER B 1 149 ? -0.081 -11.086 -15.836 1 95.12 149 SER B O 1
ATOM 3126 N N . TRP B 1 150 ? -0.358 -11.148 -18.094 1 96.38 150 TRP B N 1
ATOM 3127 C CA . TRP B 1 150 ? -1.781 -10.828 -18.047 1 96.38 150 TRP B CA 1
ATOM 3128 C C . TRP B 1 150 ? -2.623 -12.094 -18 1 96.38 150 TRP B C 1
ATOM 3130 O O . TRP B 1 150 ? -2.355 -13.055 -18.719 1 96.38 150 TRP B O 1
ATOM 3140 N N . VAL B 1 151 ? -3.566 -12.062 -17.109 1 98 151 VAL B N 1
ATOM 3141 C CA . VAL B 1 151 ? -4.559 -13.125 -17 1 98 151 VAL B CA 1
ATOM 3142 C C . VAL B 1 151 ? -5.891 -12.648 -17.578 1 98 151 VAL B C 1
ATOM 3144 O O . VAL B 1 151 ? -6.508 -11.727 -17.047 1 98 151 VAL B O 1
ATOM 3147 N N . GLY B 1 152 ? -6.367 -13.289 -18.625 1 97.94 152 GLY B N 1
ATOM 3148 C CA . GLY B 1 152 ? -7.645 -12.922 -19.219 1 97.94 152 GLY B CA 1
ATOM 3149 C C . GLY B 1 152 ? -8.836 -13.328 -18.375 1 97.94 152 GLY B C 1
ATOM 3150 O O . GLY B 1 152 ? -8.695 -14.109 -17.422 1 97.94 152 GLY B O 1
ATOM 3151 N N . GLU B 1 153 ? -9.938 -12.797 -18.781 1 97.62 153 GLU B N 1
ATOM 3152 C CA . GLU B 1 153 ? -11.156 -12.984 -17.984 1 97.62 153 GLU B CA 1
ATOM 3153 C C . GLU B 1 153 ? -11.5 -14.469 -17.844 1 97.62 153 GLU B C 1
ATOM 3155 O O . GLU B 1 153 ? -11.844 -14.93 -16.75 1 97.62 153 GLU B O 1
ATOM 3160 N N . GLU B 1 154 ? -11.469 -15.188 -18.875 1 98.19 154 GLU B N 1
ATOM 3161 C CA . GLU B 1 154 ? -11.852 -16.594 -18.859 1 98.19 154 GLU B CA 1
ATOM 3162 C C . GLU B 1 154 ? -10.992 -17.391 -17.891 1 98.19 154 GLU B C 1
ATOM 3164 O O . GLU B 1 154 ? -11.516 -18.109 -17.031 1 98.19 154 GLU B O 1
ATOM 3169 N N . ALA B 1 155 ? -9.68 -17.297 -18.078 1 98.38 155 ALA B N 1
ATOM 3170 C CA . ALA B 1 155 ? -8.758 -17.984 -17.188 1 98.38 155 ALA B CA 1
ATOM 3171 C C . ALA B 1 155 ? -8.953 -17.547 -15.734 1 98.38 155 ALA B C 1
ATOM 3173 O O . ALA B 1 155 ? -8.922 -18.375 -14.82 1 98.38 155 ALA B O 1
ATOM 3174 N N . TYR B 1 156 ? -9.18 -16.281 -15.555 1 98.56 156 TYR B N 1
ATOM 3175 C CA . TYR B 1 156 ? -9.383 -15.727 -14.219 1 98.56 156 TYR B CA 1
ATOM 3176 C C . TYR B 1 156 ? -10.633 -16.312 -13.57 1 98.56 156 TYR B C 1
ATOM 3178 O O . TYR B 1 156 ? -10.594 -16.734 -12.414 1 98.56 156 TYR B O 1
ATOM 3186 N N . ARG B 1 157 ? -11.703 -16.328 -14.305 1 98.19 157 ARG B N 1
ATOM 3187 C CA . ARG B 1 157 ? -12.977 -16.812 -13.781 1 98.19 157 ARG B CA 1
ATOM 3188 C C . ARG B 1 157 ? -12.93 -18.31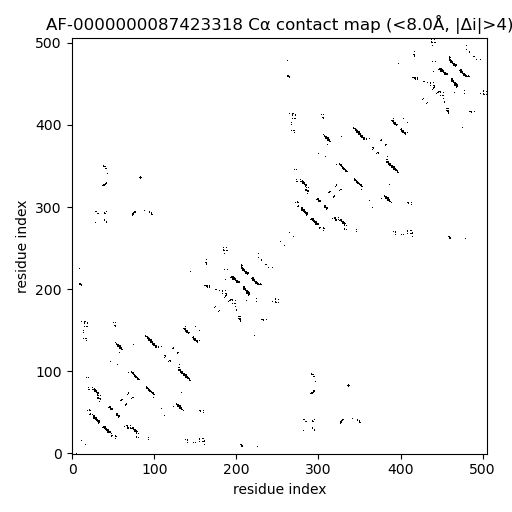2 -13.516 1 98.19 157 ARG B C 1
ATOM 3190 O O . ARG B 1 157 ? -13.594 -18.812 -12.602 1 98.19 157 ARG B O 1
ATOM 3197 N N . ALA B 1 158 ? -12.141 -18.984 -14.25 1 98.12 158 ALA B N 1
ATOM 3198 C CA . ALA B 1 158 ? -12.07 -20.438 -14.141 1 98.12 158 ALA B CA 1
ATOM 3199 C C . ALA B 1 158 ? -11.219 -20.859 -12.945 1 98.12 158 ALA B C 1
ATOM 3201 O O . ALA B 1 158 ? -11.312 -21.984 -12.477 1 98.12 158 ALA B O 1
ATOM 3202 N N . ALA B 1 159 ? -10.391 -19.984 -12.484 1 98.12 159 ALA B N 1
ATOM 3203 C CA . ALA B 1 159 ? -9.477 -20.312 -11.391 1 98.12 159 ALA B CA 1
ATOM 3204 C C . ALA B 1 159 ? -10.156 -20.141 -10.031 1 98.12 159 ALA B C 1
ATOM 3206 O O . ALA B 1 159 ? -11.195 -19.484 -9.93 1 98.12 159 ALA B O 1
ATOM 3207 N N . SER B 1 160 ? -9.617 -20.797 -9.055 1 97.44 160 SER B N 1
ATOM 3208 C CA . SER B 1 160 ? -10.023 -20.656 -7.66 1 97.44 160 SER B CA 1
ATOM 3209 C C . SER B 1 160 ? -8.82 -20.438 -6.746 1 97.44 160 SER B C 1
ATOM 3211 O O . SER B 1 160 ? -7.707 -20.844 -7.074 1 97.44 160 SER B O 1
ATOM 3213 N N . PRO B 1 161 ? -9.07 -19.797 -5.637 1 97.62 161 PRO B N 1
ATOM 3214 C CA . PRO B 1 161 ? -7.969 -19.641 -4.684 1 97.62 161 PRO B CA 1
ATOM 3215 C C . PRO B 1 161 ? -7.422 -20.984 -4.184 1 97.62 161 PRO B C 1
ATOM 3217 O O . PRO B 1 161 ? -8.172 -21.953 -4.086 1 97.62 161 PRO B O 1
ATOM 3220 N N . ASP B 1 162 ? -6.145 -20.984 -3.893 1 97.19 162 ASP B N 1
ATOM 3221 C CA . ASP B 1 162 ? -5.527 -22.156 -3.277 1 97.19 162 ASP B CA 1
ATOM 3222 C C . ASP B 1 162 ? -5.73 -22.156 -1.765 1 97.19 162 ASP B C 1
ATOM 3224 O O . ASP B 1 162 ? -5.211 -21.281 -1.064 1 97.19 162 ASP B O 1
ATOM 3228 N N . ALA B 1 163 ? -6.398 -23.141 -1.283 1 96.31 163 ALA B N 1
ATOM 3229 C CA . ALA B 1 163 ? -6.773 -23.203 0.127 1 96.31 163 ALA B CA 1
ATOM 3230 C C . ALA B 1 163 ? -5.539 -23.344 1.016 1 96.31 163 ALA B C 1
ATOM 3232 O O . ALA B 1 163 ? -5.52 -22.828 2.139 1 96.31 163 ALA B O 1
ATOM 3233 N N . ILE B 1 164 ? -4.559 -24.016 0.532 1 97.31 164 ILE B N 1
ATOM 3234 C CA . ILE B 1 164 ? -3.34 -24.203 1.311 1 97.31 164 ILE B CA 1
ATOM 3235 C C . ILE B 1 164 ? -2.594 -22.875 1.439 1 97.31 164 ILE B C 1
ATOM 3237 O O . ILE B 1 164 ? -2.164 -22.5 2.533 1 97.31 164 ILE B O 1
ATOM 3241 N N . ALA B 1 165 ? -2.518 -22.188 0.383 1 95.38 165 ALA B N 1
ATOM 3242 C CA . ALA B 1 165 ? -1.859 -20.891 0.404 1 95.38 165 ALA B CA 1
ATOM 3243 C C . ALA B 1 165 ? -2.594 -19.922 1.324 1 95.38 165 ALA B C 1
ATOM 3245 O O . ALA B 1 165 ? -1.966 -19.156 2.066 1 95.38 165 ALA B O 1
ATOM 3246 N N . LEU B 1 166 ? -3.895 -19.922 1.327 1 94.06 166 LEU B N 1
ATOM 3247 C CA . LEU B 1 166 ? -4.707 -19.031 2.141 1 94.06 166 LEU B CA 1
ATOM 3248 C C . LEU B 1 166 ? -4.461 -19.266 3.625 1 94.06 166 LEU B C 1
ATOM 3250 O O . LEU B 1 166 ? -4.523 -18.328 4.426 1 94.06 166 LEU B O 1
ATOM 3254 N N . GLY B 1 167 ? -4.086 -20.422 3.967 1 92.06 167 GLY B N 1
ATOM 3255 C CA . GLY B 1 167 ? -3.898 -20.75 5.371 1 92.06 167 GLY B CA 1
ATOM 3256 C C . GLY B 1 167 ? -2.439 -20.922 5.754 1 92.06 167 GLY B C 1
ATOM 3257 O O . GLY B 1 167 ? -2.131 -21.453 6.824 1 92.06 167 GLY B O 1
ATOM 3258 N N . SER B 1 168 ? -1.575 -20.438 4.973 1 92.62 168 SER B N 1
ATOM 3259 C CA . SER B 1 168 ? -0.181 -20.844 5.105 1 92.62 168 SER B CA 1
ATOM 3260 C C . SER B 1 168 ? 0.586 -19.906 6.031 1 92.62 168 SER B C 1
ATOM 3262 O O . SER B 1 168 ? 1.708 -20.203 6.441 1 92.62 168 SER B O 1
ATOM 3264 N N . ALA B 1 169 ? 0.033 -18.719 6.34 1 88.69 169 ALA B N 1
ATOM 3265 C CA . ALA B 1 169 ? 0.768 -17.688 7.074 1 88.69 169 ALA B CA 1
ATOM 3266 C C . ALA B 1 169 ? 1.37 -18.25 8.359 1 88.69 169 ALA B C 1
ATOM 3268 O O . ALA B 1 169 ? 2.545 -18.016 8.656 1 88.69 169 ALA B O 1
ATOM 3269 N N . GLY B 1 170 ? 0.623 -18.969 9.125 1 91.44 170 GLY B N 1
ATOM 3270 C CA . GLY B 1 170 ? 1.104 -19.547 10.367 1 91.44 170 GLY B CA 1
ATOM 3271 C C . GLY B 1 170 ? 2.23 -20.547 10.164 1 91.44 170 GLY B C 1
ATOM 3272 O O . GLY B 1 170 ? 3.215 -20.531 10.906 1 91.44 170 GLY B O 1
ATOM 3273 N N . ALA B 1 171 ? 2.043 -21.359 9.195 1 94.5 171 ALA B N 1
ATOM 3274 C CA . ALA B 1 171 ? 3.059 -22.375 8.891 1 94.5 171 ALA B CA 1
ATOM 3275 C C . ALA B 1 171 ? 4.363 -21.719 8.453 1 94.5 171 ALA B C 1
ATOM 3277 O O . ALA B 1 171 ? 5.445 -22.109 8.898 1 94.5 171 ALA B O 1
ATOM 3278 N N . VAL B 1 172 ? 4.32 -20.734 7.645 1 94.31 172 VAL B N 1
ATOM 3279 C CA . VAL B 1 172 ? 5.496 -20.031 7.148 1 94.31 172 VAL B CA 1
ATOM 3280 C C . VAL B 1 172 ? 6.211 -19.344 8.305 1 94.31 172 VAL B C 1
ATOM 3282 O O . VAL B 1 172 ? 7.434 -19.453 8.438 1 94.31 172 VAL B O 1
ATOM 3285 N N . GLU B 1 173 ? 5.426 -18.656 9.086 1 93.62 173 GLU B N 1
ATOM 3286 C CA . GLU B 1 173 ? 5.992 -18 10.258 1 93.62 173 GLU B CA 1
ATOM 3287 C C . GLU B 1 173 ? 6.66 -19 11.195 1 93.62 173 GLU B C 1
ATOM 3289 O O . GLU B 1 173 ? 7.777 -18.781 11.656 1 93.62 173 GLU B O 1
ATOM 3294 N N . HIS B 1 174 ? 6.031 -20.062 11.516 1 95.62 174 HIS B N 1
ATOM 3295 C CA . HIS B 1 174 ? 6.543 -21.094 12.406 1 95.62 174 HIS B CA 1
ATOM 3296 C C . HIS B 1 174 ? 7.852 -21.672 11.875 1 95.62 174 HIS B C 1
ATOM 3298 O O . HIS B 1 174 ? 8.812 -21.828 12.633 1 95.62 174 HIS B O 1
ATOM 3304 N N . MET B 1 175 ? 7.852 -21.953 10.609 1 96.44 175 MET B N 1
ATOM 3305 C CA . MET B 1 175 ? 9.062 -22.484 9.977 1 96.44 175 MET B CA 1
ATOM 3306 C C . MET B 1 175 ? 10.219 -21.5 10.125 1 96.44 175 MET B C 1
ATOM 3308 O O . MET B 1 175 ? 11.336 -21.891 10.461 1 96.44 175 MET B O 1
ATOM 3312 N N . ASN B 1 176 ? 9.984 -20.25 9.914 1 96 176 ASN B N 1
ATOM 3313 C CA . ASN B 1 176 ? 11.023 -19.219 9.977 1 96 176 ASN B CA 1
ATOM 3314 C C . ASN B 1 176 ? 11.469 -18.969 11.406 1 96 176 ASN B C 1
ATOM 3316 O O . ASN B 1 176 ? 12.633 -18.625 11.648 1 96 176 ASN B O 1
ATOM 3320 N N . ASP B 1 177 ? 10.617 -19.141 12.32 1 96.38 177 ASP B N 1
ATOM 3321 C CA . ASP B 1 177 ? 10.93 -18.859 13.719 1 96.38 177 ASP B CA 1
ATOM 3322 C C . ASP B 1 177 ? 11.648 -20.047 14.359 1 96.38 177 ASP B C 1
ATOM 3324 O O . ASP B 1 177 ? 12.594 -19.859 15.133 1 96.38 177 ASP B O 1
ATOM 3328 N N . ASP B 1 178 ? 11.242 -21.234 14 1 96.75 178 ASP B N 1
ATOM 3329 C CA . ASP B 1 178 ? 11.609 -22.359 14.852 1 96.75 178 ASP B CA 1
ATOM 3330 C C . ASP B 1 178 ? 12.445 -23.375 14.07 1 96.75 178 ASP B C 1
ATOM 3332 O O . ASP B 1 178 ? 13.086 -24.25 14.664 1 96.75 178 ASP B O 1
ATOM 3336 N N . HIS B 1 179 ? 12.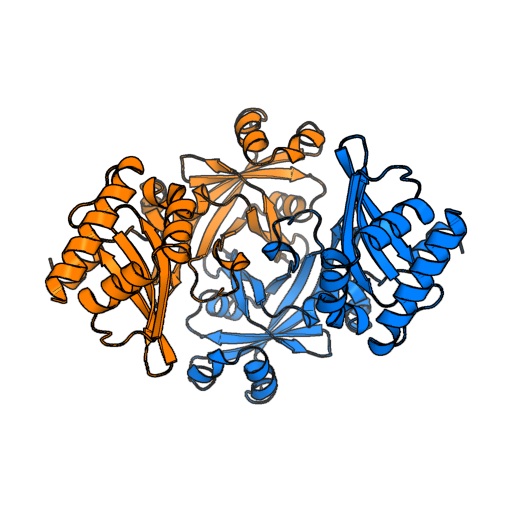367 -23.312 12.75 1 96.75 179 HIS B N 1
ATOM 3337 C CA . HIS B 1 179 ? 12.992 -24.391 11.984 1 96.75 179 HIS B CA 1
ATOM 3338 C C . HIS B 1 179 ? 13.906 -23.828 10.898 1 96.75 179 HIS B C 1
ATOM 3340 O O . HIS B 1 179 ? 13.859 -24.297 9.75 1 96.75 179 HIS B O 1
ATOM 3346 N N . THR B 1 180 ? 14.648 -22.859 11.281 1 96.19 180 THR B N 1
ATOM 3347 C CA . THR B 1 180 ? 15.586 -22.25 10.336 1 96.19 180 THR B CA 1
ATOM 3348 C C . THR B 1 180 ? 16.578 -23.281 9.82 1 96.19 180 THR B C 1
ATOM 3350 O O . THR B 1 180 ? 16.984 -23.234 8.656 1 96.19 180 THR B O 1
ATOM 3353 N N . ASP B 1 181 ? 17 -24.203 10.617 1 95.38 181 ASP B N 1
ATOM 3354 C CA . ASP B 1 181 ? 17.922 -25.25 10.211 1 95.38 181 ASP B CA 1
ATOM 3355 C C . ASP B 1 181 ? 17.328 -26.109 9.102 1 95.38 181 ASP B C 1
ATOM 3357 O O . ASP B 1 181 ? 18.016 -26.453 8.133 1 95.38 181 ASP B O 1
ATOM 3361 N N . ALA B 1 182 ? 16.109 -26.484 9.273 1 96.25 182 ALA B N 1
ATOM 3362 C CA . ALA B 1 182 ? 15.422 -27.266 8.242 1 96.25 182 ALA B CA 1
ATOM 3363 C C . ALA B 1 182 ? 15.344 -26.5 6.93 1 96.25 182 ALA B C 1
ATOM 3365 O O . ALA B 1 182 ? 15.523 -27.078 5.855 1 96.25 182 ALA B O 1
ATOM 3366 N N . ILE B 1 183 ? 15.078 -25.219 6.996 1 97.69 183 ILE B N 1
ATOM 3367 C CA . ILE B 1 183 ? 14.984 -24.375 5.809 1 97.69 183 ILE B CA 1
ATOM 3368 C C . ILE B 1 183 ? 16.328 -24.375 5.066 1 97.69 183 ILE B C 1
ATOM 3370 O O . ILE B 1 183 ? 16.359 -24.531 3.844 1 97.69 183 ILE B O 1
ATOM 3374 N N . LEU B 1 184 ? 17.359 -24.281 5.828 1 96.31 184 LEU B N 1
ATOM 3375 C CA . LEU B 1 184 ? 18.688 -24.328 5.223 1 96.31 184 LEU B CA 1
ATOM 3376 C C . LEU B 1 184 ? 18.938 -25.703 4.594 1 96.31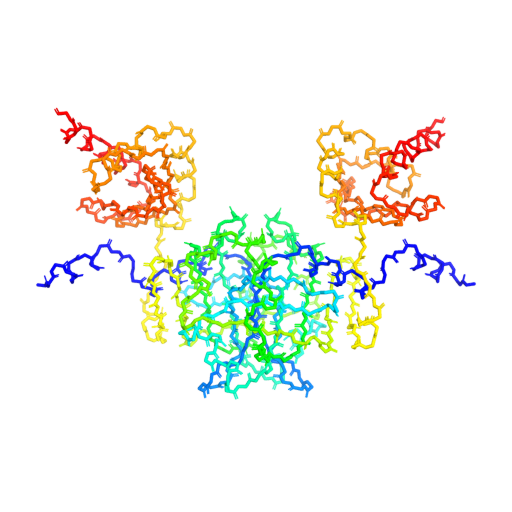 184 LEU B C 1
ATOM 3378 O O . LEU B 1 184 ? 19.531 -25.797 3.516 1 96.31 184 LEU B O 1
ATOM 3382 N N . ASP B 1 185 ? 18.5 -26.734 5.246 1 96.12 185 ASP B N 1
ATOM 3383 C CA . ASP B 1 185 ? 18.641 -28.094 4.711 1 96.12 185 ASP B CA 1
ATOM 3384 C C . ASP B 1 185 ? 17.906 -28.234 3.385 1 96.12 185 ASP B C 1
ATOM 3386 O O . ASP B 1 185 ? 18.406 -28.875 2.457 1 96.12 185 ASP B O 1
ATOM 3390 N N . TYR B 1 186 ? 16.641 -27.672 3.324 1 97.06 186 TYR B N 1
ATOM 3391 C CA . TYR B 1 186 ? 15.914 -27.703 2.062 1 97.06 186 TYR B CA 1
ATOM 3392 C C . TYR B 1 186 ? 16.75 -27.125 0.934 1 97.06 186 TYR B C 1
ATOM 3394 O O . TYR B 1 186 ? 16.859 -27.703 -0.142 1 97.06 186 TYR B O 1
ATOM 3402 N N . VAL B 1 187 ? 17.312 -25.938 1.211 1 96.94 187 VAL B N 1
ATOM 3403 C CA . VAL B 1 187 ? 18.062 -25.219 0.192 1 96.94 187 VAL B CA 1
ATOM 3404 C C . VAL B 1 187 ? 19.266 -26.047 -0.256 1 96.94 187 VAL B C 1
ATOM 3406 O O . VAL B 1 187 ? 19.469 -26.234 -1.455 1 96.94 187 VAL B O 1
ATOM 3409 N N . ARG B 1 188 ? 20.016 -26.594 0.629 1 95.94 188 ARG B N 1
ATOM 3410 C CA . ARG B 1 188 ? 21.203 -27.375 0.322 1 95.94 188 ARG B CA 1
ATOM 3411 C C . ARG B 1 188 ? 20.844 -28.641 -0.467 1 95.94 188 ARG B C 1
ATOM 3413 O O . ARG B 1 188 ? 21.594 -29.031 -1.372 1 95.94 188 ARG B O 1
ATOM 3420 N N . ALA B 1 189 ? 19.781 -29.188 -0.122 1 96.44 189 ALA B N 1
ATOM 3421 C CA . ALA B 1 189 ? 19.422 -30.484 -0.686 1 96.44 189 ALA B CA 1
ATOM 3422 C C . ALA B 1 189 ? 18.75 -30.328 -2.043 1 96.44 189 ALA B C 1
ATOM 3424 O O . ALA B 1 189 ? 18.906 -31.172 -2.928 1 96.44 189 ALA B O 1
ATOM 3425 N N . PHE B 1 190 ? 17.969 -29.281 -2.203 1 95.5 190 PHE B N 1
ATOM 3426 C CA . PHE B 1 190 ? 17.047 -29.266 -3.336 1 95.5 190 PHE B CA 1
ATOM 3427 C C . PHE B 1 190 ? 17.391 -28.141 -4.301 1 95.5 190 PHE B C 1
ATOM 3429 O O . PHE B 1 190 ? 16.594 -27.797 -5.18 1 95.5 190 PHE B O 1
ATOM 3436 N N . SER B 1 191 ? 18.469 -27.484 -4.148 1 94.56 191 SER B N 1
ATOM 3437 C CA . SER B 1 191 ? 18.922 -26.453 -5.078 1 94.56 191 SER B CA 1
ATOM 3438 C C . SER B 1 191 ? 20.422 -26.594 -5.359 1 94.56 191 SER B C 1
ATOM 3440 O O . SER B 1 191 ? 21.062 -27.531 -4.895 1 94.56 191 SER B O 1
ATOM 3442 N N . ASP B 1 192 ? 20.922 -25.688 -6.152 1 93.12 192 ASP B N 1
ATOM 3443 C CA . ASP B 1 192 ? 22.344 -25.703 -6.488 1 93.12 192 ASP B CA 1
ATOM 3444 C C . ASP B 1 192 ? 23.125 -24.781 -5.574 1 93.12 192 ASP B C 1
ATOM 3446 O O . ASP B 1 192 ? 24.328 -24.547 -5.797 1 93.12 192 ASP B O 1
ATOM 3450 N N . ILE B 1 193 ? 22.453 -24.25 -4.602 1 93.56 193 ILE B N 1
ATOM 3451 C CA . ILE B 1 193 ? 23.125 -23.391 -3.629 1 93.56 193 ILE B CA 1
ATOM 3452 C C . ILE B 1 193 ? 23.781 -24.266 -2.549 1 93.56 193 ILE B C 1
ATOM 3454 O O . ILE B 1 193 ? 23.094 -24.781 -1.662 1 93.56 193 ILE B O 1
ATOM 3458 N N . GLU B 1 194 ? 25.031 -24.375 -2.598 1 87.81 194 GLU B N 1
ATOM 3459 C CA . GLU B 1 194 ? 25.734 -25.297 -1.723 1 87.81 194 GLU B CA 1
ATOM 3460 C C . GLU B 1 194 ? 25.875 -24.719 -0.315 1 87.81 194 GLU B C 1
ATOM 3462 O O . GLU B 1 194 ? 25.781 -25.453 0.671 1 87.81 194 GLU B O 1
ATOM 3467 N N . ALA B 1 195 ? 26.156 -23.406 -0.242 1 91.25 195 ALA B N 1
ATOM 3468 C CA . ALA B 1 195 ? 26.406 -22.781 1.057 1 91.25 195 ALA B CA 1
ATOM 3469 C C . ALA B 1 195 ? 25.562 -21.531 1.249 1 91.25 195 ALA B C 1
ATOM 3471 O O . ALA B 1 195 ? 26.094 -20.422 1.279 1 91.25 195 ALA B O 1
ATOM 3472 N N . PRO B 1 196 ? 24.234 -21.75 1.473 1 94 196 PRO B N 1
ATOM 3473 C CA . PRO B 1 196 ? 23.406 -20.562 1.761 1 94 196 PRO B CA 1
ATOM 3474 C C . PRO B 1 196 ? 23.781 -19.906 3.086 1 94 196 PRO B C 1
ATOM 3476 O O . PRO B 1 196 ? 24.016 -20.594 4.082 1 94 196 PRO B O 1
ATOM 3479 N N . THR B 1 197 ? 23.906 -18.594 3.141 1 93.31 197 THR B N 1
ATOM 3480 C CA . THR B 1 197 ? 24.281 -17.859 4.344 1 93.31 197 THR B CA 1
ATOM 3481 C C . THR B 1 197 ? 23.047 -17.547 5.191 1 93.31 197 THR B C 1
ATOM 3483 O O . THR B 1 197 ? 23.156 -17.375 6.41 1 93.31 197 THR B O 1
ATOM 3486 N N . SER B 1 198 ? 21.938 -17.422 4.617 1 94.5 198 SER B N 1
ATOM 3487 C CA . SER B 1 198 ? 20.625 -17.266 5.27 1 94.5 198 SER B CA 1
ATOM 3488 C C . SER B 1 198 ? 19.5 -17.734 4.355 1 94.5 198 SER B C 1
ATOM 3490 O O . SER B 1 198 ? 19.688 -17.844 3.141 1 94.5 198 SER B O 1
ATOM 3492 N N . ALA B 1 199 ? 18.406 -18.094 4.996 1 94.94 199 ALA B N 1
ATOM 3493 C CA . ALA B 1 199 ? 17.25 -18.516 4.215 1 94.94 199 ALA B CA 1
ATOM 3494 C C . ALA B 1 199 ? 15.961 -18.312 5 1 94.94 199 ALA B C 1
ATOM 3496 O O . ALA B 1 199 ? 15.945 -18.453 6.227 1 94.94 199 ALA B O 1
ATOM 3497 N N . ARG B 1 200 ? 14.953 -18.016 4.27 1 95.19 200 ARG B N 1
ATOM 3498 C CA . ARG B 1 200 ? 13.625 -17.875 4.863 1 95.19 200 ARG B CA 1
ATOM 3499 C C . ARG B 1 200 ? 12.547 -18.391 3.912 1 95.19 200 ARG B C 1
ATOM 3501 O O . ARG B 1 200 ? 12.625 -18.172 2.701 1 95.19 200 ARG B O 1
ATOM 3508 N N . MET B 1 201 ? 11.57 -19.062 4.453 1 94.06 201 MET B N 1
ATOM 3509 C CA . MET B 1 201 ? 10.406 -19.438 3.666 1 94.06 201 MET B CA 1
ATOM 3510 C C . MET B 1 201 ? 9.523 -18.234 3.381 1 94.06 201 MET B C 1
ATOM 3512 O O . MET B 1 201 ? 9.234 -17.438 4.281 1 94.06 201 MET B O 1
ATOM 3516 N N . VAL B 1 202 ? 9.07 -18.125 2.113 1 89.69 202 VAL B N 1
ATOM 3517 C CA . VAL B 1 202 ? 8.352 -16.891 1.781 1 89.69 202 VAL B CA 1
ATOM 3518 C C . VAL B 1 202 ? 6.969 -17.234 1.228 1 89.69 202 VAL B C 1
ATOM 3520 O O . VAL B 1 202 ? 6.086 -16.375 1.156 1 89.69 202 VAL B O 1
ATOM 3523 N N . ALA B 1 203 ? 6.734 -18.453 0.845 1 90.69 203 ALA B N 1
ATOM 3524 C CA . ALA B 1 203 ? 5.43 -18.844 0.315 1 90.69 203 ALA B CA 1
ATOM 3525 C C . ALA B 1 203 ? 5.234 -20.359 0.421 1 90.69 203 ALA B C 1
ATOM 3527 O O . ALA B 1 203 ? 6.207 -21.109 0.429 1 90.69 203 ALA B O 1
ATOM 3528 N N . LEU B 1 204 ? 4.059 -20.781 0.56 1 94.88 204 LEU B N 1
ATOM 3529 C CA . LEU B 1 204 ? 3.639 -22.172 0.639 1 94.88 204 LEU B CA 1
ATOM 3530 C C . LEU B 1 204 ? 2.287 -22.375 -0.039 1 94.88 204 LEU B C 1
ATOM 3532 O O . LEU B 1 204 ? 1.367 -21.578 0.155 1 94.88 204 LEU B O 1
ATOM 3536 N N . ASP B 1 205 ? 2.186 -23.312 -0.966 1 96.25 205 ASP B N 1
ATOM 3537 C CA . ASP B 1 205 ? 0.939 -23.641 -1.646 1 96.25 205 ASP B CA 1
ATOM 3538 C C . ASP B 1 205 ? 0.79 -25.156 -1.795 1 96.25 205 ASP B C 1
ATOM 3540 O O . ASP B 1 205 ? 1.568 -25.922 -1.223 1 96.25 205 ASP B O 1
ATOM 3544 N N . ARG B 1 206 ? -0.206 -25.609 -2.535 1 97.44 206 ARG B N 1
ATOM 3545 C CA . ARG B 1 206 ? -0.519 -27.031 -2.58 1 97.44 206 ARG B CA 1
ATOM 3546 C C . ARG B 1 206 ? 0.582 -27.812 -3.291 1 97.44 206 ARG B C 1
ATOM 3548 O O . ARG B 1 206 ? 0.678 -29.031 -3.146 1 97.44 206 ARG B O 1
ATOM 3555 N N . TYR B 1 207 ? 1.402 -27.125 -4.055 1 97 207 TYR B N 1
ATOM 3556 C CA . TYR B 1 207 ? 2.412 -27.844 -4.836 1 97 207 TYR B CA 1
ATOM 3557 C C . TYR B 1 207 ? 3.758 -27.828 -4.121 1 97 207 TYR B C 1
ATOM 3559 O O . TYR B 1 207 ? 4.648 -28.625 -4.449 1 97 207 TYR B O 1
ATOM 3567 N N . GLY B 1 208 ? 3.959 -26.906 -3.223 1 96.5 208 GLY B N 1
ATOM 3568 C CA . GLY B 1 208 ? 5.246 -26.766 -2.559 1 96.5 208 GLY B CA 1
ATOM 3569 C C . GLY B 1 208 ? 5.43 -25.422 -1.876 1 96.5 208 GLY B C 1
ATOM 3570 O O . GLY B 1 208 ? 4.469 -24.844 -1.365 1 96.5 208 GLY B O 1
ATOM 3571 N N . PHE B 1 209 ? 6.719 -25.031 -1.691 1 94.38 209 PHE B N 1
ATOM 3572 C CA . PHE B 1 209 ? 7.012 -23.781 -0.999 1 94.38 209 PHE B CA 1
ATOM 3573 C C . PHE B 1 209 ? 8.258 -23.125 -1.576 1 94.38 209 PHE B C 1
ATOM 3575 O O . PHE B 1 209 ? 9.086 -23.781 -2.203 1 94.38 209 PHE B O 1
ATOM 3582 N N . ASP B 1 210 ? 8.266 -21.828 -1.419 1 92.25 210 ASP B N 1
ATOM 3583 C CA . ASP B 1 210 ? 9.375 -21 -1.892 1 92.25 210 ASP B CA 1
ATOM 3584 C C . ASP B 1 210 ? 10.258 -20.547 -0.728 1 92.25 210 ASP B C 1
ATOM 3586 O O . ASP B 1 210 ? 9.742 -20.172 0.33 1 92.25 210 ASP B O 1
ATOM 3590 N N . ILE B 1 211 ? 11.555 -20.578 -0.979 1 93 211 ILE B N 1
ATOM 3591 C CA . ILE B 1 211 ? 12.539 -20.141 0.004 1 93 211 ILE B CA 1
ATOM 3592 C C . ILE B 1 211 ? 13.422 -19.047 -0.598 1 93 211 ILE B C 1
ATOM 3594 O O . ILE B 1 211 ? 13.945 -19.203 -1.704 1 93 211 ILE B O 1
ATOM 3598 N N . GLN B 1 212 ? 13.477 -17.922 0.034 1 90.81 212 GLN B N 1
ATOM 3599 C CA . GLN B 1 212 ? 14.477 -16.922 -0.307 1 90.81 212 GLN B CA 1
ATOM 3600 C C . GLN B 1 212 ? 15.805 -17.203 0.397 1 90.81 212 GLN B C 1
ATOM 3602 O O . GLN B 1 212 ? 15.875 -17.172 1.627 1 90.81 212 GLN B O 1
ATOM 3607 N N . ALA B 1 213 ? 16.828 -17.422 -0.38 1 93.25 213 ALA B N 1
ATOM 3608 C CA . ALA B 1 213 ? 18.125 -17.812 0.179 1 93.25 213 ALA B CA 1
ATOM 3609 C C . ALA B 1 213 ? 19.203 -16.844 -0.261 1 93.25 213 ALA B C 1
ATOM 3611 O O . ALA B 1 213 ? 19.234 -16.406 -1.414 1 93.25 213 ALA B O 1
ATOM 3612 N N . ALA B 1 214 ? 19.984 -16.469 0.661 1 92.5 214 ALA B N 1
ATOM 3613 C CA . ALA B 1 214 ? 21.172 -15.672 0.346 1 92.5 214 ALA B CA 1
ATOM 3614 C C . ALA B 1 214 ? 22.375 -16.578 0.056 1 92.5 214 ALA B C 1
ATOM 3616 O O . ALA B 1 214 ? 22.625 -17.547 0.774 1 92.5 214 ALA B O 1
ATOM 3617 N N . THR B 1 215 ? 23.031 -16.219 -1.047 1 91.19 215 THR B N 1
ATOM 3618 C CA . THR B 1 215 ? 24.219 -16.969 -1.434 1 91.19 215 THR B CA 1
ATOM 3619 C C . THR B 1 215 ? 25.484 -16.312 -0.886 1 91.19 215 THR B C 1
ATOM 3621 O O . THR B 1 215 ? 25.406 -15.227 -0.29 1 91.19 215 THR B O 1
ATOM 3624 N N . GLU B 1 216 ? 26.594 -16.969 -1.1 1 86.38 216 GLU B N 1
ATOM 3625 C CA . GLU B 1 216 ? 27.875 -16.484 -0.571 1 86.38 216 GLU B CA 1
ATOM 3626 C C . GLU B 1 216 ? 28.25 -15.148 -1.191 1 86.38 216 GLU B C 1
ATOM 3628 O O . GLU B 1 216 ? 28.891 -14.312 -0.536 1 86.38 216 GLU B O 1
ATOM 3633 N N . ASP B 1 217 ? 27.859 -14.93 -2.324 1 84.88 217 ASP B N 1
ATOM 3634 C CA . ASP B 1 217 ? 28.203 -13.703 -3.025 1 84.88 217 ASP B CA 1
ATOM 3635 C C . ASP B 1 217 ? 27.25 -12.57 -2.662 1 84.88 217 ASP B C 1
ATOM 3637 O O . ASP B 1 217 ? 27.328 -11.477 -3.215 1 84.88 217 ASP B O 1
ATOM 3641 N N . GLY B 1 218 ? 26.359 -12.852 -1.786 1 81.12 218 GLY B N 1
ATOM 3642 C CA . GLY B 1 218 ? 25.469 -11.82 -1.288 1 81.12 218 GLY B CA 1
ATOM 3643 C C . GLY B 1 218 ? 24.203 -11.672 -2.115 1 81.12 218 GLY B C 1
ATOM 3644 O O . GLY B 1 218 ? 23.375 -10.805 -1.844 1 81.12 218 GLY B O 1
ATOM 3645 N N . ARG B 1 219 ? 24.094 -12.539 -3.113 1 83.88 219 ARG B N 1
ATOM 3646 C CA . ARG B 1 219 ? 22.891 -12.5 -3.936 1 83.88 219 ARG B CA 1
ATOM 3647 C C . ARG B 1 219 ? 21.766 -13.312 -3.301 1 83.88 219 ARG B C 1
ATOM 3649 O O . ARG B 1 219 ? 22.016 -14.234 -2.525 1 83.88 219 ARG B O 1
ATOM 3656 N N . GLU B 1 220 ? 20.531 -12.82 -3.545 1 85.62 220 GLU B N 1
ATOM 3657 C CA . GLU B 1 220 ? 19.359 -13.555 -3.094 1 85.62 220 GLU B CA 1
ATOM 3658 C C . GLU B 1 220 ? 18.719 -14.32 -4.246 1 85.62 220 GLU B C 1
ATOM 3660 O O . GLU B 1 220 ? 18.625 -13.805 -5.363 1 85.62 220 GLU B O 1
ATOM 3665 N N . ARG B 1 221 ? 18.391 -15.531 -3.963 1 86.81 221 ARG B N 1
ATOM 3666 C CA . ARG B 1 221 ? 17.688 -16.375 -4.93 1 86.81 221 ARG B CA 1
ATOM 3667 C C . ARG B 1 221 ? 16.469 -17.047 -4.297 1 86.81 221 ARG B C 1
ATOM 3669 O O . ARG B 1 221 ? 16.453 -17.297 -3.092 1 86.81 221 ARG B O 1
ATOM 3676 N N . VAL B 1 222 ? 15.516 -17.25 -5.156 1 87.81 222 VAL B N 1
ATOM 3677 C CA . VAL B 1 222 ? 14.344 -18 -4.684 1 87.81 222 VAL B CA 1
ATOM 3678 C C . VAL B 1 222 ? 14.453 -19.453 -5.109 1 87.81 222 VAL B C 1
ATOM 3680 O O . VAL B 1 222 ? 14.703 -19.75 -6.281 1 87.81 222 VAL B O 1
ATOM 3683 N N . VAL B 1 223 ? 14.32 -20.297 -4.141 1 91.69 223 VAL B N 1
ATOM 3684 C CA . VAL B 1 223 ? 14.344 -21.75 -4.359 1 91.69 223 VAL B CA 1
ATOM 3685 C C . VAL B 1 223 ? 12.945 -22.328 -4.188 1 91.69 223 VAL B C 1
ATOM 3687 O O . VAL B 1 223 ? 12.328 -22.156 -3.129 1 91.69 223 VAL B O 1
ATOM 3690 N N . ARG B 1 224 ? 12.461 -22.938 -5.211 1 93.12 224 ARG B N 1
ATOM 3691 C CA . ARG B 1 224 ? 11.188 -23.641 -5.129 1 93.12 224 ARG B CA 1
ATOM 3692 C C . ARG B 1 224 ? 11.406 -25.109 -4.781 1 93.12 224 ARG B C 1
ATOM 3694 O O . ARG B 1 224 ? 12.188 -25.797 -5.434 1 93.12 224 ARG B O 1
ATOM 3701 N N . VAL B 1 225 ? 10.766 -25.5 -3.742 1 95.44 225 VAL B N 1
ATOM 3702 C CA . VAL B 1 225 ? 10.781 -26.906 -3.34 1 95.44 225 VAL B CA 1
ATOM 3703 C C . VAL B 1 225 ? 9.406 -27.516 -3.551 1 95.44 225 VAL B C 1
ATOM 3705 O O . VAL B 1 225 ? 8.406 -27.016 -3.033 1 95.44 225 VAL B O 1
ATOM 3708 N N . HIS B 1 226 ? 9.375 -28.594 -4.258 1 95.81 226 HIS B N 1
ATOM 3709 C CA . HIS B 1 226 ? 8.094 -29.219 -4.586 1 95.81 226 HIS B CA 1
ATOM 3710 C C . HIS B 1 226 ? 7.797 -30.391 -3.654 1 95.81 226 HIS B C 1
ATOM 3712 O O . HIS B 1 226 ? 8.695 -31.156 -3.307 1 95.81 226 HIS B O 1
ATOM 3718 N N . PHE B 1 227 ? 6.531 -30.438 -3.285 1 96.5 227 PHE B N 1
ATOM 3719 C CA . PHE B 1 227 ? 6.066 -31.656 -2.637 1 96.5 227 PHE B CA 1
ATOM 3720 C C . PHE B 1 227 ? 6.047 -32.812 -3.625 1 96.5 227 PHE B C 1
ATOM 3722 O O . PHE B 1 227 ? 6.059 -32.594 -4.84 1 96.5 227 PHE B O 1
ATOM 3729 N N . ASP B 1 228 ? 5.992 -34 -3.092 1 93.06 228 ASP B N 1
ATOM 3730 C CA . ASP B 1 228 ? 5.949 -35.188 -3.939 1 93.06 228 ASP B CA 1
ATOM 3731 C C . ASP B 1 228 ? 4.617 -35.281 -4.684 1 93.06 228 ASP B C 1
ATOM 3733 O O . ASP B 1 228 ? 4.57 -35.75 -5.828 1 93.06 228 ASP B O 1
ATOM 3737 N N . ALA B 1 229 ? 3.598 -34.875 -3.998 1 94.44 229 ALA B N 1
ATOM 3738 C CA . ALA B 1 229 ? 2.25 -34.812 -4.555 1 94.44 229 ALA B CA 1
ATOM 3739 C C . ALA B 1 229 ? 1.517 -33.562 -4.047 1 94.44 229 ALA B C 1
ATOM 3741 O O . ALA B 1 229 ? 1.772 -33.094 -2.934 1 94.44 229 ALA B O 1
ATOM 3742 N N . PRO B 1 230 ? 0.623 -33.062 -4.898 1 96.25 230 PRO B N 1
ATOM 3743 C CA . PRO B 1 230 ? -0.131 -31.875 -4.438 1 96.25 230 PRO B CA 1
ATOM 3744 C C . PRO B 1 230 ? -0.938 -32.156 -3.172 1 96.25 230 PRO B C 1
ATOM 3746 O O . PRO B 1 230 ? -1.546 -33.219 -3.049 1 96.25 230 PRO B O 1
ATOM 3749 N N . LEU B 1 231 ? -0.846 -31.219 -2.316 1 97.31 231 LEU B N 1
ATOM 3750 C CA . LEU B 1 231 ? -1.638 -31.328 -1.096 1 97.31 231 LEU B CA 1
ATOM 3751 C C . LEU B 1 231 ? -3.111 -31.062 -1.377 1 97.31 231 LEU B C 1
ATOM 3753 O O . LEU B 1 231 ? -3.445 -30.219 -2.219 1 97.31 231 LEU B O 1
ATOM 3757 N N . ARG B 1 232 ? -3.977 -31.672 -0.636 1 94.69 232 ARG B N 1
ATOM 3758 C CA . ARG B 1 232 ? -5.418 -31.578 -0.856 1 94.69 232 ARG B CA 1
ATOM 3759 C C . ARG B 1 232 ? -6.07 -30.641 0.15 1 94.69 232 ARG B C 1
ATOM 3761 O O . ARG B 1 232 ? -7.223 -30.25 -0.021 1 94.69 232 ARG B O 1
ATOM 3768 N N . GLY B 1 233 ? -5.312 -30.297 1.226 1 94.75 233 GLY B N 1
ATOM 3769 C CA . GLY B 1 233 ? -5.84 -29.406 2.242 1 94.75 233 GLY B CA 1
ATOM 3770 C C . GLY B 1 233 ? -4.812 -29.016 3.285 1 94.75 233 GLY B C 1
ATOM 3771 O O . GLY B 1 233 ? -3.725 -29.594 3.34 1 94.75 233 GLY B O 1
ATOM 3772 N N . PRO B 1 234 ? -5.176 -28.047 4.105 1 93.25 234 PRO B N 1
ATOM 3773 C CA . PRO B 1 234 ? -4.23 -27.5 5.086 1 93.25 234 PRO B CA 1
ATOM 3774 C C . PRO B 1 234 ? -3.785 -28.547 6.113 1 93.25 234 PRO B C 1
ATOM 3776 O O . PRO B 1 234 ? -2.674 -28.453 6.645 1 93.25 234 PRO B O 1
ATOM 3779 N N . GLY B 1 235 ? -4.59 -29.469 6.383 1 94.44 235 GLY B N 1
ATOM 3780 C CA . GLY B 1 235 ? -4.266 -30.5 7.363 1 94.44 235 GLY B CA 1
ATOM 3781 C C . GLY B 1 235 ? -3.088 -31.359 6.957 1 94.44 235 GLY B C 1
ATOM 3782 O O . GLY B 1 235 ? -2.508 -32.062 7.793 1 94.44 235 GLY B O 1
ATOM 3783 N N . GLN B 1 236 ? -2.691 -31.344 5.75 1 96.81 236 GLN B N 1
ATOM 3784 C CA . GLN B 1 236 ? -1.624 -32.188 5.227 1 96.81 236 GLN B CA 1
ATOM 3785 C C . GLN B 1 236 ? -0.279 -31.469 5.277 1 96.81 236 GLN B C 1
ATOM 3787 O O . GLN B 1 236 ? 0.767 -32.094 5.051 1 96.81 236 GLN B O 1
ATOM 3792 N N . VAL B 1 237 ? -0.216 -30.172 5.625 1 96.62 237 VAL B N 1
ATOM 3793 C CA . VAL B 1 237 ? 0.967 -29.328 5.473 1 96.62 237 VAL B CA 1
ATOM 3794 C C . VAL B 1 237 ? 2.068 -29.812 6.414 1 96.62 237 VAL B C 1
ATOM 3796 O O . VAL B 1 237 ? 3.205 -30.031 5.988 1 96.62 237 VAL B O 1
ATOM 3799 N N . ARG B 1 238 ? 1.74 -30.031 7.633 1 95.06 238 ARG B N 1
ATOM 3800 C CA . ARG B 1 238 ? 2.748 -30.422 8.617 1 95.06 238 ARG B CA 1
ATOM 3801 C C . ARG B 1 238 ? 3.443 -31.719 8.219 1 95.06 238 ARG B C 1
ATOM 3803 O O . ARG B 1 238 ? 4.672 -31.781 8.18 1 95.06 238 ARG B O 1
ATOM 3810 N N . LYS B 1 239 ? 2.664 -32.688 8 1 96.19 239 LYS B N 1
ATOM 3811 C CA . LYS B 1 239 ? 3.217 -33.969 7.617 1 96.19 239 LYS B CA 1
ATOM 3812 C C . LYS B 1 239 ? 4.094 -33.844 6.375 1 96.19 239 LYS B C 1
ATOM 3814 O O . LYS B 1 239 ? 5.172 -34.438 6.309 1 96.19 239 LYS B O 1
ATOM 3819 N N . ALA B 1 240 ? 3.598 -33.156 5.379 1 96.75 240 ALA B N 1
ATOM 3820 C CA . ALA B 1 240 ? 4.34 -32.969 4.133 1 96.75 240 ALA B CA 1
ATOM 3821 C C . ALA B 1 240 ? 5.688 -32.312 4.387 1 96.75 240 ALA B C 1
ATOM 3823 O O . ALA B 1 240 ? 6.707 -32.719 3.822 1 96.75 240 ALA B O 1
ATOM 3824 N N . MET B 1 241 ? 5.727 -31.328 5.227 1 94.62 241 MET B N 1
ATOM 3825 C CA . MET B 1 241 ? 6.961 -30.609 5.535 1 94.62 241 MET B CA 1
ATOM 3826 C C . MET B 1 241 ? 7.961 -31.531 6.238 1 94.62 241 MET B C 1
ATOM 3828 O O . MET B 1 241 ? 9.156 -31.484 5.938 1 94.62 241 MET B O 1
ATOM 3832 N N . VAL B 1 242 ? 7.48 -32.281 7.16 1 94.94 242 VAL B N 1
ATOM 3833 C CA . VAL B 1 242 ? 8.336 -33.219 7.887 1 94.94 242 VAL B CA 1
ATOM 3834 C C . VAL B 1 242 ? 8.93 -34.219 6.918 1 94.94 242 VAL B C 1
ATOM 3836 O O . VAL B 1 242 ? 10.125 -34.531 6.988 1 94.94 242 VAL B O 1
ATOM 3839 N N . GLU B 1 243 ? 8.086 -34.719 6.047 1 96.69 243 GLU B N 1
ATOM 3840 C CA . GLU B 1 243 ? 8.562 -35.656 5.043 1 96.69 243 GLU B CA 1
ATOM 3841 C C . GLU B 1 243 ? 9.656 -35.031 4.176 1 96.69 243 GLU B C 1
ATOM 3843 O O . GLU B 1 243 ? 10.648 -35.688 3.855 1 96.69 243 GLU B O 1
ATOM 3848 N N . MET B 1 244 ? 9.453 -33.781 3.818 1 96.19 244 MET B N 1
ATOM 3849 C CA . MET B 1 244 ? 10.43 -33.125 2.975 1 96.19 244 MET B CA 1
ATOM 3850 C C . MET B 1 244 ? 11.742 -32.906 3.719 1 96.19 244 MET B C 1
ATOM 3852 O O . MET B 1 244 ? 12.82 -32.969 3.117 1 96.19 244 MET B O 1
ATOM 3856 N N . VAL B 1 245 ? 11.664 -32.625 5.004 1 95.75 245 VAL B N 1
ATOM 3857 C CA . VAL B 1 245 ? 12.891 -32.469 5.785 1 95.75 245 VAL B CA 1
ATOM 3858 C C . VAL B 1 245 ? 13.656 -33.781 5.848 1 95.75 245 VAL B C 1
ATOM 3860 O O . VAL B 1 245 ? 14.883 -33.812 5.742 1 95.75 245 VAL B O 1
ATOM 3863 N N . GLN B 1 246 ? 12.969 -34.812 6.059 1 96.44 246 GLN B N 1
ATOM 3864 C CA . GLN B 1 246 ? 13.602 -36.125 6.098 1 96.44 246 GLN B CA 1
ATOM 3865 C C . GLN B 1 246 ? 14.281 -36.438 4.77 1 96.44 246 GLN B C 1
ATOM 3867 O O . GLN B 1 246 ? 15.406 -36.938 4.75 1 96.44 246 GLN B O 1
ATOM 3872 N N . LYS B 1 247 ? 13.633 -36.156 3.752 1 96.81 247 LYS B N 1
ATOM 3873 C CA . LYS B 1 247 ? 14.211 -36.375 2.428 1 96.81 247 LYS B CA 1
ATOM 3874 C C . LYS B 1 247 ? 15.469 -35.531 2.236 1 96.81 247 LYS B C 1
ATOM 3876 O O . LYS B 1 247 ? 16.469 -36 1.703 1 96.81 247 LYS B O 1
ATOM 3881 N N . ALA B 1 248 ? 15.375 -34.25 2.615 1 96.5 248 ALA B N 1
ATOM 3882 C CA . ALA B 1 248 ? 16.516 -33.344 2.506 1 96.5 248 ALA B CA 1
ATOM 3883 C C . ALA B 1 248 ? 17.719 -33.906 3.27 1 96.5 248 ALA B C 1
ATOM 3885 O O . ALA B 1 248 ? 18.828 -33.969 2.73 1 96.5 248 ALA B O 1
ATOM 3886 N N . ARG B 1 249 ? 17.5 -34.344 4.449 1 95.5 249 ARG B N 1
ATOM 3887 C CA . ARG B 1 249 ? 18.578 -34.844 5.305 1 95.5 249 ARG B CA 1
ATOM 3888 C C . ARG B 1 249 ? 19.141 -36.156 4.766 1 95.5 249 ARG B C 1
ATOM 3890 O O . ARG B 1 249 ? 20.344 -36.375 4.859 1 95.5 249 ARG B O 1
ATOM 3897 N N . ALA B 1 250 ? 18.297 -36.938 4.199 1 96.44 250 ALA B N 1
ATOM 3898 C CA . ALA B 1 250 ? 18.766 -38.156 3.582 1 96.44 250 ALA B CA 1
ATOM 3899 C C . ALA B 1 250 ? 19.672 -37.875 2.395 1 96.44 250 ALA B C 1
ATOM 3901 O O . ALA B 1 250 ? 20.641 -38.594 2.162 1 96.44 250 ALA B O 1
ATOM 3902 N N . GLN B 1 251 ? 19.375 -36.906 1.668 1 94.19 251 GLN B N 1
ATOM 3903 C CA . GLN B 1 251 ? 20.172 -36.531 0.502 1 94.19 251 GLN B CA 1
ATOM 3904 C C . GLN B 1 251 ? 21.516 -35.906 0.92 1 94.19 251 GLN B C 1
ATOM 3906 O O . GLN B 1 251 ? 22.516 -36.031 0.207 1 94.19 251 GLN B O 1
ATOM 3911 N N . LEU B 1 252 ? 21.547 -35.25 2.023 1 92.56 252 LEU B N 1
ATOM 3912 C CA . LEU B 1 252 ? 22.75 -34.531 2.482 1 92.56 252 LEU B CA 1
ATOM 3913 C C . LEU B 1 252 ? 23.672 -35.469 3.25 1 92.56 252 LEU B C 1
ATOM 3915 O O . LEU B 1 252 ? 24.828 -35.156 3.508 1 92.56 252 LEU B O 1
ATOM 3919 N N . SER B 1 253 ? 23.188 -36.531 3.701 1 89.94 253 SER B N 1
ATOM 3920 C CA . SER B 1 253 ? 24 -37.562 4.367 1 89.94 253 SER B CA 1
ATOM 3921 C C . SER B 1 253 ? 24.766 -38.406 3.357 1 89.94 253 SER B C 1
ATOM 3923 O O . SER B 1 253 ? 25.938 -38.719 3.568 1 89.94 253 SER B O 1
#

Nearest PDB structures (foldseek):
  5bnc-assembly1_B  TM=7.641E-01  e=1.222E-29  Mycolicibacterium smegmatis MC2 155
  6vna-assembly2_B-2  TM=9.027E-01  e=7.311E-15  Paracoccus denitrificans PD1222
  6vna-assembly1_A  TM=8.957E-01  e=5.716E-14  Paracoccus denitrificans PD1222
  3dnh-assembly1_B  TM=5.739E-01  e=8.731E-18  Agrobacterium fabrum str. C58
  3dnh-assembly1_A  TM=5.760E-01  e=4.413E-17  Agrobacterium fabrum str. C58